Protein AF-A0A0K1JVP5-F1 (afdb_monomer_lite)

Sequence (412 aa):
MDALIRAADVSGQPRQLRRPGVAEVRPVAPAAAVEGQAQQPQPRPSQLSQSQPESHSQSQLPQSQSPSTQPRMPLPPPVSAPAQAKNPAESAALTQPSSQRSPQASSPAPATPALAAGLFAAGAGASRPSPALANAPVAPETPATGPAAMSSPLPATQAANVIQAANAAGAHAAATALGELLSPQDLQAQAALAARETALARREEEVSALRARLEKQEAELAAARRELDGQAAQRLADAEQRGQAQGQERALQEAKEAAQKAQEAAAQRLAALDAAIAAFDAARSAGAAEQEDMLVATIHGVLCRMLGDSAASPDGVLAQARRLVGEAHDSAQLRLRLHPQDAELLRGMLAAGAHQLDPRVSIQGDASVGLGGGLLDSERGTLDARLDIQLQQLRQTLLAVRQRRAQPEVAD

Structure (mmCIF, N/CA/C/O backbone):
data_AF-A0A0K1JVP5-F1
#
_entry.id   AF-A0A0K1JVP5-F1
#
loop_
_atom_site.group_PDB
_atom_site.id
_atom_site.type_symbol
_atom_site.label_atom_id
_atom_site.label_alt_id
_atom_site.label_comp_id
_atom_site.label_asym_id
_atom_site.label_entity_id
_atom_site.label_seq_id
_atom_site.pdbx_PDB_ins_code
_atom_site.Cartn_x
_atom_site.Cartn_y
_atom_site.Cartn_z
_atom_site.occupancy
_atom_site.B_iso_or_equiv
_atom_site.auth_seq_id
_atom_site.auth_comp_id
_atom_site.auth_asym_id
_atom_site.auth_atom_id
_atom_site.pdbx_PDB_model_num
ATOM 1 N N . MET A 1 1 ? 24.649 33.552 57.898 1.00 43.88 1 MET A N 1
ATOM 2 C CA . MET A 1 1 ? 24.349 32.413 57.002 1.00 43.88 1 MET A CA 1
ATOM 3 C C . MET A 1 1 ? 22.884 32.518 56.605 1.00 43.88 1 MET A C 1
ATOM 5 O O . MET A 1 1 ? 22.065 31.750 57.074 1.00 43.88 1 MET A O 1
ATOM 9 N N . ASP A 1 2 ? 22.412 33.584 55.975 1.00 45.00 2 ASP A N 1
ATOM 10 C CA . ASP A 1 2 ? 22.809 34.187 54.698 1.00 45.00 2 ASP A CA 1
ATOM 11 C C . ASP A 1 2 ? 22.921 33.218 53.515 1.00 45.00 2 ASP A C 1
ATOM 13 O O . ASP A 1 2 ? 23.845 32.410 53.453 1.00 45.00 2 ASP A O 1
ATOM 17 N N . ALA A 1 3 ? 22.001 33.462 52.573 1.00 41.31 3 ALA A N 1
ATOM 18 C CA . ALA A 1 3 ? 22.113 33.348 51.124 1.00 41.31 3 ALA A CA 1
ATOM 19 C C . ALA A 1 3 ? 21.382 32.190 50.403 1.00 41.31 3 ALA A C 1
ATOM 21 O O . ALA A 1 3 ? 21.718 31.017 50.516 1.00 41.31 3 ALA A O 1
ATOM 22 N N . LEU A 1 4 ? 20.486 32.642 49.508 1.00 43.97 4 LEU A N 1
ATOM 23 C CA . LEU A 1 4 ? 20.223 32.138 48.151 1.00 43.97 4 LEU A CA 1
ATOM 24 C C . LEU A 1 4 ? 19.119 31.088 47.948 1.00 43.97 4 LEU A C 1
ATOM 26 O O . LEU A 1 4 ? 19.363 29.966 47.522 1.00 43.97 4 LEU A O 1
ATOM 30 N N . ILE A 1 5 ? 17.871 31.556 48.043 1.00 45.00 5 ILE A N 1
ATOM 31 C CA . ILE A 1 5 ? 16.784 31.100 47.165 1.00 45.00 5 ILE A CA 1
ATOM 32 C C . ILE A 1 5 ? 16.445 32.279 46.243 1.00 45.00 5 ILE A C 1
ATOM 34 O O . ILE A 1 5 ? 15.790 33.233 46.656 1.00 45.00 5 ILE A O 1
ATOM 38 N N . ARG A 1 6 ? 16.948 32.256 45.001 1.00 45.38 6 ARG A N 1
ATOM 39 C CA . ARG A 1 6 ? 16.490 33.144 43.921 1.00 45.38 6 ARG A CA 1
ATOM 40 C C . ARG A 1 6 ? 15.606 32.340 42.979 1.00 45.38 6 ARG A C 1
ATOM 42 O O . ARG A 1 6 ? 16.066 31.383 42.362 1.00 45.38 6 ARG A O 1
ATOM 49 N N . ALA A 1 7 ? 14.353 32.770 42.881 1.00 46.16 7 ALA A N 1
ATOM 50 C CA . ALA A 1 7 ? 13.429 32.404 41.824 1.00 46.16 7 ALA A CA 1
ATOM 51 C C . ALA A 1 7 ? 14.017 32.799 40.460 1.00 46.16 7 ALA A C 1
ATOM 53 O O . ALA A 1 7 ? 14.517 33.914 40.300 1.00 46.16 7 ALA A O 1
ATOM 54 N N . ALA A 1 8 ? 13.966 31.880 39.496 1.00 42.47 8 ALA A N 1
ATOM 55 C CA . ALA A 1 8 ? 14.259 32.164 38.101 1.00 42.47 8 ALA A CA 1
ATOM 56 C C . ALA A 1 8 ? 12.940 32.278 37.330 1.00 42.47 8 ALA A C 1
ATOM 58 O O . ALA A 1 8 ? 12.116 31.363 37.349 1.00 42.47 8 ALA A O 1
ATOM 59 N N . ASP A 1 9 ? 12.784 33.429 36.682 1.00 44.88 9 ASP A N 1
ATOM 60 C CA . ASP A 1 9 ? 11.735 33.794 35.739 1.00 44.88 9 ASP A CA 1
ATOM 61 C C . ASP A 1 9 ? 11.450 32.698 34.706 1.00 44.88 9 ASP A C 1
ATOM 63 O O . ASP A 1 9 ? 12.314 32.303 33.917 1.00 44.88 9 ASP A O 1
ATOM 67 N N . VAL A 1 10 ? 10.189 32.275 34.653 1.00 46.25 10 VAL A N 1
ATOM 68 C CA . VAL A 1 10 ? 9.623 31.484 33.560 1.00 46.25 10 VAL A CA 1
ATOM 69 C C . VAL A 1 10 ? 9.119 32.468 32.504 1.00 46.25 10 VAL A C 1
ATOM 71 O O . VAL A 1 10 ? 7.953 32.850 32.492 1.00 46.25 10 VAL A O 1
ATOM 74 N N . SER A 1 11 ? 10.010 32.903 31.609 1.00 48.00 11 SER A N 1
ATOM 75 C CA . SER A 1 11 ? 9.603 33.578 30.371 1.00 48.00 11 SER A CA 1
ATOM 76 C C . SER A 1 11 ? 9.370 32.534 29.273 1.00 48.00 11 SER A C 1
ATOM 78 O O . SER A 1 11 ? 10.278 31.833 28.824 1.00 48.00 11 SER A O 1
ATOM 80 N N . GLY A 1 12 ? 8.104 32.393 28.874 1.00 47.41 12 GLY A N 1
ATOM 81 C CA . GLY A 1 12 ? 7.641 31.483 27.829 1.00 47.41 12 GLY A CA 1
ATOM 82 C C . GLY A 1 12 ? 8.012 31.967 26.428 1.00 47.41 12 GLY A C 1
ATOM 83 O O . GLY A 1 12 ? 7.180 32.522 25.718 1.00 47.41 12 GLY A O 1
ATOM 84 N N . GLN A 1 13 ? 9.253 31.729 26.015 1.00 46.00 13 GLN A N 1
ATOM 85 C CA . GLN A 1 13 ? 9.668 31.810 24.614 1.00 46.00 13 GLN A CA 1
ATOM 86 C C . GLN A 1 13 ? 9.946 30.386 24.103 1.00 46.00 13 GLN A C 1
ATOM 88 O O . GLN A 1 13 ? 10.798 29.696 24.673 1.00 46.00 13 GLN A O 1
ATOM 93 N N . PRO A 1 14 ? 9.252 29.907 23.051 1.00 45.97 14 PRO A N 1
ATOM 94 C CA . PRO A 1 14 ? 9.508 28.586 22.495 1.00 45.97 14 PRO A CA 1
ATOM 95 C C . PRO A 1 14 ? 10.902 28.562 21.858 1.00 45.97 14 PRO A C 1
ATOM 97 O O . PRO A 1 14 ? 11.131 29.106 20.778 1.00 45.97 14 PRO A O 1
ATOM 100 N N . ARG A 1 15 ? 11.859 27.918 22.537 1.00 45.34 15 ARG A N 1
ATOM 101 C CA . ARG A 1 15 ? 13.179 27.622 21.973 1.00 45.34 15 ARG A CA 1
ATOM 102 C C . ARG A 1 15 ? 13.012 26.624 20.831 1.00 45.34 15 ARG A C 1
ATOM 104 O O . ARG A 1 15 ? 12.852 25.428 21.061 1.00 45.34 15 ARG A O 1
ATOM 111 N N . GLN A 1 16 ? 13.074 27.114 19.596 1.00 50.22 16 GLN A N 1
ATOM 112 C CA . GLN A 1 16 ? 13.210 26.253 18.428 1.00 50.22 16 GLN A CA 1
ATOM 113 C C . GLN A 1 16 ? 14.597 25.600 18.440 1.00 50.22 16 GLN A C 1
ATOM 115 O O . GLN A 1 16 ? 15.624 26.255 18.256 1.00 50.22 16 GLN A O 1
ATOM 120 N N . LEU A 1 17 ? 14.621 24.290 18.676 1.00 48.28 17 LEU A N 1
ATOM 121 C CA . LEU A 1 17 ? 15.796 23.439 18.521 1.00 48.28 17 LEU A CA 1
ATOM 122 C C . LEU A 1 17 ? 16.176 23.365 17.033 1.00 48.28 17 LEU A C 1
ATOM 124 O O . LEU A 1 17 ? 15.637 22.555 16.280 1.00 48.28 17 LEU A O 1
ATOM 128 N N . ARG A 1 18 ? 17.124 24.207 16.601 1.00 46.12 18 ARG A N 1
ATOM 129 C CA . ARG A 1 18 ? 17.811 24.039 15.313 1.00 46.12 18 ARG A CA 1
ATOM 130 C C . ARG A 1 18 ? 18.676 22.779 15.374 1.00 46.12 18 ARG A C 1
ATOM 132 O O . ARG A 1 18 ? 19.668 22.738 16.098 1.00 46.12 18 ARG A O 1
ATOM 139 N N . ARG A 1 19 ? 18.306 21.758 14.597 1.00 51.19 19 ARG A N 1
ATOM 140 C CA . ARG A 1 19 ? 19.174 20.607 14.316 1.00 51.19 19 ARG A CA 1
ATOM 141 C C . ARG A 1 19 ? 20.358 21.066 13.451 1.00 51.19 19 ARG A C 1
ATOM 143 O O . ARG A 1 19 ? 20.118 21.652 12.395 1.00 51.19 19 ARG A O 1
ATOM 150 N N . PRO A 1 20 ? 21.614 20.800 13.842 1.00 50.44 20 PRO A N 1
ATOM 151 C CA . PRO A 1 20 ? 22.755 21.025 12.966 1.00 50.44 20 PRO A CA 1
ATOM 152 C C . PRO A 1 20 ? 22.762 19.946 11.871 1.00 50.44 20 PRO A C 1
ATOM 154 O O . PRO A 1 20 ? 22.758 18.758 12.184 1.00 50.44 20 PRO A O 1
ATOM 157 N N . GLY A 1 21 ? 22.748 20.350 10.595 1.00 56.97 21 GLY A N 1
ATOM 158 C CA . GLY A 1 21 ? 23.024 19.446 9.466 1.00 56.97 21 GLY A CA 1
ATOM 159 C C . GLY A 1 21 ? 21.959 19.313 8.372 1.00 56.97 21 GLY A C 1
ATOM 160 O O . GLY A 1 21 ? 22.159 18.515 7.463 1.00 56.97 21 GLY A O 1
ATOM 161 N N . VAL A 1 22 ? 20.859 20.073 8.396 1.00 48.47 22 VAL A N 1
ATOM 162 C CA . VAL A 1 22 ? 19.910 20.098 7.265 1.00 48.47 22 VAL A CA 1
ATOM 163 C C . VAL A 1 22 ? 20.228 21.299 6.379 1.00 48.47 22 VAL A C 1
ATOM 165 O O . VAL A 1 22 ? 20.086 22.441 6.810 1.00 48.47 22 VAL A O 1
ATOM 168 N N . ALA A 1 23 ? 20.700 21.032 5.159 1.00 48.34 23 ALA A N 1
ATOM 169 C CA . ALA A 1 23 ? 20.920 22.050 4.142 1.00 48.34 23 ALA A CA 1
ATOM 170 C C . ALA A 1 23 ? 19.603 22.783 3.843 1.00 48.34 23 ALA A C 1
ATOM 172 O O . ALA A 1 23 ? 18.563 22.169 3.605 1.00 48.34 23 ALA A O 1
ATOM 173 N N . GLU A 1 24 ? 19.670 24.107 3.898 1.00 45.06 24 GLU A N 1
ATOM 174 C CA . GLU A 1 24 ? 18.562 25.032 3.707 1.00 45.06 24 GLU A CA 1
ATOM 175 C C . GLU A 1 24 ? 18.025 24.905 2.269 1.00 45.06 24 GLU A C 1
ATOM 177 O O . GLU A 1 24 ? 18.677 25.306 1.302 1.00 45.06 24 GLU A O 1
ATOM 182 N N . VAL A 1 25 ? 16.840 24.306 2.108 1.00 55.59 25 VAL A N 1
ATOM 183 C CA . VAL A 1 25 ? 16.128 24.299 0.825 1.00 55.59 25 VAL A CA 1
ATOM 184 C C . VAL A 1 25 ? 15.585 25.705 0.603 1.00 55.59 25 VAL A C 1
ATOM 186 O O . VAL A 1 25 ? 14.619 26.137 1.229 1.00 55.59 25 VAL A O 1
ATOM 189 N N . ARG A 1 26 ? 16.265 26.435 -0.277 1.00 52.84 26 ARG A N 1
ATOM 190 C CA . ARG A 1 26 ? 15.920 27.790 -0.703 1.00 52.84 26 ARG A CA 1
ATOM 191 C C . ARG A 1 26 ? 14.550 27.759 -1.408 1.00 52.84 26 ARG A C 1
ATOM 193 O O . ARG A 1 26 ? 14.411 27.005 -2.373 1.00 52.84 26 ARG A O 1
ATOM 200 N N . PRO A 1 27 ? 13.545 28.542 -0.979 1.00 51.75 27 PRO A N 1
ATOM 201 C CA . PRO A 1 27 ? 12.280 28.614 -1.698 1.00 51.75 27 PRO A CA 1
ATOM 202 C C . PRO A 1 27 ? 12.515 29.240 -3.077 1.00 51.75 27 PRO A C 1
ATOM 204 O O . PRO A 1 27 ? 13.060 30.338 -3.199 1.00 51.75 27 PRO A O 1
ATOM 207 N N . VAL A 1 28 ? 12.132 28.504 -4.120 1.00 50.62 28 VAL A N 1
ATOM 208 C CA . VAL A 1 28 ? 12.121 28.975 -5.506 1.00 50.62 28 VAL A CA 1
ATOM 209 C C . VAL A 1 28 ? 11.021 30.028 -5.625 1.00 50.62 28 VAL A C 1
ATOM 211 O O . VAL A 1 28 ? 9.854 29.751 -5.357 1.00 50.62 28 VAL A O 1
ATOM 214 N N . ALA A 1 29 ? 11.415 31.250 -5.978 1.00 47.22 29 ALA A N 1
ATOM 215 C CA . ALA A 1 29 ? 10.501 32.352 -6.240 1.00 47.22 29 ALA A CA 1
ATOM 216 C C . ALA A 1 29 ? 9.557 32.011 -7.412 1.00 47.22 29 ALA A C 1
ATOM 218 O O . ALA A 1 29 ? 10.002 31.385 -8.379 1.00 47.22 29 ALA A O 1
ATOM 219 N N . PRO A 1 30 ? 8.278 32.425 -7.366 1.00 49.59 30 PRO A N 1
ATOM 220 C CA . PRO A 1 30 ? 7.371 32.249 -8.490 1.00 49.59 30 PRO A CA 1
ATOM 221 C C . PRO A 1 30 ? 7.864 33.081 -9.679 1.00 49.59 30 PRO A C 1
ATOM 223 O O . PRO A 1 30 ? 8.072 34.291 -9.571 1.00 49.59 30 PRO A O 1
ATOM 226 N N . ALA A 1 31 ? 8.083 32.403 -10.806 1.00 44.25 31 ALA A N 1
ATOM 227 C CA . ALA A 1 31 ? 8.465 33.019 -12.064 1.00 44.25 31 ALA A CA 1
ATOM 228 C C . ALA A 1 31 ? 7.391 34.023 -12.502 1.00 44.25 31 ALA A C 1
ATOM 230 O O . ALA A 1 31 ? 6.208 33.694 -12.601 1.00 44.25 31 ALA A O 1
ATOM 231 N N . ALA A 1 32 ? 7.838 35.253 -12.744 1.00 42.28 32 ALA A N 1
ATOM 232 C CA . ALA A 1 32 ? 7.046 36.316 -13.324 1.00 42.28 32 ALA A CA 1
ATOM 233 C C . ALA A 1 32 ? 6.497 35.890 -14.692 1.00 42.28 32 ALA A C 1
ATOM 235 O O . ALA A 1 32 ? 7.209 35.319 -15.521 1.00 42.28 32 ALA A O 1
ATOM 236 N N . ALA A 1 33 ? 5.220 36.198 -14.896 1.00 45.53 33 ALA A N 1
ATOM 237 C CA . ALA A 1 33 ? 4.523 36.089 -16.160 1.00 45.53 33 ALA A CA 1
ATOM 238 C C . ALA A 1 33 ? 5.256 36.897 -17.240 1.00 45.53 33 ALA A C 1
ATOM 240 O O . ALA A 1 33 ? 5.393 38.114 -17.132 1.00 45.53 33 ALA A O 1
ATOM 241 N N . VAL A 1 34 ? 5.712 36.206 -18.283 1.00 49.19 34 VAL A N 1
ATOM 242 C CA . VAL A 1 34 ? 6.060 36.819 -19.563 1.00 49.19 34 VAL A CA 1
ATOM 243 C C . VAL A 1 34 ? 4.881 36.568 -20.489 1.00 49.19 34 VAL A C 1
ATOM 245 O O . VAL A 1 34 ? 4.602 35.435 -20.879 1.00 49.19 34 VAL A O 1
ATOM 248 N N . GLU A 1 35 ? 4.166 37.649 -20.784 1.00 46.19 35 GLU A N 1
ATOM 249 C CA . GLU A 1 35 ? 3.172 37.738 -21.843 1.00 46.19 35 GLU A CA 1
ATOM 250 C C . GLU A 1 35 ? 3.827 37.385 -23.185 1.00 46.19 35 GLU A C 1
ATOM 252 O O . GLU A 1 35 ? 4.704 38.091 -23.680 1.00 46.19 35 GLU A O 1
ATOM 257 N N . GLY A 1 36 ? 3.396 36.271 -23.772 1.00 41.38 36 GLY A N 1
ATOM 258 C CA . GLY A 1 36 ? 3.740 35.853 -25.125 1.00 41.38 36 GLY A CA 1
ATOM 259 C C . GLY A 1 36 ? 2.459 35.509 -25.872 1.00 41.38 36 GLY A C 1
ATOM 260 O O . GLY A 1 36 ? 1.815 34.506 -25.581 1.00 41.38 36 GLY A O 1
ATOM 261 N N . GLN A 1 37 ? 2.078 36.387 -26.796 1.00 46.94 37 GLN A N 1
ATOM 262 C CA . GLN A 1 37 ? 0.896 36.314 -27.652 1.00 46.94 37 GLN A CA 1
ATOM 263 C C . GLN A 1 37 ? 0.765 34.952 -28.354 1.00 46.94 37 GLN A C 1
ATOM 265 O O . GLN A 1 37 ? 1.541 34.629 -29.251 1.00 46.94 37 GLN A O 1
ATOM 270 N N . ALA A 1 38 ? -0.268 34.186 -27.997 1.00 39.50 38 ALA A N 1
ATOM 271 C CA . ALA A 1 38 ? -0.743 33.058 -28.787 1.00 39.50 38 ALA A CA 1
ATOM 272 C C . ALA A 1 38 ? -1.890 33.527 -29.693 1.00 39.50 38 ALA A C 1
ATOM 274 O O . ALA A 1 38 ? -2.937 33.984 -29.229 1.00 39.50 38 ALA A O 1
ATOM 275 N N . GLN A 1 39 ? -1.663 33.426 -31.001 1.00 45.94 39 GLN A N 1
ATOM 276 C CA . GLN A 1 39 ? -2.652 33.643 -32.049 1.00 45.94 39 GLN A CA 1
ATOM 277 C C . GLN A 1 39 ? -3.818 32.658 -31.906 1.00 45.94 39 GLN A C 1
ATOM 279 O O . GLN A 1 39 ? -3.634 31.443 -31.881 1.00 45.94 39 GLN A O 1
ATOM 284 N N . GLN A 1 40 ? -5.029 33.210 -31.838 1.00 47.62 40 GLN A N 1
ATOM 285 C CA . GLN A 1 40 ? -6.288 32.477 -31.922 1.00 47.62 40 GLN A CA 1
ATOM 286 C C . GLN A 1 40 ? -6.483 31.903 -33.338 1.00 47.62 40 GLN A C 1
ATOM 288 O O . GLN A 1 40 ? -6.411 32.666 -34.306 1.00 47.62 40 GLN A O 1
ATOM 293 N N . PRO A 1 41 ? -6.823 30.614 -33.502 1.00 51.69 41 PRO A N 1
ATOM 294 C CA . PRO A 1 41 ? -7.463 30.143 -34.720 1.00 51.69 41 PRO A CA 1
ATOM 295 C C . PRO A 1 41 ? -8.962 30.484 -34.678 1.00 51.69 41 PRO A C 1
ATOM 297 O O . PRO A 1 41 ? -9.687 30.100 -33.762 1.00 51.69 41 PRO A O 1
ATOM 300 N N . GLN A 1 42 ? -9.417 31.233 -35.684 1.00 50.69 42 GLN A N 1
ATOM 301 C CA . GLN A 1 42 ? -10.821 31.599 -35.880 1.00 50.69 42 GLN A CA 1
ATOM 302 C C . GLN A 1 42 ? -11.709 30.365 -36.138 1.00 50.69 42 GLN A C 1
ATOM 304 O O . GLN A 1 42 ? -11.326 29.501 -36.933 1.00 50.69 42 GLN A O 1
ATOM 309 N N . PRO A 1 43 ? -12.929 30.300 -35.574 1.00 54.00 43 PRO A N 1
ATOM 310 C CA . PRO A 1 43 ? -13.939 29.336 -35.992 1.00 54.00 43 PRO A CA 1
ATOM 311 C C . PRO A 1 43 ? -14.636 29.805 -37.281 1.00 54.00 43 PRO A C 1
ATOM 313 O O . PRO A 1 43 ? -15.157 30.918 -37.360 1.00 54.00 43 PRO A O 1
ATOM 316 N N . ARG A 1 44 ? -14.659 28.943 -38.306 1.00 50.50 44 ARG A N 1
ATOM 317 C CA . ARG A 1 44 ? -15.467 29.149 -39.519 1.00 50.50 44 ARG A CA 1
ATOM 318 C C . ARG A 1 44 ? -16.959 28.955 -39.205 1.00 50.50 44 ARG A C 1
ATOM 320 O O . ARG A 1 44 ? -17.290 28.023 -38.472 1.00 50.50 44 ARG A O 1
ATOM 327 N N . PRO A 1 45 ? -17.855 29.776 -39.778 1.00 57.22 45 PRO A N 1
ATOM 328 C CA . PRO A 1 45 ? -19.282 29.676 -39.529 1.00 57.22 45 PRO A CA 1
ATOM 329 C C . PRO A 1 45 ? -19.945 28.552 -40.329 1.00 57.22 45 PRO A C 1
ATOM 331 O O . PRO A 1 45 ? -19.615 28.266 -41.481 1.00 57.22 45 PRO A O 1
ATOM 334 N N . SER A 1 46 ? -20.932 27.972 -39.660 1.00 48.91 46 SER A N 1
ATOM 335 C CA . SER A 1 46 ? -21.945 27.033 -40.109 1.00 48.91 46 SER A CA 1
ATOM 336 C C . SER A 1 46 ? -22.597 27.443 -41.432 1.00 48.91 46 SER A C 1
ATOM 338 O O . SER A 1 46 ? -23.092 28.562 -41.561 1.00 48.91 46 SER A O 1
ATOM 340 N N . GLN A 1 47 ? -22.704 26.502 -42.371 1.00 48.34 47 GLN A N 1
ATOM 341 C CA . GLN A 1 47 ? -23.752 26.548 -43.385 1.00 48.34 47 GLN A CA 1
ATOM 342 C C . GLN A 1 47 ? -24.726 25.397 -43.170 1.00 48.34 47 GLN A C 1
ATOM 344 O O . GLN A 1 47 ? -24.355 24.226 -43.132 1.00 48.34 47 GLN A O 1
ATOM 349 N N . LEU A 1 48 ? -25.983 25.802 -42.995 1.00 49.66 48 LEU A N 1
ATOM 350 C CA . LEU A 1 48 ? -27.175 24.982 -43.074 1.00 49.66 48 LEU A CA 1
ATOM 351 C C . LEU A 1 48 ? -27.184 24.176 -44.378 1.00 49.66 48 LEU A C 1
ATOM 353 O O . LEU A 1 48 ? -27.028 24.739 -45.460 1.00 49.66 48 LEU A O 1
ATOM 357 N N . SER A 1 49 ? -27.546 22.901 -44.291 1.00 47.62 49 SER A N 1
ATOM 358 C CA . SER A 1 49 ? -28.424 22.306 -45.295 1.00 47.62 49 SER A CA 1
ATOM 359 C C . SER A 1 49 ? -29.286 21.234 -44.654 1.00 47.62 49 SER A C 1
ATOM 361 O O . SER A 1 49 ? -28.814 20.252 -44.090 1.00 47.62 49 SER A O 1
ATOM 363 N N . GLN A 1 50 ? -30.578 21.526 -44.709 1.00 52.53 50 GLN A N 1
ATOM 364 C CA . GLN A 1 50 ? -31.695 20.659 -44.398 1.00 52.53 50 GLN A CA 1
ATOM 365 C C . GLN A 1 50 ? -31.729 19.499 -45.398 1.00 52.53 50 GLN A C 1
ATOM 367 O O . GLN A 1 50 ? -31.559 19.717 -46.596 1.00 52.53 50 GLN A O 1
ATOM 372 N N . SER A 1 51 ? -32.003 18.288 -44.921 1.00 46.53 51 SER A N 1
ATOM 373 C CA . SER A 1 51 ? -32.804 17.286 -45.643 1.00 46.53 51 SER A CA 1
ATOM 374 C C . SER A 1 51 ? -33.061 16.081 -44.733 1.00 46.53 51 SER A C 1
ATOM 376 O O . SER A 1 51 ? -32.223 15.209 -44.540 1.00 46.53 51 SER A O 1
ATOM 378 N N . GLN A 1 52 ? -34.263 16.060 -44.160 1.00 45.03 52 GLN A N 1
ATOM 379 C CA . GLN A 1 52 ? -35.060 14.833 -44.033 1.00 45.03 52 GLN A CA 1
ATOM 380 C C . GLN A 1 52 ? -35.366 14.310 -45.462 1.00 45.03 52 GLN A C 1
ATOM 382 O O . GLN A 1 52 ? -35.361 15.147 -46.372 1.00 45.03 52 GLN A O 1
ATOM 387 N N . PRO A 1 53 ? -35.642 13.005 -45.707 1.00 57.91 53 PRO A N 1
ATOM 388 C CA . PRO A 1 53 ? -36.761 12.323 -45.046 1.00 57.91 53 PRO A CA 1
ATOM 389 C C . PRO A 1 53 ? -36.668 10.794 -44.810 1.00 57.91 53 PRO A C 1
ATOM 391 O O . PRO A 1 53 ? -35.816 10.084 -45.327 1.00 57.91 53 PRO A O 1
ATOM 394 N N . GLU A 1 54 ? -37.648 10.342 -44.020 1.00 39.12 54 GLU A N 1
ATOM 395 C CA . GLU A 1 54 ? -38.422 9.100 -44.174 1.00 39.12 54 GLU A CA 1
ATOM 396 C C . GLU A 1 54 ? -37.827 7.705 -43.871 1.00 39.12 54 GLU A C 1
ATOM 398 O O . GLU A 1 54 ? -37.119 7.093 -44.661 1.00 39.12 54 GLU A O 1
ATOM 403 N N . SER A 1 55 ? -38.433 7.110 -42.828 1.00 41.16 55 SER A N 1
ATOM 404 C CA . SER A 1 55 ? -39.230 5.861 -42.878 1.00 41.16 55 SER A CA 1
ATOM 405 C C . SER A 1 55 ? -38.613 4.533 -42.393 1.00 41.16 55 SER A C 1
ATOM 407 O O . SER A 1 55 ? -37.465 4.220 -42.675 1.00 41.16 55 SER A O 1
ATOM 409 N N . HIS A 1 56 ? -39.497 3.719 -41.778 1.00 47.66 56 HIS A N 1
ATOM 410 C CA . HIS A 1 56 ? -39.397 2.310 -41.320 1.00 47.66 56 HIS A CA 1
ATOM 411 C C . HIS A 1 56 ? -38.879 2.158 -39.871 1.00 47.66 56 HIS A C 1
ATOM 413 O O . HIS A 1 56 ? -37.693 2.293 -39.618 1.00 47.66 56 HIS A O 1
ATOM 419 N N . SER A 1 57 ? -39.683 1.978 -38.810 1.00 48.44 57 SER A N 1
ATOM 420 C CA . SER A 1 57 ? -40.852 1.107 -38.545 1.00 48.44 57 SER A CA 1
ATOM 421 C C . SER A 1 57 ? -40.624 -0.390 -38.798 1.00 48.44 57 SER A C 1
ATOM 423 O O . SER A 1 57 ? -40.982 -0.893 -39.855 1.00 48.44 57 SER A O 1
ATOM 425 N N . GLN A 1 58 ? -40.088 -1.088 -37.787 1.00 49.88 58 GLN A N 1
ATOM 426 C CA . GLN A 1 58 ? -40.292 -2.512 -37.423 1.00 49.88 58 GLN A CA 1
ATOM 427 C C . GLN A 1 58 ? -39.538 -2.724 -36.090 1.00 49.88 58 GLN A C 1
ATOM 429 O O . GLN A 1 58 ? -38.328 -2.566 -36.048 1.00 49.88 58 GLN A O 1
ATOM 434 N N . SER A 1 59 ? -40.149 -2.839 -34.907 1.00 48.28 59 SER A N 1
ATOM 435 C CA . SER A 1 59 ? -41.088 -3.853 -34.409 1.00 48.28 59 SER A CA 1
ATOM 436 C C . SER A 1 59 ? -40.583 -5.287 -34.598 1.00 48.28 59 SER A C 1
ATOM 438 O O . SER A 1 59 ? -40.787 -5.855 -35.668 1.00 48.28 59 SER A O 1
ATOM 440 N N . GLN A 1 60 ? -39.941 -5.851 -33.559 1.00 45.47 60 GLN A N 1
ATOM 441 C CA . GLN A 1 60 ? -40.044 -7.267 -33.160 1.00 45.47 60 GLN A CA 1
ATOM 442 C C . GLN A 1 60 ? -39.305 -7.579 -31.833 1.00 45.47 60 GLN A C 1
ATOM 444 O O . GLN A 1 60 ? -38.085 -7.559 -31.760 1.00 45.47 60 GLN A O 1
ATOM 449 N N . LEU A 1 61 ? -40.126 -7.825 -30.802 1.00 51.22 61 LEU A N 1
ATOM 450 C CA . LEU A 1 61 ? -40.098 -8.848 -29.734 1.00 51.22 61 LEU A CA 1
ATOM 451 C C . LEU A 1 61 ? -38.773 -9.354 -29.094 1.00 51.22 61 LEU A C 1
ATOM 453 O O . LEU A 1 61 ? -37.835 -9.724 -29.795 1.00 51.22 61 LEU A O 1
ATOM 457 N N . PRO A 1 62 ? -38.759 -9.558 -27.754 1.00 54.72 62 PRO A N 1
ATOM 458 C CA . PRO A 1 62 ? -37.703 -10.285 -27.052 1.00 54.72 62 PRO A CA 1
ATOM 459 C C . PRO A 1 62 ? -37.906 -11.806 -27.173 1.00 54.72 62 PRO A C 1
ATOM 461 O O . PRO A 1 62 ? -38.923 -12.341 -26.731 1.00 54.72 62 PRO A O 1
ATOM 464 N N . GLN A 1 63 ? -36.928 -12.517 -27.742 1.00 49.00 63 GLN A N 1
ATOM 465 C CA . GLN A 1 63 ? -36.871 -13.978 -27.670 1.00 49.00 63 GLN A CA 1
ATOM 466 C C . GLN A 1 63 ? -36.025 -14.433 -26.480 1.00 49.00 63 GLN A C 1
ATOM 468 O O . GLN A 1 63 ? -34.830 -14.160 -26.377 1.00 49.00 63 GLN A O 1
ATOM 473 N N . SER A 1 64 ? -36.697 -15.173 -25.606 1.00 46.69 64 SER A N 1
ATOM 474 C CA . SER A 1 64 ? -36.161 -16.082 -24.605 1.00 46.69 64 SER A CA 1
ATOM 475 C C . SER A 1 64 ? -35.218 -17.110 -25.233 1.00 46.69 64 SER A C 1
ATOM 477 O O . SER A 1 64 ? -35.649 -17.944 -26.029 1.00 46.69 64 SER A O 1
ATOM 479 N N . GLN A 1 65 ? -33.946 -17.102 -24.828 1.00 46.19 65 GLN A N 1
ATOM 480 C CA . GLN A 1 65 ? -33.023 -18.205 -25.093 1.00 46.19 65 GLN A CA 1
ATOM 481 C C . GLN A 1 65 ? -32.795 -19.012 -23.815 1.00 46.19 65 GLN A C 1
ATOM 483 O O . GLN A 1 65 ? -32.219 -18.547 -22.834 1.00 46.19 65 GLN A O 1
ATOM 488 N N . SER A 1 66 ? -33.315 -20.235 -23.855 1.00 46.62 66 SER A N 1
ATOM 489 C CA . SER A 1 66 ? -33.052 -21.334 -22.934 1.00 46.62 66 SER A CA 1
ATOM 490 C C . SER A 1 66 ? -31.588 -21.808 -23.025 1.00 46.62 66 SER A C 1
ATOM 492 O O . SER A 1 66 ? -30.925 -21.578 -24.038 1.00 46.62 66 SER A O 1
ATOM 494 N N . PRO A 1 67 ? -31.066 -22.466 -21.973 1.00 52.91 67 PRO A N 1
ATOM 495 C CA . PRO A 1 67 ? -29.640 -22.726 -21.803 1.00 52.91 67 PRO A CA 1
ATOM 496 C C . PRO A 1 67 ? -29.087 -23.763 -22.786 1.00 52.91 67 PRO A C 1
ATOM 498 O O . PRO A 1 67 ? -29.612 -24.866 -22.939 1.00 52.91 67 PRO A O 1
ATOM 501 N N . SER A 1 68 ? -27.966 -23.394 -23.405 1.00 48.84 68 SER A N 1
ATOM 502 C CA . SER A 1 68 ? -27.179 -24.243 -24.291 1.00 48.84 68 SER A CA 1
ATOM 503 C C . SER A 1 68 ? -26.566 -25.416 -23.524 1.00 48.84 68 SER A C 1
ATOM 505 O O . SER A 1 68 ? -25.869 -25.256 -22.519 1.00 48.84 68 SER A O 1
ATOM 507 N N . THR A 1 69 ? -26.861 -26.611 -24.020 1.00 51.28 69 THR A N 1
ATOM 508 C CA . THR A 1 69 ? -26.306 -27.896 -23.608 1.00 51.28 69 THR A CA 1
ATOM 509 C C . THR A 1 69 ? -24.808 -27.932 -23.921 1.00 51.28 69 THR A C 1
ATOM 511 O O . THR A 1 69 ? -24.407 -27.900 -25.081 1.00 51.28 69 THR A O 1
ATOM 514 N N . GLN A 1 70 ? -23.970 -28.002 -22.885 1.00 54.19 70 GLN A N 1
ATOM 515 C CA . GLN A 1 70 ? -22.533 -28.240 -23.028 1.00 54.19 70 GLN A CA 1
ATOM 516 C C . GLN A 1 70 ? -22.277 -29.674 -23.534 1.00 54.19 70 GLN A C 1
ATOM 518 O O . GLN A 1 70 ? -22.748 -30.625 -22.903 1.00 54.19 70 GLN A O 1
ATOM 523 N N . PRO A 1 71 ? -21.489 -29.885 -24.604 1.00 60.78 71 PRO A N 1
ATOM 524 C CA . PRO A 1 71 ? -20.923 -31.193 -24.887 1.00 60.78 71 PRO A CA 1
ATOM 525 C C . PRO A 1 71 ? -19.780 -31.474 -23.903 1.00 60.78 71 PRO A C 1
ATOM 527 O O . PRO A 1 71 ? -18.736 -30.825 -23.889 1.00 60.78 71 PRO A O 1
ATOM 530 N N . ARG A 1 72 ? -20.022 -32.468 -23.052 1.00 51.47 72 ARG A N 1
ATOM 531 C CA . ARG A 1 72 ? -19.110 -33.039 -22.061 1.00 51.47 72 ARG A CA 1
ATOM 532 C C . ARG A 1 72 ? -17.885 -33.634 -22.777 1.00 51.47 72 ARG A C 1
ATOM 534 O O . ARG A 1 72 ? -17.984 -34.706 -23.369 1.00 51.47 72 ARG A O 1
ATOM 541 N N . MET A 1 73 ? -16.740 -32.948 -22.740 1.00 60.25 73 MET A N 1
ATOM 542 C CA . MET A 1 73 ? -15.463 -33.537 -23.160 1.00 60.25 73 MET A CA 1
ATOM 543 C C . MET A 1 73 ? -14.994 -34.590 -22.136 1.00 60.25 73 MET A C 1
ATOM 545 O O . MET A 1 73 ? -15.195 -34.400 -20.933 1.00 60.25 73 MET A O 1
ATOM 549 N N . PRO A 1 74 ? -14.393 -35.708 -22.582 1.00 68.81 74 PRO A N 1
ATOM 550 C CA . PRO A 1 74 ? -13.908 -36.759 -21.694 1.00 68.81 74 PRO A CA 1
ATOM 551 C C . PRO A 1 74 ? -12.674 -36.304 -20.902 1.00 68.81 74 PRO A C 1
ATOM 553 O O . PRO A 1 74 ? -11.753 -35.700 -21.451 1.00 68.81 74 PRO A O 1
ATOM 556 N N . LEU A 1 75 ? -12.666 -36.627 -19.603 1.00 60.53 75 LEU A N 1
ATOM 557 C CA . LEU A 1 75 ? -11.506 -36.481 -18.725 1.00 60.53 75 LEU A CA 1
ATOM 558 C C . LEU A 1 75 ? -10.293 -37.259 -19.276 1.00 60.53 75 LEU A C 1
ATOM 560 O O . LEU A 1 75 ? -10.464 -38.398 -19.718 1.00 60.53 75 LEU A O 1
ATOM 564 N N . PRO A 1 76 ? -9.067 -36.718 -19.173 1.00 70.81 76 PRO A N 1
ATOM 565 C CA . PRO A 1 76 ? -7.853 -37.512 -19.325 1.00 70.81 76 PRO A CA 1
ATOM 566 C C . PRO A 1 76 ? -7.659 -38.463 -18.121 1.00 70.81 76 PRO A C 1
ATOM 568 O O . PRO A 1 76 ? -8.058 -38.128 -17.001 1.00 70.81 76 PRO A O 1
ATOM 571 N N . PRO A 1 77 ? -7.054 -39.651 -18.320 1.00 72.88 77 PRO A N 1
ATOM 572 C CA . PRO A 1 77 ? -6.779 -40.602 -17.242 1.00 72.88 77 PRO A CA 1
ATOM 573 C C . PRO A 1 77 ? -5.702 -40.083 -16.269 1.00 72.88 77 PRO A C 1
ATOM 575 O O . PRO A 1 77 ? -4.865 -39.262 -16.656 1.00 72.88 77 PRO A O 1
ATOM 578 N N . PRO A 1 78 ? -5.679 -40.569 -15.011 1.00 64.50 78 PRO A N 1
ATOM 579 C CA . PRO A 1 78 ? -4.692 -40.150 -14.024 1.00 64.50 78 PRO A CA 1
ATOM 580 C C . PRO A 1 78 ? -3.293 -40.639 -14.412 1.00 64.50 78 PRO A C 1
ATOM 582 O O . PRO A 1 78 ? -3.041 -41.840 -14.529 1.00 64.50 78 PRO A O 1
ATOM 585 N N . VAL A 1 79 ? -2.371 -39.690 -14.579 1.00 55.19 79 VAL A N 1
ATOM 586 C CA . VAL A 1 79 ? -0.942 -39.968 -14.729 1.00 55.19 79 VAL A CA 1
ATOM 587 C C . VAL A 1 79 ? -0.440 -40.569 -13.422 1.00 55.19 79 VAL A C 1
ATOM 589 O O . VAL A 1 79 ? -0.525 -39.966 -12.353 1.00 55.19 79 VAL A O 1
ATOM 592 N N . SER A 1 80 ? 0.038 -41.803 -13.528 1.00 49.81 80 SER A N 1
ATOM 593 C CA . SER A 1 80 ? 0.629 -42.572 -12.446 1.00 49.81 80 SER A CA 1
ATOM 594 C C . SER A 1 80 ? 1.878 -41.882 -11.895 1.00 49.81 80 SER A C 1
ATOM 596 O O . SER A 1 80 ? 2.731 -41.407 -12.642 1.00 49.81 80 SER A O 1
ATOM 598 N N . ALA A 1 81 ? 1.979 -41.865 -10.568 1.00 47.03 81 ALA A N 1
ATOM 599 C CA . ALA A 1 81 ? 3.161 -41.460 -9.825 1.00 47.03 81 ALA A CA 1
ATOM 600 C C . ALA A 1 81 ? 4.393 -42.295 -10.230 1.00 47.03 81 ALA A C 1
ATOM 602 O O . ALA A 1 81 ? 4.283 -43.523 -10.311 1.00 47.03 81 ALA A O 1
ATOM 603 N N . PRO A 1 82 ? 5.579 -41.691 -10.421 1.00 55.59 82 PRO A N 1
ATOM 604 C CA . PRO A 1 82 ? 6.809 -42.457 -10.496 1.00 55.59 82 PRO A CA 1
ATOM 605 C C . PRO A 1 82 ? 7.249 -42.896 -9.096 1.00 55.59 82 PRO A C 1
ATOM 607 O O . PRO A 1 82 ? 7.353 -42.114 -8.150 1.00 55.59 82 PRO A O 1
ATOM 610 N N . ALA A 1 83 ? 7.479 -44.201 -9.012 1.00 42.69 83 ALA A N 1
ATOM 611 C CA . ALA A 1 83 ? 7.926 -44.954 -7.862 1.00 42.69 83 ALA A CA 1
ATOM 612 C C . ALA A 1 83 ? 9.239 -44.427 -7.264 1.00 42.69 83 ALA A C 1
ATOM 614 O O . ALA A 1 83 ? 10.196 -44.098 -7.966 1.00 42.69 83 ALA A O 1
ATOM 615 N N . GLN A 1 84 ? 9.281 -44.443 -5.933 1.00 38.72 84 GLN A N 1
ATOM 616 C CA . GLN A 1 84 ? 10.487 -44.331 -5.126 1.00 38.72 84 GLN A CA 1
ATOM 617 C C . GLN A 1 84 ? 11.451 -45.473 -5.473 1.00 38.72 84 GLN A C 1
ATOM 619 O O . GLN A 1 84 ? 11.181 -46.643 -5.190 1.00 38.72 84 GLN A O 1
ATOM 624 N N . ALA A 1 85 ? 12.594 -45.125 -6.061 1.00 42.91 85 ALA A N 1
ATOM 625 C CA . ALA A 1 85 ? 13.729 -46.023 -6.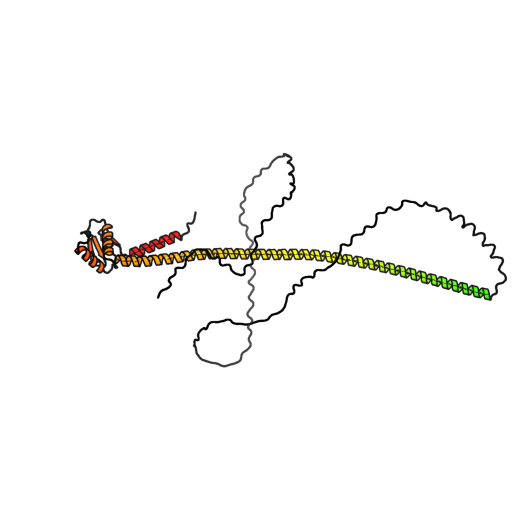178 1.00 42.91 85 ALA A CA 1
ATOM 626 C C . ALA A 1 85 ? 14.418 -46.149 -4.810 1.00 42.91 85 ALA A C 1
ATOM 628 O O . ALA A 1 85 ? 14.993 -45.197 -4.282 1.00 42.91 85 ALA A O 1
ATOM 629 N N . LYS A 1 86 ? 14.326 -47.353 -4.241 1.00 39.44 86 LYS A N 1
ATOM 630 C CA . LYS A 1 86 ? 15.133 -47.841 -3.122 1.00 39.44 86 LYS A CA 1
ATOM 631 C C . LYS A 1 86 ? 16.587 -47.996 -3.578 1.00 39.44 86 LYS A C 1
ATOM 633 O O . LYS A 1 86 ? 16.856 -48.799 -4.465 1.00 39.44 86 LYS A O 1
ATOM 638 N N . ASN A 1 87 ? 17.506 -47.301 -2.915 1.00 45.62 87 ASN A N 1
ATOM 639 C CA . ASN A 1 87 ? 18.930 -47.643 -2.890 1.00 45.62 87 ASN A CA 1
ATOM 640 C C . ASN A 1 87 ? 19.207 -48.555 -1.681 1.00 45.62 87 ASN A C 1
ATOM 642 O O . ASN A 1 87 ? 18.855 -48.167 -0.565 1.00 45.62 87 ASN A O 1
ATOM 646 N N . PRO A 1 88 ? 19.849 -49.725 -1.861 1.00 53.66 88 PRO A N 1
ATOM 647 C CA . PRO A 1 88 ? 20.427 -50.492 -0.767 1.00 53.66 88 PRO A CA 1
ATOM 648 C C . PRO A 1 88 ? 21.951 -50.625 -0.933 1.00 53.66 88 PRO A C 1
ATOM 650 O O . PRO A 1 88 ? 22.421 -51.406 -1.752 1.00 53.66 88 PRO A O 1
ATOM 653 N N . ALA A 1 89 ? 22.704 -49.866 -0.143 1.00 38.31 89 ALA A N 1
ATOM 654 C CA . ALA A 1 89 ? 24.113 -50.057 0.235 1.00 38.31 89 ALA A CA 1
ATOM 655 C C . ALA A 1 89 ? 24.409 -48.892 1.206 1.00 38.31 89 ALA A C 1
ATOM 657 O O . ALA A 1 89 ? 24.021 -47.771 0.912 1.00 38.31 89 ALA A O 1
ATOM 658 N N . GLU A 1 90 ? 24.948 -49.021 2.411 1.00 39.38 90 GLU A N 1
ATOM 659 C CA . GLU A 1 90 ? 25.890 -49.982 2.960 1.00 39.38 90 GLU A CA 1
ATOM 660 C C . GLU A 1 90 ? 25.549 -50.301 4.420 1.00 39.38 90 GLU A C 1
ATOM 662 O O . GLU A 1 90 ? 25.002 -49.495 5.173 1.00 39.38 90 GLU A O 1
ATOM 667 N N . SER A 1 91 ? 25.930 -51.511 4.803 1.00 39.94 91 SER A N 1
ATOM 668 C CA . SER A 1 91 ? 25.971 -52.019 6.161 1.00 39.94 91 SER A CA 1
ATOM 669 C C . SER A 1 91 ? 27.443 -52.078 6.566 1.00 39.94 91 SER A C 1
ATOM 671 O O . SER A 1 91 ? 28.203 -52.719 5.845 1.00 39.94 91 SER A O 1
ATOM 673 N N . ALA A 1 92 ? 27.836 -51.425 7.666 1.00 38.91 92 ALA A N 1
ATOM 674 C CA . ALA A 1 92 ? 28.767 -51.944 8.686 1.00 38.91 92 ALA A CA 1
ATOM 675 C C . ALA A 1 92 ? 29.396 -50.824 9.536 1.00 38.91 92 ALA A C 1
ATOM 677 O O . ALA A 1 92 ? 30.185 -50.030 9.038 1.00 38.91 92 ALA A O 1
ATOM 678 N N . ALA A 1 93 ? 29.079 -50.835 10.836 1.00 39.66 93 ALA A N 1
ATOM 679 C CA . ALA A 1 93 ? 29.996 -50.742 11.989 1.00 39.66 93 ALA A CA 1
ATOM 680 C C . ALA A 1 93 ? 29.217 -50.160 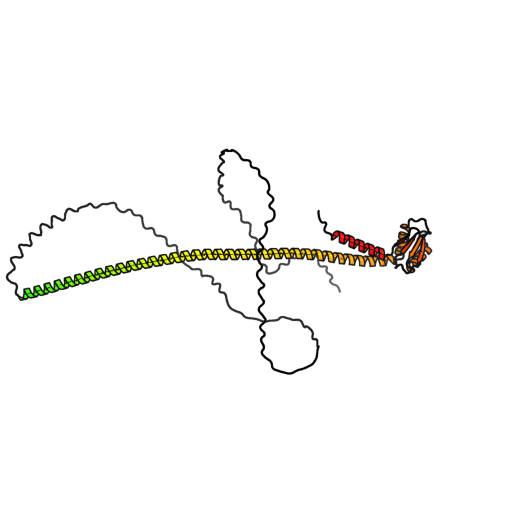13.188 1.00 39.66 93 ALA A C 1
ATOM 682 O O . ALA A 1 93 ? 28.939 -48.972 13.254 1.00 39.66 93 ALA A O 1
ATOM 683 N N . LEU A 1 94 ? 28.571 -51.004 13.992 1.00 41.25 94 LEU A N 1
ATOM 684 C CA . LEU A 1 94 ? 29.086 -51.580 15.242 1.00 41.25 94 LEU A CA 1
ATOM 685 C C . LEU A 1 94 ? 29.292 -50.563 16.390 1.00 41.25 94 LEU A C 1
ATOM 687 O O . LEU A 1 94 ? 30.239 -49.786 16.397 1.00 41.25 94 LEU A O 1
ATOM 691 N N . THR A 1 95 ? 28.505 -50.796 17.447 1.00 40.12 95 THR A N 1
ATOM 692 C CA . THR A 1 95 ? 28.830 -50.662 18.885 1.00 40.12 95 THR A CA 1
ATOM 693 C C . THR A 1 95 ? 28.174 -49.508 19.667 1.00 40.12 95 THR A C 1
ATOM 695 O O . THR A 1 95 ? 28.450 -48.329 19.496 1.00 40.12 95 THR A O 1
ATOM 698 N N . GLN A 1 96 ? 27.284 -49.960 20.553 1.00 44.69 96 GLN A N 1
ATOM 699 C CA . GLN A 1 96 ? 26.542 -49.365 21.674 1.00 44.69 96 GLN A CA 1
ATOM 700 C C . GLN A 1 96 ? 27.443 -48.779 22.812 1.00 44.69 96 GLN A C 1
ATOM 702 O O . GLN A 1 96 ? 28.661 -48.877 22.687 1.00 44.69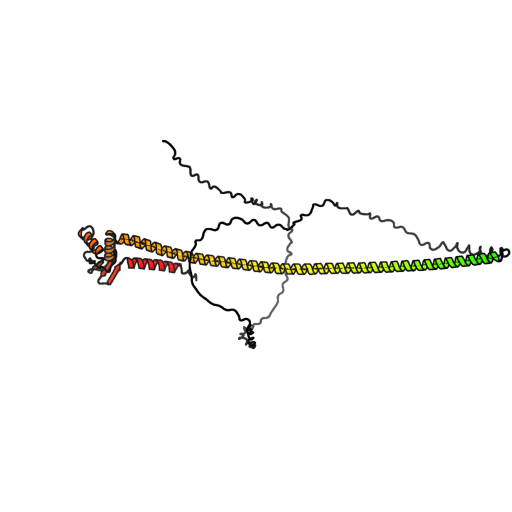 96 GLN A O 1
ATOM 707 N N . PRO A 1 97 ? 26.943 -48.419 24.028 1.00 59.62 97 PRO A N 1
ATOM 708 C CA . PRO A 1 97 ? 25.743 -47.652 24.433 1.00 59.62 97 PRO A CA 1
ATOM 709 C C . PRO A 1 97 ? 25.995 -46.630 25.593 1.00 59.62 97 PRO A C 1
ATOM 711 O O . PRO A 1 97 ? 27.016 -46.649 26.270 1.00 59.62 97 PRO A O 1
ATOM 714 N N . SER A 1 98 ? 24.922 -45.911 25.956 1.00 41.53 98 SER A N 1
ATOM 715 C CA . SER A 1 98 ? 24.530 -45.465 27.320 1.00 41.53 98 SER A CA 1
ATOM 716 C C . SER A 1 98 ? 24.999 -44.117 27.893 1.00 41.53 98 SER A C 1
ATOM 718 O O . SER A 1 98 ? 26.180 -43.849 28.068 1.00 41.53 98 SER A O 1
ATOM 720 N N . SER A 1 99 ? 23.980 -43.416 28.410 1.00 37.47 99 SER A N 1
ATOM 721 C CA . SER A 1 99 ? 23.931 -42.729 29.714 1.00 37.47 99 SER A CA 1
ATOM 722 C C . SER A 1 99 ? 24.068 -41.203 29.761 1.00 37.47 99 SER A C 1
ATOM 724 O O . SER A 1 99 ? 25.146 -40.632 29.718 1.00 37.47 99 SER A O 1
ATOM 726 N N . GLN A 1 100 ? 22.901 -40.589 29.995 1.00 42.38 100 GLN A N 1
ATOM 727 C CA . GLN A 1 100 ? 22.604 -39.672 31.106 1.00 42.38 100 GLN A CA 1
ATOM 728 C C . GLN A 1 100 ? 23.629 -38.577 31.453 1.00 42.38 100 GLN A C 1
ATOM 730 O O . GLN A 1 100 ? 24.615 -38.842 32.132 1.00 42.38 100 GLN A O 1
ATOM 735 N N . ARG A 1 101 ? 23.252 -37.314 31.208 1.00 33.34 101 ARG A N 1
ATOM 736 C CA . ARG A 1 101 ? 23.066 -36.279 32.254 1.00 33.34 101 ARG A CA 1
ATOM 737 C C . ARG A 1 101 ? 22.704 -34.926 31.632 1.00 33.34 101 ARG A C 1
ATOM 739 O O . ARG A 1 101 ? 23.476 -34.350 30.878 1.00 33.34 101 ARG A O 1
ATOM 746 N N . SER A 1 102 ? 21.557 -34.387 32.027 1.00 45.12 102 SER A N 1
ATOM 747 C CA . SER A 1 102 ? 21.358 -32.938 32.199 1.00 45.12 102 SER A CA 1
ATOM 748 C C . SER A 1 102 ? 21.801 -32.557 33.630 1.00 45.12 102 SER A C 1
ATOM 750 O O . SER A 1 102 ? 22.070 -33.467 34.420 1.00 45.12 102 SER A O 1
ATOM 752 N N . PRO A 1 103 ? 21.726 -31.290 34.083 1.00 62.28 103 PRO 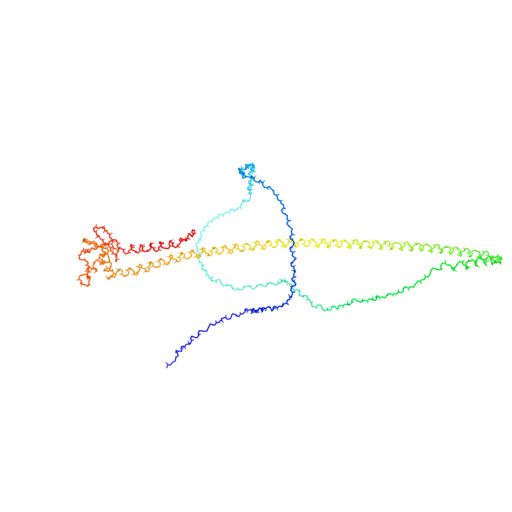A N 1
ATOM 753 C CA . PRO A 1 103 ? 21.849 -29.991 33.405 1.00 62.28 103 PRO A CA 1
ATOM 754 C C . PRO A 1 103 ? 22.915 -29.100 34.097 1.00 62.28 103 PRO A C 1
ATOM 756 O O . PRO A 1 103 ? 23.274 -29.341 35.247 1.00 62.28 103 PRO A O 1
ATOM 759 N N . GLN A 1 104 ? 23.362 -28.003 33.475 1.00 37.69 104 GLN A N 1
ATOM 760 C CA . GLN A 1 104 ? 23.834 -26.853 34.257 1.00 37.69 104 GLN A CA 1
ATOM 761 C C . GLN A 1 104 ? 23.672 -25.534 33.505 1.00 37.69 104 GLN A C 1
ATOM 763 O O . GLN A 1 104 ? 23.998 -25.410 32.328 1.00 37.69 104 GLN A O 1
ATOM 768 N N . ALA A 1 105 ? 23.104 -24.585 34.239 1.00 42.66 105 ALA A N 1
ATOM 769 C CA . ALA A 1 105 ? 22.834 -23.215 33.865 1.00 42.66 105 ALA A CA 1
ATOM 770 C C . ALA A 1 105 ? 24.111 -22.365 33.864 1.00 42.66 105 ALA A C 1
ATOM 772 O O . ALA A 1 105 ? 24.962 -22.518 34.739 1.00 42.66 105 ALA A O 1
ATOM 773 N N . SER A 1 106 ? 24.174 -21.389 32.961 1.00 37.78 106 SER A N 1
ATOM 774 C CA . SER A 1 106 ? 24.999 -20.193 33.124 1.00 37.78 106 SER A CA 1
ATOM 775 C C . SER A 1 106 ? 24.404 -19.018 32.339 1.00 37.78 106 SER A C 1
ATOM 777 O O . SER A 1 106 ? 23.910 -19.162 31.224 1.00 37.78 106 SER A O 1
ATOM 779 N N . SER A 1 107 ? 24.377 -17.875 33.025 1.00 38.41 107 SER A N 1
ATOM 780 C CA . SER A 1 107 ? 23.714 -16.606 32.715 1.00 38.41 107 SER A CA 1
ATOM 781 C C . SER A 1 107 ? 24.030 -15.969 31.354 1.00 38.41 107 SER A C 1
ATOM 783 O O . SER A 1 107 ? 25.126 -16.155 30.827 1.00 38.41 107 SER A O 1
ATOM 785 N N . PRO A 1 108 ? 23.147 -15.077 30.859 1.00 47.94 108 PRO A N 1
ATOM 786 C CA . PRO A 1 108 ? 23.464 -14.149 29.781 1.00 47.94 108 PRO A CA 1
ATOM 787 C C . PRO A 1 108 ? 24.154 -12.884 30.329 1.00 47.94 108 PRO A C 1
ATOM 789 O O . PRO A 1 108 ? 23.618 -12.193 31.195 1.00 47.94 108 PRO A O 1
ATOM 792 N N . ALA A 1 109 ? 25.338 -12.570 29.805 1.00 38.94 109 ALA A N 1
ATOM 793 C CA . ALA A 1 109 ? 25.985 -11.262 29.929 1.00 38.94 109 ALA A CA 1
ATOM 794 C C . ALA A 1 109 ? 25.806 -10.469 28.613 1.00 38.94 109 ALA A C 1
ATOM 796 O O . ALA A 1 109 ? 25.653 -11.081 27.553 1.00 38.94 109 ALA A O 1
ATOM 797 N N . PRO A 1 110 ? 25.780 -9.123 28.662 1.00 48.88 110 PRO A N 1
ATOM 798 C CA . PRO A 1 110 ? 25.299 -8.286 27.567 1.00 48.88 110 PRO A CA 1
ATOM 799 C C . PRO A 1 110 ? 26.337 -8.129 26.450 1.00 48.88 110 PRO A C 1
ATOM 801 O O . PRO A 1 110 ? 27.507 -7.845 26.698 1.00 48.88 110 PRO A O 1
ATOM 804 N N . ALA A 1 111 ? 25.883 -8.272 25.205 1.00 36.53 111 ALA A N 1
ATOM 805 C CA . ALA A 1 111 ? 26.687 -8.041 24.016 1.00 36.53 111 ALA A CA 1
ATOM 806 C C . ALA A 1 111 ? 26.909 -6.536 23.784 1.00 36.53 111 ALA A C 1
ATOM 808 O O . ALA A 1 111 ? 25.998 -5.800 23.407 1.00 36.53 111 ALA A O 1
ATOM 809 N N . THR A 1 112 ? 28.147 -6.095 23.969 1.00 41.34 112 THR A N 1
ATOM 810 C CA . THR A 1 112 ? 28.741 -4.949 23.278 1.00 41.34 112 THR A CA 1
ATOM 811 C C . THR A 1 112 ? 29.207 -5.386 21.885 1.00 41.34 112 THR A C 1
ATOM 813 O O . THR A 1 112 ? 29.885 -6.407 21.775 1.00 41.34 112 THR A O 1
ATOM 816 N N . PRO A 1 113 ? 28.945 -4.620 20.813 1.00 48.09 113 PRO A N 1
ATOM 817 C CA . PRO A 1 113 ? 29.710 -4.752 19.583 1.00 48.09 113 PRO A CA 1
ATOM 818 C C . PRO A 1 113 ? 30.779 -3.655 19.511 1.00 48.09 113 PRO A C 1
ATOM 820 O O . PRO A 1 113 ? 30.474 -2.472 19.364 1.00 48.09 113 PRO A O 1
ATOM 823 N N . ALA A 1 114 ? 32.045 -4.066 19.585 1.00 36.00 114 ALA A N 1
ATOM 824 C CA . ALA A 1 114 ? 33.189 -3.260 19.185 1.00 36.00 114 ALA A CA 1
ATOM 825 C C . ALA A 1 114 ? 33.953 -3.980 18.062 1.00 36.00 114 ALA A C 1
ATOM 827 O O . ALA A 1 114 ? 34.391 -5.111 18.232 1.00 36.00 114 ALA A O 1
ATOM 828 N N . LEU A 1 115 ? 34.131 -3.244 16.960 1.00 37.94 115 LEU A N 1
ATOM 829 C CA . LEU A 1 115 ? 35.232 -3.310 15.992 1.00 37.94 115 LEU A CA 1
ATOM 830 C C . LEU A 1 115 ? 35.417 -4.589 15.156 1.00 37.94 115 LEU A C 1
ATOM 832 O O . LEU A 1 115 ? 36.026 -5.562 15.582 1.00 37.94 115 LEU A O 1
ATOM 836 N N . ALA A 1 116 ? 35.102 -4.461 13.866 1.00 31.94 116 ALA A N 1
ATOM 837 C CA . ALA A 1 116 ? 35.935 -5.033 12.814 1.00 31.94 116 ALA A CA 1
ATOM 838 C C . ALA A 1 116 ? 35.995 -4.064 11.628 1.00 31.94 116 ALA A C 1
ATOM 840 O O . ALA A 1 116 ? 35.028 -3.860 10.896 1.00 31.94 116 ALA A O 1
ATOM 841 N N . ALA A 1 117 ? 37.163 -3.444 11.487 1.00 38.97 117 ALA A N 1
ATOM 842 C CA . ALA A 1 117 ? 37.598 -2.777 10.279 1.00 38.97 117 ALA A CA 1
ATOM 843 C C . ALA A 1 117 ? 37.726 -3.812 9.152 1.00 38.97 117 ALA A C 1
ATOM 845 O O . ALA A 1 117 ? 38.382 -4.839 9.319 1.00 38.97 117 ALA A O 1
ATOM 846 N N . GLY A 1 118 ? 37.121 -3.517 8.006 1.00 33.25 118 GLY A N 1
ATOM 847 C CA . GLY A 1 118 ? 37.257 -4.289 6.780 1.00 33.25 118 GLY A CA 1
ATOM 848 C C . GLY A 1 118 ? 37.459 -3.344 5.608 1.00 33.25 118 GLY A C 1
ATOM 849 O O . GLY A 1 118 ? 36.507 -2.751 5.112 1.00 33.25 118 GLY A O 1
ATOM 850 N N . LEU A 1 119 ? 38.724 -3.197 5.213 1.00 39.25 119 LEU A N 1
ATOM 851 C CA . LEU A 1 119 ? 39.159 -2.684 3.921 1.00 39.25 119 LEU A CA 1
ATOM 852 C C . LEU A 1 119 ? 38.408 -3.404 2.791 1.00 39.25 119 LEU A C 1
ATOM 854 O O . LEU A 1 119 ? 38.542 -4.617 2.670 1.00 39.25 119 LEU A O 1
ATOM 858 N N . PHE A 1 120 ? 37.743 -2.663 1.906 1.00 35.78 120 PHE A N 1
ATOM 859 C CA . PHE A 1 120 ? 37.630 -3.055 0.502 1.00 35.78 120 PHE A CA 1
ATOM 860 C C . PHE A 1 120 ? 37.712 -1.814 -0.386 1.00 35.78 120 PHE A C 1
ATOM 862 O O . PHE A 1 120 ? 36.899 -0.893 -0.314 1.00 35.78 120 PHE A O 1
ATOM 869 N N . ALA A 1 121 ? 38.775 -1.806 -1.180 1.00 34.56 121 ALA A N 1
ATOM 870 C CA . ALA A 1 121 ? 39.017 -0.928 -2.304 1.00 34.56 121 ALA A CA 1
ATOM 871 C C . ALA A 1 121 ? 38.454 -1.557 -3.594 1.00 34.56 121 ALA A C 1
ATOM 873 O O . ALA A 1 121 ? 38.228 -2.765 -3.638 1.00 34.56 121 ALA A O 1
ATOM 874 N N . ALA A 1 122 ? 38.363 -0.724 -4.640 1.00 34.66 122 ALA A N 1
ATOM 875 C CA . ALA A 1 122 ? 37.928 -0.987 -6.023 1.00 34.66 122 ALA A CA 1
ATOM 876 C C . ALA A 1 122 ? 36.398 -0.994 -6.216 1.00 34.66 122 ALA A C 1
ATOM 878 O O . ALA A 1 122 ? 35.678 -1.687 -5.519 1.00 34.66 122 ALA A O 1
ATOM 879 N N . GLY A 1 123 ? 35.794 -0.258 -7.145 1.00 32.06 123 GLY A N 1
ATOM 880 C CA . GLY A 1 123 ? 36.290 0.625 -8.192 1.00 32.06 123 GLY A CA 1
ATOM 881 C C . GLY A 1 123 ? 35.098 1.002 -9.080 1.00 32.06 123 GLY A C 1
ATOM 882 O O . GLY A 1 123 ? 34.321 0.131 -9.448 1.00 32.06 123 GLY A O 1
ATOM 883 N N . ALA A 1 124 ? 34.931 2.281 -9.407 1.00 36.53 124 ALA A N 1
ATOM 884 C CA . ALA A 1 124 ? 34.085 2.729 -10.514 1.00 36.53 124 ALA A CA 1
ATOM 885 C C . ALA A 1 124 ? 34.486 4.165 -10.863 1.00 36.53 124 ALA A C 1
ATOM 887 O O . ALA A 1 124 ? 34.144 5.121 -10.167 1.00 36.53 124 ALA A O 1
ATOM 888 N N . GLY A 1 125 ? 35.299 4.287 -11.910 1.00 34.66 125 GLY A N 1
ATOM 889 C CA . GLY A 1 125 ? 35.730 5.561 -12.459 1.00 34.66 125 GLY A CA 1
ATOM 890 C C . GLY A 1 125 ? 34.568 6.290 -13.124 1.00 34.66 125 GLY A C 1
ATOM 891 O O . GLY A 1 125 ? 33.979 5.796 -14.079 1.00 34.66 125 GLY A O 1
ATOM 892 N N . ALA A 1 126 ? 34.283 7.497 -12.647 1.00 37.12 126 ALA A N 1
ATOM 893 C CA . ALA A 1 126 ? 33.571 8.507 -13.413 1.00 37.12 126 ALA A CA 1
ATOM 894 C C . ALA A 1 126 ? 34.618 9.472 -13.983 1.00 37.12 126 ALA A C 1
ATOM 896 O O . ALA A 1 126 ? 34.948 10.496 -13.381 1.00 37.12 126 ALA A O 1
ATOM 897 N N . SER A 1 127 ? 35.177 9.100 -15.136 1.00 36.84 127 SER A N 1
ATOM 898 C CA . SER A 1 127 ? 35.962 9.994 -15.984 1.00 36.84 127 SER A CA 1
ATOM 899 C C . SER A 1 127 ? 35.075 11.158 -16.417 1.00 36.84 127 SER A C 1
ATOM 901 O O . SER A 1 127 ? 34.171 11.002 -17.235 1.00 36.84 127 SER A O 1
ATOM 903 N N . ARG A 1 128 ? 35.325 12.338 -15.849 1.00 38.16 128 ARG A N 1
ATOM 904 C CA . ARG A 1 128 ? 34.837 13.607 -16.390 1.00 38.16 128 ARG A CA 1
ATOM 905 C C . ARG A 1 128 ? 35.683 13.960 -17.621 1.00 38.16 128 ARG A C 1
ATOM 907 O O . ARG A 1 128 ? 36.908 13.925 -17.508 1.00 38.16 128 ARG A O 1
ATOM 914 N N . PRO A 1 129 ? 35.080 14.292 -18.773 1.00 47.78 129 PRO A N 1
ATOM 915 C CA . PRO A 1 129 ? 35.835 14.698 -19.949 1.00 47.78 129 PRO A CA 1
ATOM 916 C C . PRO A 1 129 ? 36.422 16.108 -19.786 1.00 47.78 129 PRO A C 1
ATOM 918 O O . PRO A 1 129 ? 35.791 17.013 -19.237 1.00 47.78 129 PRO A O 1
ATOM 921 N N . SER A 1 130 ? 37.651 16.254 -20.280 1.00 41.75 130 SER A N 1
ATOM 922 C CA . SER A 1 130 ? 38.420 17.490 -20.422 1.00 41.75 130 SER A CA 1
ATOM 923 C C . SER A 1 130 ? 37.681 18.589 -21.203 1.00 41.75 130 SER A C 1
ATOM 925 O O . SER A 1 130 ? 36.950 18.277 -22.144 1.00 41.75 130 SER A O 1
ATOM 927 N N . PRO A 1 131 ? 37.946 19.878 -20.917 1.00 48.41 131 PRO A N 1
ATOM 928 C CA . PRO A 1 131 ? 37.585 20.970 -21.812 1.00 48.41 131 PRO A CA 1
ATOM 929 C C . PRO A 1 131 ? 38.586 21.025 -22.975 1.00 48.41 131 PRO A C 1
ATOM 931 O O . PRO A 1 131 ? 39.738 21.429 -22.809 1.00 48.41 131 PRO A O 1
ATOM 934 N N . ALA A 1 132 ? 38.154 20.590 -24.158 1.00 39.78 132 ALA A N 1
ATOM 935 C CA . ALA A 1 132 ? 38.907 20.786 -25.387 1.00 39.78 132 ALA A CA 1
ATOM 936 C C . ALA A 1 132 ? 38.772 22.243 -25.850 1.00 39.78 132 ALA A C 1
ATOM 938 O O . ALA A 1 132 ? 37.691 22.730 -26.182 1.00 39.78 132 ALA A O 1
ATOM 939 N N . LEU A 1 133 ? 39.917 22.916 -25.845 1.00 42.62 133 LEU A N 1
ATOM 940 C CA . LEU A 1 133 ? 40.230 24.072 -26.667 1.00 42.62 133 LEU A CA 1
ATOM 941 C C . LEU A 1 133 ? 39.975 23.779 -28.156 1.00 42.62 133 LEU A C 1
ATOM 943 O O . LEU A 1 133 ? 40.212 22.668 -28.620 1.00 42.62 133 LEU A O 1
ATOM 947 N N . ALA A 1 134 ? 39.631 24.847 -28.878 1.00 41.03 134 ALA A N 1
ATOM 948 C CA . ALA A 1 134 ? 39.797 25.029 -30.320 1.00 41.03 134 ALA A CA 1
ATOM 949 C C . ALA A 1 134 ? 38.942 24.153 -31.258 1.00 41.03 134 ALA A C 1
ATOM 951 O O . ALA A 1 134 ? 39.277 23.018 -31.571 1.00 41.03 134 ALA A O 1
ATOM 952 N N . ASN A 1 135 ? 37.927 24.766 -31.874 1.00 43.56 135 ASN A N 1
ATOM 953 C CA . ASN A 1 135 ? 38.050 25.062 -33.302 1.00 43.56 135 ASN A CA 1
ATOM 954 C C . ASN A 1 135 ? 37.027 26.102 -33.760 1.00 43.56 135 ASN A C 1
ATOM 956 O O . ASN A 1 135 ? 35.835 26.028 -33.472 1.00 43.56 135 ASN A O 1
ATOM 960 N N . ALA A 1 136 ? 37.565 27.102 -34.447 1.00 42.25 136 ALA A N 1
ATOM 961 C CA . ALA A 1 136 ? 36.859 28.209 -35.052 1.00 42.25 136 ALA A CA 1
ATOM 962 C C . ALA A 1 136 ? 35.931 27.735 -36.187 1.00 42.25 136 ALA A C 1
ATOM 964 O O . ALA A 1 136 ? 36.259 26.769 -36.881 1.00 42.25 136 ALA A O 1
ATOM 965 N N . PRO A 1 137 ? 34.808 28.432 -36.432 1.00 49.47 137 PRO A N 1
ATOM 966 C CA . PRO A 1 137 ? 34.028 28.240 -37.643 1.00 49.47 137 PRO A CA 1
ATOM 967 C C . PRO A 1 137 ? 34.829 28.767 -38.841 1.00 49.47 137 PRO A C 1
ATOM 969 O O . PRO A 1 137 ? 34.971 29.975 -39.031 1.00 49.47 137 PRO A O 1
ATOM 972 N N . VAL A 1 138 ? 35.372 27.851 -39.643 1.00 46.62 138 VAL A N 1
ATOM 973 C CA . VAL A 1 138 ? 35.862 28.166 -40.986 1.00 46.62 138 VAL A CA 1
ATOM 974 C C . VAL A 1 138 ? 34.643 28.479 -41.846 1.00 46.62 138 VAL A C 1
ATOM 976 O O . VAL A 1 138 ? 33.751 27.650 -42.027 1.00 46.62 138 VAL A O 1
ATOM 979 N N . ALA A 1 139 ? 34.603 29.721 -42.311 1.00 42.44 139 ALA A N 1
ATOM 980 C CA . ALA A 1 139 ? 33.640 30.235 -43.261 1.00 42.44 139 ALA A CA 1
ATOM 981 C C . ALA A 1 139 ? 33.610 29.377 -44.541 1.00 42.44 139 ALA A C 1
ATOM 983 O O . ALA A 1 139 ? 34.673 28.994 -45.034 1.00 42.44 139 ALA A O 1
ATOM 984 N N . PRO A 1 140 ? 32.433 29.119 -45.137 1.00 54.38 140 PRO A N 1
ATOM 985 C CA . PRO A 1 140 ? 32.382 28.758 -46.540 1.00 54.38 140 PRO A CA 1
ATOM 986 C C . PRO A 1 140 ? 32.745 30.005 -47.352 1.00 54.38 140 PRO A C 1
ATOM 988 O O . PRO A 1 140 ? 31.944 30.929 -47.499 1.00 54.38 140 PRO A O 1
ATOM 991 N N . GLU A 1 141 ? 33.978 30.043 -47.852 1.00 41.38 141 GLU A N 1
ATOM 992 C CA . GLU A 1 141 ? 34.348 30.955 -48.922 1.00 41.38 141 GLU A CA 1
ATOM 993 C C . GLU A 1 141 ? 33.456 30.673 -50.132 1.00 41.38 141 GLU A C 1
ATOM 995 O O . GLU A 1 141 ? 33.471 29.607 -50.744 1.00 41.38 141 GLU A O 1
ATOM 1000 N N . THR A 1 142 ? 32.654 31.675 -50.455 1.00 48.34 142 THR A N 1
ATOM 1001 C CA . THR A 1 142 ? 32.146 31.958 -51.787 1.00 48.34 142 THR A CA 1
ATOM 1002 C C . THR A 1 142 ? 33.296 32.095 -52.784 1.00 48.34 142 THR A C 1
ATOM 1004 O O . THR A 1 142 ? 34.173 32.935 -52.575 1.00 48.34 142 THR A O 1
ATOM 1007 N N . PRO A 1 143 ? 33.212 31.423 -53.938 1.00 47.09 143 PRO A N 1
ATOM 1008 C CA . PRO A 1 143 ? 33.706 32.006 -55.175 1.00 47.09 143 PRO A CA 1
ATOM 1009 C C . PRO A 1 143 ? 32.540 32.364 -56.103 1.00 47.09 143 PRO A C 1
ATOM 1011 O O . PRO A 1 143 ? 31.853 31.513 -56.659 1.00 47.09 143 PRO A O 1
ATOM 1014 N N . ALA A 1 144 ? 32.343 33.676 -56.230 1.00 41.00 144 ALA A N 1
ATOM 1015 C CA . ALA A 1 144 ? 32.146 34.397 -57.483 1.00 41.00 144 ALA A CA 1
ATOM 1016 C C . ALA A 1 144 ? 31.341 33.702 -58.598 1.00 41.00 144 ALA A C 1
ATOM 1018 O O . ALA A 1 144 ? 31.871 33.045 -59.492 1.00 41.00 144 ALA A O 1
ATOM 1019 N N . THR A 1 145 ? 30.056 34.036 -58.630 1.00 42.00 145 THR A N 1
ATOM 1020 C CA . THR A 1 145 ? 29.253 34.113 -59.848 1.00 42.00 145 THR A CA 1
ATOM 1021 C C . THR A 1 145 ? 29.845 35.194 -60.761 1.00 42.00 145 THR A C 1
ATOM 1023 O O . THR A 1 145 ? 29.653 36.387 -60.535 1.00 42.00 145 THR A O 1
ATOM 1026 N N . GLY A 1 146 ? 30.587 34.783 -61.787 1.00 37.88 146 GLY A N 1
ATOM 1027 C CA . GLY A 1 146 ? 31.004 35.633 -62.900 1.00 37.88 146 GLY A CA 1
ATOM 1028 C C . GLY A 1 146 ? 30.431 35.090 -64.212 1.00 37.88 146 GLY A C 1
ATOM 1029 O O . GLY A 1 146 ? 30.855 34.018 -64.639 1.00 37.88 146 GLY A O 1
ATOM 1030 N N . PRO A 1 147 ? 29.481 35.779 -64.870 1.00 49.31 147 PRO A N 1
ATOM 1031 C CA . PRO A 1 147 ? 29.043 35.425 -66.214 1.00 49.31 147 PRO A CA 1
ATOM 1032 C C . PRO A 1 147 ? 30.066 35.950 -67.228 1.00 49.31 147 PRO A C 1
ATOM 1034 O O . PRO A 1 147 ? 30.043 37.118 -67.612 1.00 49.31 147 PRO A O 1
ATOM 1037 N N . ALA A 1 148 ? 30.989 35.091 -67.653 1.00 38.16 148 ALA A N 1
ATOM 1038 C CA . ALA A 1 148 ? 31.893 35.394 -68.751 1.00 38.16 148 ALA A CA 1
ATOM 1039 C C . ALA A 1 148 ? 31.305 34.904 -70.081 1.00 38.16 148 ALA A C 1
ATOM 1041 O O . ALA A 1 148 ? 31.116 33.712 -70.301 1.00 38.16 148 ALA A O 1
ATOM 1042 N N . ALA A 1 149 ? 31.095 35.878 -70.963 1.00 37.53 149 ALA A N 1
ATOM 1043 C CA . ALA A 1 149 ? 31.283 35.779 -72.403 1.00 37.53 149 ALA A CA 1
ATOM 1044 C C . ALA A 1 149 ? 30.353 34.835 -73.182 1.00 37.53 149 ALA A C 1
ATOM 1046 O O . ALA A 1 149 ? 30.687 33.711 -73.549 1.00 37.53 149 ALA A O 1
ATOM 1047 N N . MET A 1 150 ? 29.246 35.424 -73.635 1.00 43.88 150 MET A N 1
ATOM 1048 C CA . MET A 1 150 ? 28.857 35.246 -75.029 1.00 43.88 150 MET A CA 1
ATOM 1049 C C . MET A 1 150 ? 29.947 35.850 -75.930 1.00 43.88 150 MET A C 1
ATOM 1051 O O . MET A 1 150 ? 30.164 37.060 -75.909 1.00 43.88 150 MET A O 1
ATOM 1055 N N . SER A 1 151 ? 30.627 35.031 -76.725 1.00 39.75 151 SER A N 1
ATOM 1056 C CA . SER A 1 151 ? 31.121 35.422 -78.051 1.00 39.75 151 SER A CA 1
ATOM 1057 C C . SER A 1 151 ? 31.533 34.189 -78.838 1.00 39.75 151 SER A C 1
ATOM 1059 O O . SER A 1 151 ? 32.405 33.419 -78.450 1.00 39.75 151 SER A O 1
ATOM 1061 N N . SER A 1 152 ? 30.838 34.031 -79.952 1.00 48.19 152 SER A N 1
ATOM 1062 C CA . SER A 1 152 ? 31.039 33.082 -81.033 1.00 48.19 152 SER A CA 1
ATOM 1063 C C . SER A 1 152 ? 32.492 33.008 -81.517 1.00 48.19 152 SER A C 1
ATOM 1065 O O . SER A 1 152 ? 33.182 34.027 -81.568 1.00 48.19 152 SER A O 1
ATOM 1067 N N . PRO A 1 153 ? 32.889 31.855 -82.070 1.00 42.59 153 PRO A N 1
ATOM 1068 C CA . PRO A 1 153 ? 33.568 31.890 -83.354 1.00 42.59 153 PRO A CA 1
ATOM 1069 C C . PRO A 1 153 ? 32.843 31.057 -84.413 1.00 42.59 153 PRO A C 1
ATOM 1071 O O . PRO A 1 153 ? 32.289 29.988 -84.166 1.00 42.59 153 PRO A O 1
ATOM 1074 N N . LEU A 1 154 ? 32.844 31.647 -85.602 1.00 43.41 154 LEU A N 1
ATOM 1075 C CA . LEU A 1 154 ? 32.257 31.205 -86.854 1.00 43.41 154 LEU A CA 1
ATOM 1076 C C . LEU A 1 154 ? 32.710 29.804 -87.315 1.00 43.41 154 LEU A C 1
ATOM 1078 O O . LEU A 1 154 ? 33.812 29.364 -86.985 1.00 43.41 154 LEU A O 1
ATOM 1082 N N . PRO A 1 155 ? 31.932 29.165 -88.209 1.00 55.03 155 PRO A N 1
ATOM 1083 C CA . PRO A 1 155 ? 32.412 28.079 -89.048 1.00 55.03 155 PRO A CA 1
ATOM 1084 C C . PRO A 1 155 ? 33.304 28.655 -90.161 1.00 55.03 155 PRO A C 1
ATOM 1086 O O . PRO A 1 155 ? 32.860 29.479 -90.956 1.00 55.03 155 PRO A O 1
ATOM 1089 N N . ALA A 1 156 ? 34.559 28.218 -90.248 1.00 42.03 156 ALA A N 1
ATOM 1090 C CA . ALA A 1 156 ? 35.433 28.517 -91.387 1.00 42.03 156 ALA A CA 1
ATOM 1091 C C . ALA A 1 156 ? 36.200 27.266 -91.828 1.00 42.03 156 ALA A C 1
ATOM 1093 O O . ALA A 1 156 ? 37.421 27.235 -91.960 1.00 42.03 156 ALA A O 1
ATOM 1094 N N . THR A 1 157 ? 35.437 26.214 -92.094 1.00 52.03 157 THR A N 1
ATOM 1095 C CA . THR A 1 157 ? 35.842 25.043 -92.868 1.00 52.03 157 THR A CA 1
ATOM 1096 C C . THR A 1 157 ? 35.912 25.419 -94.355 1.00 52.03 157 THR A C 1
ATOM 1098 O O . THR A 1 157 ? 35.091 24.942 -95.124 1.00 52.03 157 THR A O 1
ATOM 1101 N N . GLN A 1 158 ? 36.800 26.332 -94.785 1.00 49.84 158 GLN A N 1
ATOM 1102 C CA . GLN A 1 158 ? 36.974 26.668 -96.219 1.00 49.84 158 GLN A CA 1
ATOM 1103 C C . GLN A 1 158 ? 38.198 27.572 -96.509 1.00 49.84 158 GLN A C 1
ATOM 1105 O O . GLN A 1 158 ? 38.072 28.619 -97.129 1.00 49.84 158 GLN A O 1
ATOM 1110 N N . ALA A 1 159 ? 39.411 27.205 -96.071 1.00 45.28 159 ALA A N 1
ATOM 1111 C CA . ALA A 1 159 ? 40.630 27.912 -96.525 1.00 45.28 159 ALA A CA 1
ATOM 1112 C C . ALA A 1 159 ? 41.935 27.086 -96.542 1.00 45.28 159 ALA A C 1
ATOM 1114 O O . ALA A 1 159 ? 42.988 27.634 -96.852 1.00 45.28 159 ALA A O 1
ATOM 1115 N N . ALA A 1 160 ? 41.902 25.777 -96.257 1.00 42.81 160 ALA A N 1
ATOM 1116 C CA . ALA A 1 160 ? 43.113 24.938 -96.232 1.00 42.81 160 ALA A CA 1
ATOM 1117 C C . ALA A 1 160 ? 43.268 23.990 -97.443 1.00 42.81 160 ALA A C 1
ATOM 1119 O O . ALA A 1 160 ? 44.297 23.336 -97.571 1.00 42.81 160 ALA A O 1
ATOM 1120 N N . ASN A 1 161 ? 42.303 23.959 -98.374 1.00 51.72 161 ASN A N 1
ATOM 1121 C CA . ASN A 1 161 ? 42.323 23.054 -99.538 1.00 51.72 161 ASN A CA 1
ATOM 1122 C C . ASN A 1 161 ? 42.916 23.655 -100.831 1.00 51.72 161 ASN A C 1
ATOM 1124 O O . ASN A 1 161 ? 42.850 23.013 -101.873 1.00 51.72 161 ASN A O 1
ATOM 1128 N N . VAL A 1 162 ? 43.522 24.852 -100.799 1.00 52.62 162 VAL A N 1
ATOM 1129 C CA . VAL A 1 162 ? 44.113 25.479 -102.009 1.00 52.62 162 VAL A CA 1
ATOM 1130 C C . VAL A 1 162 ? 45.651 25.496 -102.003 1.00 52.62 162 VAL A C 1
ATOM 1132 O O . VAL A 1 162 ? 46.258 25.614 -103.061 1.00 52.62 162 VAL A O 1
ATOM 1135 N N . ILE A 1 163 ? 46.318 25.259 -100.865 1.00 48.66 163 ILE A N 1
ATOM 1136 C CA . ILE A 1 163 ? 47.798 25.197 -100.817 1.00 48.66 163 ILE A CA 1
ATOM 1137 C C . ILE A 1 163 ? 48.328 23.756 -100.965 1.00 48.66 163 ILE A C 1
ATOM 1139 O O . ILE A 1 163 ? 49.461 23.551 -101.397 1.00 48.66 163 ILE A O 1
ATOM 1143 N N . GLN A 1 164 ? 47.505 22.729 -100.729 1.00 48.81 164 GLN A N 1
ATOM 1144 C CA . GLN A 1 164 ? 47.953 21.330 -100.813 1.00 48.81 164 GLN A CA 1
ATOM 1145 C C . GLN A 1 164 ? 47.991 20.758 -102.247 1.00 48.81 164 GLN A C 1
ATOM 1147 O O . GLN A 1 164 ? 48.574 19.701 -102.463 1.00 48.81 164 GLN A O 1
ATOM 1152 N N . ALA A 1 165 ? 47.455 21.479 -103.241 1.00 47.34 165 ALA A N 1
ATOM 1153 C CA . ALA A 1 165 ? 47.525 21.097 -104.657 1.00 47.34 165 ALA A CA 1
ATOM 1154 C C . ALA A 1 165 ? 48.748 21.675 -105.408 1.00 47.34 165 ALA A C 1
ATOM 1156 O O . ALA A 1 165 ? 49.047 21.225 -106.511 1.00 47.34 165 ALA A O 1
ATOM 1157 N N . ALA A 1 166 ? 49.493 22.625 -104.825 1.00 46.62 166 ALA A N 1
ATOM 1158 C CA . ALA A 1 166 ? 50.637 23.264 -105.495 1.00 46.62 166 ALA A CA 1
ATOM 1159 C C . ALA A 1 166 ? 51.993 22.571 -105.239 1.00 46.62 166 ALA A C 1
ATOM 1161 O O . ALA A 1 166 ? 52.928 22.756 -106.014 1.00 46.62 166 ALA A O 1
ATOM 1162 N N . ASN A 1 167 ? 52.103 21.718 -104.212 1.00 50.03 167 ASN A N 1
ATOM 1163 C CA . ASN A 1 167 ? 53.370 21.062 -103.846 1.00 50.03 167 ASN A CA 1
ATOM 1164 C C . ASN A 1 167 ? 53.544 19.635 -104.403 1.00 50.03 167 ASN A C 1
ATOM 1166 O O . ASN A 1 167 ? 54.611 19.049 -104.240 1.00 50.03 167 ASN A O 1
ATOM 1170 N N . ALA A 1 168 ? 52.548 19.080 -105.105 1.00 48.09 168 ALA A N 1
ATOM 1171 C CA . ALA A 1 168 ? 52.651 17.750 -105.721 1.00 48.09 168 ALA A CA 1
ATOM 1172 C C . ALA A 1 168 ? 53.352 17.753 -107.099 1.00 48.09 168 ALA A C 1
ATOM 1174 O O . ALA A 1 168 ? 53.775 16.702 -107.573 1.00 48.09 168 ALA A O 1
ATOM 1175 N N . ALA A 1 169 ? 53.527 18.918 -107.737 1.00 45.97 169 ALA A N 1
ATOM 1176 C CA . ALA A 1 169 ? 54.114 19.019 -109.081 1.00 45.97 169 ALA A CA 1
ATOM 1177 C C . ALA A 1 169 ? 55.629 19.329 -109.101 1.00 45.97 169 ALA A C 1
ATOM 1179 O O . ALA A 1 169 ? 56.260 19.213 -110.147 1.00 45.97 169 ALA A O 1
ATOM 1180 N N . GLY A 1 170 ? 56.235 19.688 -107.961 1.00 43.56 170 GLY A N 1
ATOM 1181 C CA . GLY A 1 170 ? 57.661 20.050 -107.875 1.00 43.56 170 GLY A CA 1
ATOM 1182 C C . GLY A 1 170 ? 58.619 18.903 -107.526 1.00 43.56 170 GLY A C 1
ATOM 1183 O O . GLY A 1 170 ? 59.827 19.053 -107.686 1.00 43.56 170 GLY A O 1
ATOM 1184 N N . ALA A 1 171 ? 58.113 17.753 -107.068 1.00 47.28 171 ALA A N 1
ATOM 1185 C CA . ALA A 1 171 ? 58.951 16.666 -106.545 1.00 47.28 171 ALA A CA 1
ATOM 1186 C C . ALA A 1 171 ? 59.336 15.589 -107.583 1.00 47.28 171 ALA A C 1
ATOM 1188 O O . ALA A 1 171 ? 60.239 14.797 -107.329 1.00 47.28 171 ALA A O 1
ATOM 1189 N N . HIS A 1 172 ? 58.716 15.568 -108.771 1.00 48.94 172 HIS A N 1
ATOM 1190 C CA . HIS A 1 172 ? 58.987 14.543 -109.793 1.00 48.94 172 HIS A CA 1
ATOM 1191 C C . HIS A 1 172 ? 60.117 14.883 -110.784 1.00 48.94 172 HIS A C 1
ATOM 1193 O O . HIS A 1 172 ? 60.495 14.020 -111.572 1.00 48.94 172 HIS A O 1
ATOM 1199 N N . ALA A 1 173 ? 60.701 16.087 -110.735 1.00 44.97 173 ALA A N 1
ATOM 1200 C CA . ALA A 1 173 ? 61.766 16.499 -111.664 1.00 44.97 173 ALA A CA 1
ATOM 1201 C C . ALA A 1 173 ? 63.198 16.409 -111.091 1.00 44.97 173 ALA A C 1
ATOM 1203 O O . ALA A 1 173 ? 64.157 16.484 -111.852 1.00 44.97 173 ALA A O 1
ATOM 1204 N N . ALA A 1 174 ? 63.369 16.218 -109.776 1.00 46.59 174 ALA A N 1
ATOM 1205 C CA . ALA A 1 174 ? 64.694 16.171 -109.139 1.00 46.59 174 ALA A CA 1
ATOM 1206 C C . ALA A 1 174 ? 65.242 14.745 -108.907 1.00 46.59 174 ALA A C 1
ATOM 1208 O O . ALA A 1 174 ? 66.423 14.588 -108.608 1.00 46.59 174 ALA A O 1
ATOM 1209 N N . ALA A 1 175 ? 64.422 13.698 -109.063 1.00 47.34 175 ALA A N 1
ATOM 1210 C CA . ALA A 1 175 ? 64.822 12.318 -108.761 1.00 47.34 175 ALA A CA 1
ATOM 1211 C C . ALA A 1 175 ? 65.545 11.593 -109.918 1.00 47.34 175 ALA A C 1
ATOM 1213 O O . ALA A 1 175 ? 66.138 10.541 -109.701 1.00 47.34 175 ALA A O 1
ATOM 1214 N N . THR A 1 176 ? 65.540 12.142 -111.137 1.00 50.19 176 THR A N 1
ATOM 1215 C CA . THR A 1 176 ? 66.022 11.428 -112.338 1.00 50.19 176 THR A CA 1
ATOM 1216 C C . THR A 1 176 ? 67.471 11.754 -112.735 1.00 50.19 176 THR A C 1
ATOM 1218 O O . THR A 1 176 ? 67.968 11.189 -113.701 1.00 50.19 176 THR A O 1
ATOM 1221 N N . ALA A 1 177 ? 68.176 12.636 -112.011 1.00 47.69 177 ALA A N 1
ATOM 1222 C CA . ALA A 1 177 ? 69.509 13.128 -112.406 1.00 47.69 177 ALA A CA 1
ATOM 1223 C C . ALA A 1 177 ? 70.685 12.700 -111.493 1.00 47.69 177 ALA A C 1
ATOM 1225 O O . ALA A 1 177 ? 71.808 13.143 -111.709 1.00 47.69 177 ALA A O 1
ATOM 1226 N N . LEU A 1 178 ? 70.469 11.835 -110.492 1.00 50.06 178 LEU A N 1
ATOM 1227 C CA . LEU A 1 178 ? 71.500 11.407 -109.519 1.00 50.06 178 LEU A CA 1
ATOM 1228 C C . LEU A 1 178 ? 71.673 9.872 -109.447 1.00 50.06 178 LEU A C 1
ATOM 1230 O O . LEU A 1 178 ? 71.930 9.314 -108.386 1.00 50.06 178 LEU A O 1
ATOM 1234 N N . GLY A 1 179 ? 71.509 9.172 -110.574 1.00 46.47 179 GLY A N 1
ATOM 1235 C CA . GLY A 1 179 ? 71.470 7.702 -110.627 1.00 46.47 179 GLY A CA 1
ATOM 1236 C C . GLY A 1 179 ? 72.793 6.963 -110.875 1.00 46.47 179 GLY A C 1
ATOM 1237 O O . GLY A 1 179 ? 72.761 5.741 -110.945 1.00 46.47 179 GLY A O 1
ATOM 1238 N N . GLU A 1 180 ? 73.941 7.635 -111.026 1.00 49.88 180 GLU A N 1
ATOM 1239 C CA . GLU A 1 180 ? 75.114 6.996 -111.666 1.00 49.88 180 GLU A CA 1
ATOM 1240 C C . GLU A 1 180 ? 76.420 6.924 -110.849 1.00 49.88 180 GLU A C 1
ATOM 1242 O O . GLU A 1 180 ? 77.463 6.600 -111.408 1.00 49.88 180 GLU A O 1
ATOM 1247 N N . LEU A 1 181 ? 76.407 7.172 -109.532 1.00 50.03 181 LEU A N 1
ATOM 1248 C CA . LEU A 1 181 ? 77.647 7.178 -108.723 1.00 50.03 181 LEU A CA 1
ATOM 1249 C C . LEU A 1 181 ? 77.550 6.518 -107.331 1.00 50.03 181 LEU A C 1
ATOM 1251 O O . LEU A 1 181 ? 78.344 6.848 -106.453 1.00 50.03 181 LEU A O 1
ATOM 1255 N N . LEU A 1 182 ? 76.625 5.579 -107.097 1.00 55.84 182 LEU A N 1
ATOM 1256 C CA . LEU A 1 182 ? 76.586 4.833 -105.825 1.00 55.84 182 LEU A CA 1
ATOM 1257 C C . LEU A 1 182 ? 77.266 3.462 -105.938 1.00 55.84 182 LEU A C 1
ATOM 1259 O O . LEU A 1 182 ? 76.960 2.671 -106.831 1.00 55.84 182 LEU A O 1
ATOM 1263 N N . SER A 1 183 ? 78.190 3.177 -105.016 1.00 65.00 183 SER A N 1
ATOM 1264 C CA . SER A 1 183 ? 78.936 1.918 -104.966 1.00 65.00 183 SER A CA 1
ATOM 1265 C C . SER A 1 183 ? 78.070 0.772 -104.399 1.00 65.00 183 SER A C 1
ATOM 1267 O O . SER A 1 183 ? 77.160 1.014 -103.602 1.00 65.00 183 SER A O 1
ATOM 1269 N N . PRO A 1 184 ? 78.334 -0.506 -104.740 1.00 71.56 184 PRO A N 1
ATOM 1270 C CA . PRO A 1 184 ? 77.583 -1.646 -104.196 1.00 71.56 184 PRO A CA 1
ATOM 1271 C C . PRO A 1 184 ? 77.677 -1.784 -102.662 1.00 71.56 184 PRO A C 1
ATOM 1273 O O . PRO A 1 184 ? 76.806 -2.412 -102.060 1.00 71.56 184 PRO A O 1
ATOM 1276 N N . GLN A 1 185 ? 78.684 -1.179 -102.017 1.00 75.75 185 GLN A N 1
ATOM 1277 C CA . GLN A 1 185 ? 78.777 -1.094 -100.553 1.00 75.75 185 GLN A CA 1
ATOM 1278 C C . GLN A 1 185 ? 77.792 -0.070 -99.965 1.00 75.75 185 GLN A C 1
ATOM 1280 O O . GLN A 1 185 ? 77.221 -0.321 -98.903 1.00 75.75 185 GLN A O 1
ATOM 1285 N N . ASP A 1 186 ? 77.509 1.026 -100.675 1.00 79.12 186 ASP A N 1
ATOM 1286 C CA . ASP A 1 186 ? 76.534 2.036 -100.244 1.00 79.12 186 ASP A CA 1
ATOM 1287 C C . ASP A 1 186 ? 75.100 1.498 -100.310 1.00 79.12 186 ASP A C 1
ATOM 1289 O O . ASP A 1 186 ? 74.305 1.748 -99.407 1.00 79.12 186 ASP A O 1
ATOM 1293 N N . LEU A 1 187 ? 74.782 0.678 -101.320 1.00 77.31 187 LEU A N 1
ATOM 1294 C CA . LEU A 1 187 ? 73.490 -0.014 -101.423 1.00 77.31 187 LEU A CA 1
ATOM 1295 C C . LEU A 1 187 ? 73.280 -1.023 -100.279 1.00 77.31 187 LEU A C 1
ATOM 1297 O O . LEU A 1 187 ? 72.173 -1.140 -99.752 1.00 77.31 187 LEU A O 1
ATOM 1301 N N . GLN A 1 188 ? 74.337 -1.726 -99.852 1.00 84.44 188 GLN A N 1
ATOM 1302 C CA . GLN A 1 188 ? 74.277 -2.635 -98.699 1.00 84.44 188 GLN A CA 1
ATOM 1303 C C . GLN A 1 188 ? 74.130 -1.877 -97.370 1.00 84.44 188 GLN A C 1
ATOM 1305 O O . GLN A 1 188 ? 73.339 -2.287 -96.518 1.00 84.44 188 GLN A O 1
ATOM 1310 N N . ALA A 1 189 ? 74.833 -0.754 -97.197 1.00 84.38 189 ALA A N 1
ATOM 1311 C CA . ALA A 1 189 ? 74.687 0.109 -96.025 1.00 84.38 189 ALA A CA 1
ATOM 1312 C C . ALA A 1 189 ? 73.288 0.752 -95.953 1.00 84.38 189 ALA A C 1
ATOM 1314 O O . ALA A 1 189 ? 72.674 0.768 -94.885 1.00 84.38 189 ALA A O 1
ATOM 1315 N N . GLN A 1 190 ? 72.743 1.203 -97.088 1.00 85.38 190 GLN A N 1
ATOM 1316 C CA . GLN A 1 190 ? 71.375 1.722 -97.188 1.00 85.38 190 GLN A CA 1
ATOM 1317 C C . GLN A 1 190 ? 70.328 0.644 -96.876 1.00 85.38 190 GLN A C 1
ATOM 1319 O O . GLN A 1 190 ? 69.394 0.905 -96.119 1.00 85.38 190 GLN A O 1
ATOM 1324 N N . ALA A 1 191 ? 70.503 -0.588 -97.367 1.00 85.88 191 ALA A N 1
ATOM 1325 C CA . ALA A 1 191 ? 69.614 -1.702 -97.037 1.00 85.88 191 ALA A CA 1
ATOM 1326 C C . ALA A 1 191 ? 69.655 -2.070 -95.539 1.00 85.88 191 ALA A C 1
ATOM 1328 O O . ALA A 1 191 ? 68.616 -2.359 -94.944 1.00 85.88 191 ALA A O 1
ATOM 1329 N N . ALA A 1 192 ? 70.832 -2.022 -94.903 1.00 88.12 192 ALA A N 1
ATOM 1330 C CA . ALA A 1 192 ? 70.981 -2.274 -93.468 1.00 88.12 192 ALA A CA 1
ATOM 1331 C C . ALA A 1 192 ? 70.341 -1.173 -92.600 1.00 88.12 192 ALA A C 1
ATOM 1333 O O . ALA A 1 192 ? 69.734 -1.476 -91.570 1.00 88.12 192 ALA A O 1
ATOM 1334 N N . LEU A 1 193 ? 70.432 0.094 -93.019 1.00 90.75 193 LEU A N 1
ATOM 1335 C CA . LEU A 1 193 ? 69.744 1.211 -92.365 1.00 90.75 193 LEU A CA 1
ATOM 1336 C C . LEU A 1 193 ? 68.224 1.086 -92.502 1.00 90.75 193 LEU A C 1
ATOM 1338 O O . LEU A 1 193 ? 67.530 1.147 -91.490 1.00 90.75 193 LEU A O 1
ATOM 1342 N N . ALA A 1 194 ? 67.718 0.777 -93.698 1.00 90.88 194 ALA A N 1
ATOM 1343 C CA . ALA A 1 194 ? 66.292 0.536 -93.921 1.00 90.88 194 ALA A CA 1
ATOM 1344 C C . ALA A 1 194 ? 65.761 -0.654 -93.090 1.00 90.88 194 ALA A C 1
ATOM 1346 O O . ALA A 1 194 ? 64.675 -0.597 -92.507 1.00 90.88 194 ALA A O 1
ATOM 1347 N N . ALA A 1 195 ? 66.540 -1.734 -92.957 1.00 92.38 195 ALA A N 1
ATOM 1348 C CA . ALA A 1 195 ? 66.198 -2.860 -92.085 1.00 92.38 195 ALA A CA 1
ATOM 1349 C C . ALA A 1 195 ? 66.176 -2.465 -90.593 1.00 92.38 195 ALA A C 1
ATOM 1351 O O . ALA A 1 195 ? 65.339 -2.945 -89.828 1.00 92.38 195 ALA A O 1
ATOM 1352 N N . ARG A 1 196 ? 67.070 -1.566 -90.164 1.00 94.94 196 ARG A N 1
ATOM 1353 C CA . ARG A 1 196 ? 67.094 -1.047 -88.789 1.00 94.94 196 ARG A CA 1
ATOM 1354 C C . ARG A 1 196 ? 65.921 -0.109 -88.510 1.00 94.94 196 ARG A C 1
ATOM 1356 O O . ARG A 1 196 ? 65.326 -0.211 -87.443 1.00 94.94 196 ARG A O 1
ATOM 1363 N N . GLU A 1 197 ? 65.576 0.764 -89.448 1.00 95.25 197 GLU A N 1
ATOM 1364 C CA . GLU A 1 197 ? 64.426 1.669 -89.348 1.00 95.25 197 GLU A CA 1
ATOM 1365 C C . GLU A 1 197 ? 63.113 0.891 -89.279 1.00 95.25 197 GLU A C 1
ATOM 1367 O O . GLU A 1 197 ? 62.301 1.128 -88.390 1.00 95.25 197 GLU A O 1
ATOM 1372 N N . THR A 1 198 ? 62.941 -0.121 -90.133 1.00 94.62 198 THR A N 1
ATOM 1373 C CA . THR A 1 198 ? 61.762 -1.001 -90.074 1.00 94.62 198 THR A CA 1
ATOM 1374 C C . THR A 1 198 ? 61.703 -1.816 -88.779 1.00 94.62 198 THR A C 1
ATOM 1376 O O . THR A 1 198 ? 60.620 -2.011 -88.228 1.00 94.62 198 THR A O 1
ATOM 1379 N N . ALA A 1 199 ? 62.844 -2.263 -88.242 1.00 94.88 199 ALA A N 1
ATOM 1380 C CA . ALA A 1 199 ? 62.892 -2.935 -86.943 1.00 94.88 199 ALA A CA 1
ATOM 1381 C C . ALA A 1 199 ? 62.558 -1.997 -85.768 1.00 94.88 199 ALA A C 1
ATOM 1383 O O . ALA A 1 199 ? 61.916 -2.431 -84.811 1.00 94.88 199 ALA A O 1
ATOM 1384 N N . LEU A 1 200 ? 62.973 -0.727 -85.824 1.00 96.00 200 LEU A N 1
ATOM 1385 C CA . LEU A 1 200 ? 62.603 0.285 -84.832 1.00 96.00 200 LEU A CA 1
ATOM 1386 C C . LEU A 1 200 ? 61.114 0.617 -84.912 1.00 96.00 200 LEU A C 1
ATOM 1388 O O . LEU A 1 200 ? 60.455 0.571 -83.880 1.00 96.00 200 LEU A O 1
ATOM 1392 N N . ALA A 1 201 ? 60.575 0.822 -86.115 1.00 95.75 201 ALA A N 1
ATOM 1393 C CA . ALA A 1 201 ? 59.149 1.063 -86.321 1.00 95.75 201 ALA A CA 1
ATOM 1394 C C . ALA A 1 201 ? 58.294 -0.080 -85.749 1.00 95.75 201 ALA A C 1
ATOM 1396 O O . ALA A 1 201 ? 57.366 0.169 -84.988 1.00 95.75 201 ALA A O 1
ATOM 1397 N N . ARG A 1 202 ? 58.665 -1.346 -86.002 1.00 96.75 202 ARG A N 1
ATOM 1398 C CA . ARG A 1 202 ? 57.979 -2.510 -85.406 1.00 96.75 202 ARG A CA 1
ATOM 1399 C C . ARG A 1 202 ? 58.040 -2.514 -83.880 1.00 96.75 202 ARG A C 1
ATOM 1401 O O . ARG A 1 202 ? 57.048 -2.815 -83.230 1.00 96.75 202 ARG A O 1
ATOM 1408 N N . ARG A 1 203 ? 59.190 -2.171 -83.291 1.00 97.50 203 ARG A N 1
ATOM 1409 C CA . ARG A 1 203 ? 59.329 -2.083 -81.827 1.00 97.50 203 ARG A CA 1
ATOM 1410 C C . ARG A 1 203 ? 58.516 -0.935 -81.241 1.00 97.50 203 ARG A C 1
ATOM 1412 O O . ARG A 1 203 ? 57.952 -1.085 -80.165 1.00 97.50 203 ARG A O 1
ATOM 1419 N N . GLU A 1 204 ? 58.465 0.207 -81.915 1.00 97.06 204 GLU A N 1
ATOM 1420 C CA . GLU A 1 204 ? 57.646 1.347 -81.506 1.00 97.06 204 GLU A CA 1
ATOM 1421 C C . GLU A 1 204 ? 56.157 1.002 -81.574 1.00 97.06 204 GLU A C 1
ATOM 1423 O O . GLU A 1 204 ? 55.428 1.276 -80.620 1.00 97.06 204 GLU A O 1
ATOM 1428 N N . GLU A 1 205 ? 55.725 0.314 -82.634 1.00 96.94 205 GLU A N 1
ATOM 1429 C CA . GLU A 1 205 ? 54.378 -0.246 -82.752 1.00 96.94 205 GLU A CA 1
ATOM 1430 C C . GLU A 1 205 ? 54.083 -1.230 -81.611 1.00 96.94 205 GLU A C 1
ATOM 1432 O O . GLU A 1 205 ? 53.083 -1.062 -80.914 1.00 96.94 205 GLU A O 1
ATOM 1437 N N . GLU A 1 206 ? 54.969 -2.193 -81.338 1.00 97.69 206 GLU A N 1
ATOM 1438 C CA . GLU A 1 206 ? 54.830 -3.143 -80.224 1.00 97.69 206 GLU A CA 1
ATOM 1439 C C . GLU A 1 206 ? 54.726 -2.433 -78.865 1.00 97.69 206 GLU A C 1
ATOM 1441 O O . GLU A 1 206 ? 53.839 -2.739 -78.065 1.00 97.69 206 GLU A O 1
ATOM 1446 N N . VAL A 1 207 ? 55.595 -1.454 -78.598 1.00 97.94 207 VAL A N 1
ATOM 1447 C CA . VAL A 1 207 ? 55.571 -0.667 -77.357 1.00 97.94 207 VAL A CA 1
ATOM 1448 C C . VAL A 1 207 ? 54.285 0.150 -77.260 1.00 97.94 207 VAL A C 1
ATOM 1450 O O . VAL A 1 207 ? 53.690 0.214 -76.183 1.00 97.94 207 VAL A O 1
ATOM 1453 N N . SER A 1 208 ? 53.823 0.753 -78.357 1.00 97.12 208 SER A N 1
ATOM 1454 C CA . SER A 1 208 ? 52.564 1.504 -78.380 1.00 97.12 208 SER A CA 1
ATOM 1455 C C . SER A 1 208 ? 51.354 0.600 -78.124 1.00 97.12 208 SER A C 1
ATOM 1457 O O . SER A 1 208 ? 50.483 0.953 -77.329 1.00 97.12 208 SER A O 1
ATOM 1459 N N . ALA A 1 209 ? 51.343 -0.611 -78.689 1.00 97.62 209 ALA A N 1
ATOM 1460 C CA . ALA A 1 209 ? 50.298 -1.602 -78.468 1.00 97.62 209 ALA A CA 1
ATOM 1461 C C . ALA A 1 209 ? 50.292 -2.114 -77.019 1.00 97.62 209 ALA A C 1
ATOM 1463 O O . ALA A 1 209 ? 49.227 -2.266 -76.415 1.00 97.62 209 ALA A O 1
ATOM 1464 N N . LEU A 1 210 ? 51.470 -2.341 -76.427 1.00 97.69 210 LEU A N 1
ATOM 1465 C CA . LEU A 1 210 ? 51.599 -2.711 -75.015 1.00 97.69 210 LEU A CA 1
ATOM 1466 C C . LEU A 1 210 ? 51.120 -1.595 -74.086 1.00 97.69 210 LEU A C 1
ATOM 1468 O O . LEU A 1 210 ? 50.390 -1.876 -73.138 1.00 97.69 210 LEU A O 1
ATOM 1472 N N . ARG A 1 211 ? 51.478 -0.338 -74.371 1.00 97.94 211 ARG A N 1
ATOM 1473 C CA . ARG A 1 211 ? 50.994 0.826 -73.611 1.00 97.94 211 ARG A CA 1
ATOM 1474 C C . ARG A 1 211 ? 49.476 0.937 -73.674 1.00 97.94 211 ARG A C 1
ATOM 1476 O O . ARG A 1 211 ? 48.845 0.992 -72.627 1.00 97.94 211 ARG A O 1
ATOM 1483 N N . ALA A 1 212 ? 48.889 0.839 -74.866 1.00 97.81 212 ALA A N 1
ATOM 1484 C CA . ALA A 1 212 ? 47.436 0.853 -75.032 1.00 97.81 212 ALA A CA 1
ATOM 1485 C C . ALA A 1 212 ? 46.749 -0.295 -74.266 1.00 97.81 212 ALA A C 1
ATOM 1487 O O . ALA A 1 212 ? 45.677 -0.118 -73.686 1.00 97.81 212 ALA A O 1
ATOM 1488 N N . ARG A 1 213 ? 47.370 -1.483 -74.217 1.00 98.31 213 ARG A N 1
ATOM 1489 C CA . ARG A 1 213 ? 46.857 -2.615 -73.432 1.00 98.31 213 ARG A CA 1
ATOM 1490 C C . ARG A 1 213 ? 46.929 -2.358 -71.924 1.00 98.31 213 ARG A C 1
ATOM 1492 O O . ARG A 1 213 ? 45.980 -2.712 -71.230 1.00 98.31 213 ARG A O 1
ATOM 1499 N N . LEU A 1 214 ? 48.015 -1.763 -71.429 1.00 97.75 214 LEU A N 1
ATOM 1500 C CA . LEU A 1 214 ? 48.164 -1.401 -70.016 1.00 97.75 214 LEU A CA 1
ATOM 1501 C C . LEU A 1 214 ? 47.162 -0.319 -69.607 1.00 97.75 214 LEU A C 1
ATOM 1503 O O . LEU A 1 214 ? 46.459 -0.507 -68.623 1.00 97.75 214 LEU A O 1
ATOM 1507 N N . GLU A 1 215 ? 47.015 0.743 -70.400 1.00 98.00 215 GLU A N 1
ATOM 1508 C CA . GLU A 1 215 ? 46.025 1.800 -70.150 1.00 98.00 215 GLU A CA 1
ATOM 1509 C C . GLU A 1 215 ? 44.603 1.229 -70.087 1.00 98.00 215 GLU A C 1
ATOM 1511 O O . GLU A 1 215 ? 43.821 1.569 -69.197 1.00 98.00 215 GLU A O 1
ATOM 1516 N N . LYS A 1 216 ? 44.275 0.293 -70.988 1.00 98.06 216 LYS A N 1
ATOM 1517 C CA . LYS A 1 216 ? 42.989 -0.408 -70.955 1.00 98.06 216 LYS A CA 1
ATOM 1518 C C . LYS A 1 216 ? 42.817 -1.232 -69.674 1.00 98.06 216 LYS A C 1
ATOM 1520 O O . LYS A 1 216 ? 41.757 -1.171 -69.059 1.00 98.06 216 LYS A O 1
ATOM 1525 N N . GLN A 1 217 ? 43.840 -1.977 -69.257 1.00 97.88 217 GLN A N 1
ATOM 1526 C CA . GLN A 1 217 ? 43.793 -2.769 -68.023 1.00 97.88 217 GLN A CA 1
ATOM 1527 C C . GLN A 1 217 ? 43.673 -1.892 -66.771 1.00 97.88 217 GLN A C 1
ATOM 1529 O O . GLN A 1 217 ? 42.916 -2.222 -65.862 1.00 97.88 217 GLN A O 1
ATOM 1534 N N . GLU A 1 218 ? 44.379 -0.764 -66.716 1.00 98.06 218 GLU A N 1
ATOM 1535 C CA . GLU A 1 218 ? 44.272 0.195 -65.615 1.00 98.06 218 GLU A CA 1
ATOM 1536 C C . GLU A 1 218 ? 42.876 0.819 -65.551 1.00 98.06 218 GLU A C 1
ATOM 1538 O O . GLU A 1 218 ? 42.303 0.926 -64.465 1.00 98.06 218 GLU A O 1
ATOM 1543 N N . ALA A 1 219 ? 42.291 1.161 -66.703 1.00 97.81 219 ALA A N 1
ATOM 1544 C CA . ALA A 1 219 ? 40.920 1.654 -66.780 1.00 97.81 219 ALA A CA 1
ATOM 1545 C C . ALA A 1 219 ? 39.898 0.599 -66.319 1.00 97.81 219 ALA A C 1
ATOM 1547 O O . ALA A 1 219 ? 38.992 0.924 -65.548 1.00 97.81 219 ALA A O 1
ATOM 1548 N N . GLU A 1 220 ? 40.062 -0.662 -66.731 1.00 98.06 220 GLU A N 1
ATOM 1549 C CA . GLU A 1 220 ? 39.223 -1.786 -66.290 1.00 98.06 220 GLU A CA 1
ATOM 1550 C C . GLU A 1 220 ? 39.337 -2.016 -64.773 1.00 98.06 220 GLU A C 1
ATOM 1552 O O . GLU A 1 220 ? 38.321 -2.135 -64.086 1.00 98.06 220 GLU A O 1
ATOM 1557 N N . LEU A 1 221 ? 40.553 -2.001 -64.216 1.00 97.88 221 LEU A N 1
ATOM 1558 C CA . LEU A 1 221 ? 40.774 -2.133 -62.773 1.00 97.88 221 LEU A CA 1
ATOM 1559 C C . LEU A 1 221 ? 40.206 -0.948 -61.987 1.00 97.88 221 LEU A C 1
ATOM 1561 O O . LEU A 1 221 ? 39.632 -1.142 -60.916 1.00 97.88 221 LEU A O 1
ATOM 1565 N N . ALA A 1 222 ? 40.346 0.276 -62.494 1.00 97.94 222 ALA A N 1
ATOM 1566 C CA . ALA A 1 222 ? 39.774 1.461 -61.864 1.00 97.94 222 ALA A CA 1
ATOM 1567 C C . ALA A 1 222 ? 38.238 1.418 -61.872 1.00 97.94 222 ALA A C 1
ATOM 1569 O O . ALA A 1 222 ? 37.616 1.771 -60.869 1.00 97.94 222 ALA A O 1
ATOM 1570 N N . ALA A 1 223 ? 37.624 0.956 -62.965 1.00 98.06 223 ALA A N 1
ATOM 1571 C CA . ALA A 1 223 ? 36.181 0.755 -63.047 1.00 98.06 223 ALA A CA 1
ATOM 1572 C C . ALA A 1 223 ? 35.704 -0.321 -62.058 1.00 98.06 223 ALA A C 1
ATOM 1574 O O . ALA A 1 223 ? 34.791 -0.059 -61.277 1.00 98.06 223 ALA A O 1
ATOM 1575 N N . ALA A 1 224 ? 36.381 -1.473 -62.014 1.00 98.12 224 ALA A N 1
ATOM 1576 C CA . ALA A 1 224 ? 36.068 -2.550 -61.075 1.00 98.12 224 ALA A CA 1
ATOM 1577 C C . ALA A 1 224 ? 36.202 -2.105 -59.607 1.00 98.12 224 ALA A C 1
ATOM 1579 O O . ALA A 1 224 ? 35.362 -2.443 -58.776 1.00 98.12 224 ALA A O 1
ATOM 1580 N N . ARG A 1 225 ? 37.223 -1.301 -59.276 1.00 98.19 225 ARG A N 1
ATOM 1581 C CA . ARG A 1 225 ? 37.384 -0.728 -57.928 1.00 98.19 225 ARG A CA 1
ATOM 1582 C C . ARG A 1 225 ? 36.227 0.192 -57.556 1.00 98.19 225 ARG A C 1
ATOM 1584 O O . ARG A 1 225 ? 35.647 0.013 -56.495 1.00 98.19 225 ARG A O 1
ATOM 1591 N N . ARG A 1 226 ? 35.843 1.115 -58.444 1.00 98.25 226 ARG A N 1
ATOM 1592 C CA . ARG A 1 226 ? 34.702 2.015 -58.200 1.00 98.25 226 ARG A CA 1
ATOM 1593 C C . ARG A 1 226 ? 33.400 1.249 -57.993 1.00 98.25 226 ARG A C 1
ATOM 1595 O O . ARG A 1 226 ? 32.594 1.641 -57.157 1.00 98.25 226 ARG A O 1
ATOM 1602 N N . GLU A 1 227 ? 33.194 0.169 -58.742 1.00 98.31 227 GLU A N 1
ATOM 1603 C CA . GLU A 1 227 ? 32.019 -0.683 -58.569 1.00 98.31 227 GLU A CA 1
ATOM 1604 C C . GLU A 1 227 ? 32.027 -1.384 -57.204 1.00 98.31 227 GLU A C 1
ATOM 1606 O O . GLU A 1 227 ? 31.026 -1.339 -56.490 1.00 98.31 227 GLU A O 1
ATOM 1611 N N . LEU A 1 228 ? 33.159 -1.971 -56.803 1.00 97.81 228 LEU A N 1
ATOM 1612 C CA . LEU A 1 228 ? 33.304 -2.598 -55.486 1.00 97.81 228 LEU A CA 1
ATOM 1613 C C . LEU A 1 228 ? 33.115 -1.595 -54.344 1.00 97.81 228 LEU A C 1
ATOM 1615 O O . LEU A 1 228 ? 32.417 -1.908 -53.382 1.00 97.81 228 LEU A O 1
ATOM 1619 N N . ASP A 1 229 ? 33.676 -0.393 -54.465 1.00 97.81 229 ASP A N 1
ATOM 1620 C CA . ASP A 1 229 ? 33.518 0.675 -53.476 1.00 97.81 229 ASP A CA 1
ATOM 1621 C C . ASP A 1 229 ? 32.052 1.122 -53.377 1.00 97.81 229 ASP A C 1
ATOM 1623 O O . ASP A 1 229 ? 31.525 1.290 -52.277 1.00 97.81 229 ASP A O 1
ATOM 1627 N N . GLY A 1 230 ? 31.354 1.236 -54.514 1.00 97.94 230 GLY A N 1
ATOM 1628 C CA . GLY A 1 230 ? 29.922 1.535 -54.556 1.00 97.94 230 GLY A CA 1
ATOM 1629 C C . GLY A 1 230 ? 29.074 0.451 -53.885 1.00 97.94 230 GLY A C 1
ATOM 1630 O O . GLY A 1 230 ? 28.216 0.756 -53.056 1.00 97.94 230 GLY A O 1
ATOM 1631 N N . GLN A 1 231 ? 29.353 -0.823 -54.174 1.00 98.00 231 GLN A N 1
ATOM 1632 C CA . GLN A 1 231 ? 28.673 -1.953 -53.535 1.00 98.00 231 GLN A CA 1
ATOM 1633 C C . GLN A 1 231 ? 28.971 -2.028 -52.031 1.00 98.00 231 GLN A C 1
ATOM 1635 O O . GLN A 1 231 ? 28.077 -2.332 -51.239 1.00 98.00 231 GLN A O 1
ATOM 1640 N N . ALA A 1 232 ? 30.209 -1.751 -51.617 1.00 97.69 232 ALA A N 1
ATOM 1641 C CA . ALA A 1 232 ? 30.596 -1.718 -50.211 1.00 97.69 232 ALA A CA 1
ATOM 1642 C C . ALA A 1 232 ? 29.874 -0.589 -49.463 1.00 97.69 232 ALA A C 1
ATOM 1644 O O . ALA A 1 232 ? 29.287 -0.840 -48.411 1.00 97.69 232 ALA A O 1
ATOM 1645 N N . ALA A 1 233 ? 29.842 0.620 -50.033 1.00 98.19 233 ALA A N 1
ATOM 1646 C CA . ALA A 1 233 ? 29.124 1.759 -49.469 1.00 98.19 233 ALA A CA 1
ATOM 1647 C C . ALA A 1 233 ? 27.618 1.480 -49.335 1.00 98.19 233 ALA A C 1
ATOM 1649 O O . ALA A 1 233 ? 27.034 1.750 -48.287 1.00 98.19 233 ALA A O 1
ATOM 1650 N N . GLN A 1 234 ? 26.998 0.868 -50.350 1.00 98.19 234 GLN A N 1
ATOM 1651 C CA . GLN A 1 234 ? 25.583 0.497 -50.298 1.00 98.19 234 GLN A CA 1
ATOM 1652 C C . GLN A 1 234 ? 25.301 -0.543 -49.205 1.00 98.19 234 GLN A C 1
ATOM 1654 O O . GLN A 1 234 ? 24.379 -0.374 -48.411 1.00 98.19 234 GLN A O 1
ATOM 1659 N N . ARG A 1 235 ? 26.129 -1.591 -49.100 1.00 97.88 235 ARG A N 1
ATOM 1660 C CA . ARG A 1 235 ? 25.978 -2.613 -48.050 1.00 97.88 235 ARG A CA 1
ATOM 1661 C C . ARG A 1 235 ? 26.141 -2.039 -46.645 1.00 97.88 235 ARG A C 1
ATOM 1663 O O . ARG A 1 235 ? 25.460 -2.506 -45.733 1.00 97.88 235 ARG A O 1
ATOM 1670 N N . LEU A 1 236 ? 27.033 -1.062 -46.468 1.00 98.12 236 LEU A N 1
ATOM 1671 C CA . LEU A 1 236 ? 27.203 -0.355 -45.199 1.00 98.12 236 LEU A CA 1
ATOM 1672 C C . LEU A 1 236 ? 25.959 0.469 -44.859 1.00 98.12 236 LEU A C 1
ATOM 1674 O O . LEU A 1 236 ? 25.421 0.299 -43.768 1.00 98.12 236 LEU A O 1
ATOM 1678 N N . ALA A 1 237 ? 25.440 1.260 -45.802 1.00 98.19 237 ALA A N 1
ATOM 1679 C CA . ALA A 1 237 ? 24.215 2.035 -45.599 1.00 98.19 237 ALA A CA 1
ATOM 1680 C C . ALA A 1 237 ? 23.010 1.138 -45.246 1.00 98.19 237 ALA A C 1
ATOM 1682 O O . ALA A 1 237 ? 22.295 1.400 -44.276 1.00 98.19 237 ALA A O 1
ATOM 1683 N N . ASP A 1 238 ? 22.832 0.019 -45.957 1.00 98.00 238 ASP A N 1
ATOM 1684 C CA . ASP A 1 238 ? 21.765 -0.952 -45.682 1.00 98.00 238 ASP A CA 1
ATOM 1685 C C . ASP A 1 238 ? 21.938 -1.648 -44.319 1.00 98.00 238 ASP A C 1
ATOM 1687 O O . ASP A 1 238 ? 20.964 -2.035 -43.665 1.00 98.00 238 ASP A O 1
ATOM 1691 N N . ALA A 1 239 ? 23.180 -1.881 -43.884 1.00 98.00 239 ALA A N 1
ATOM 1692 C CA . ALA A 1 239 ? 23.468 -2.447 -42.569 1.00 98.00 239 ALA A CA 1
ATOM 1693 C C . ALA A 1 239 ? 23.178 -1.440 -41.447 1.00 98.00 239 ALA A C 1
ATOM 1695 O O . ALA A 1 239 ? 22.556 -1.811 -40.452 1.00 98.00 239 ALA A O 1
ATOM 1696 N N . GLU A 1 240 ? 23.559 -0.174 -41.624 1.00 98.44 240 GLU A N 1
ATOM 1697 C CA . GLU A 1 240 ? 23.274 0.907 -40.678 1.00 98.44 240 GLU A CA 1
ATOM 1698 C C . GLU A 1 240 ? 21.769 1.140 -40.530 1.00 98.44 240 GLU A C 1
ATOM 1700 O O . GLU A 1 240 ? 21.266 1.166 -39.406 1.00 98.44 240 GLU A O 1
ATOM 1705 N N . GLN A 1 241 ? 21.026 1.215 -41.639 1.00 98.44 241 GLN A N 1
ATOM 1706 C CA . GLN A 1 241 ? 19.575 1.403 -41.605 1.00 98.44 241 GLN A CA 1
ATOM 1707 C C . GLN A 1 241 ? 18.869 0.243 -40.888 1.00 98.44 241 GLN A C 1
ATOM 1709 O O . GLN A 1 241 ? 17.995 0.468 -40.047 1.00 98.44 241 GLN A O 1
ATOM 1714 N N . ARG A 1 242 ? 19.271 -1.007 -41.163 1.00 98.38 242 ARG A N 1
ATOM 1715 C CA . ARG A 1 242 ? 18.731 -2.184 -40.460 1.00 98.38 242 ARG A CA 1
ATOM 1716 C C . ARG A 1 242 ? 19.095 -2.185 -38.979 1.00 98.38 242 ARG A C 1
ATOM 1718 O O . ARG A 1 242 ? 18.237 -2.491 -38.155 1.00 98.38 242 ARG A O 1
ATOM 1725 N N . GLY A 1 243 ? 20.329 -1.823 -38.635 1.00 98.44 243 GLY A N 1
ATOM 1726 C CA . GLY A 1 243 ? 20.779 -1.720 -37.249 1.00 98.44 243 GLY A CA 1
ATOM 1727 C C . GLY A 1 243 ? 19.995 -0.670 -36.462 1.00 98.44 243 GLY A C 1
ATOM 1728 O O . GLY A 1 243 ? 19.548 -0.945 -35.351 1.00 98.44 243 GLY A O 1
ATOM 1729 N N . GLN A 1 244 ? 19.755 0.501 -37.059 1.00 98.31 244 GLN A N 1
ATOM 1730 C CA . GLN A 1 244 ? 18.947 1.560 -36.453 1.00 98.31 244 GLN A CA 1
ATOM 1731 C C . GLN A 1 244 ? 17.492 1.123 -36.253 1.00 98.31 244 GLN A C 1
ATOM 1733 O O . GLN A 1 244 ? 16.961 1.291 -35.156 1.00 98.31 244 GLN A O 1
ATOM 1738 N N . ALA A 1 245 ? 16.864 0.517 -37.266 1.00 98.38 245 ALA A N 1
ATOM 1739 C CA . ALA A 1 245 ? 15.488 0.032 -37.165 1.00 98.38 245 ALA A CA 1
ATOM 1740 C C . ALA A 1 245 ? 15.334 -1.044 -36.073 1.00 98.38 245 ALA A C 1
ATOM 1742 O O . ALA A 1 245 ? 14.457 -0.937 -35.218 1.00 98.38 245 ALA A O 1
ATOM 1743 N N . GLN A 1 246 ? 16.236 -2.031 -36.039 1.00 98.31 246 GLN A N 1
ATOM 1744 C CA . GLN A 1 246 ? 16.236 -3.073 -35.005 1.00 98.31 246 GLN A CA 1
ATOM 1745 C C . GLN A 1 246 ? 16.513 -2.506 -33.608 1.00 98.31 246 GLN A C 1
ATOM 1747 O O . GLN A 1 246 ? 15.908 -2.945 -32.632 1.00 98.31 246 GLN A O 1
ATOM 1752 N N . GLY A 1 247 ? 17.418 -1.530 -33.496 1.00 98.44 247 GLY A N 1
ATOM 1753 C CA . GLY A 1 247 ? 17.709 -0.853 -32.235 1.00 98.44 247 GLY A CA 1
ATOM 1754 C C . GLY A 1 247 ? 16.499 -0.092 -31.693 1.00 98.44 247 GLY A C 1
ATOM 1755 O O . GLY A 1 247 ? 16.188 -0.206 -30.510 1.00 98.44 247 GLY A O 1
ATOM 1756 N N . GLN A 1 248 ? 15.780 0.628 -32.559 1.00 98.25 248 GLN A N 1
ATOM 1757 C CA . GLN A 1 248 ? 14.553 1.337 -32.188 1.00 98.25 248 GLN A CA 1
ATOM 1758 C C . GLN A 1 248 ? 13.448 0.372 -31.748 1.00 98.25 248 GLN A C 1
ATOM 1760 O O . GLN A 1 248 ? 12.811 0.606 -30.723 1.00 98.25 248 GLN A O 1
ATOM 1765 N N . GLU A 1 249 ? 13.242 -0.727 -32.476 1.00 98.44 249 GLU A N 1
ATOM 1766 C CA . GLU A 1 249 ? 12.240 -1.736 -32.120 1.00 98.44 249 GLU A CA 1
ATOM 1767 C C . GLU A 1 249 ? 12.541 -2.383 -30.760 1.00 98.44 249 GLU A C 1
ATOM 1769 O O . GLU A 1 249 ? 11.660 -2.441 -29.898 1.00 98.44 249 GLU A O 1
ATOM 1774 N N . ARG A 1 250 ? 13.800 -2.778 -30.519 1.00 98.31 250 ARG A N 1
ATOM 1775 C CA . ARG A 1 250 ? 14.240 -3.327 -29.225 1.00 98.31 250 ARG A CA 1
ATOM 1776 C C . ARG A 1 250 ? 14.067 -2.325 -28.090 1.00 98.31 250 ARG A C 1
ATOM 1778 O O . ARG A 1 250 ? 13.495 -2.676 -27.065 1.00 98.31 250 ARG A O 1
ATOM 1785 N N . ALA A 1 251 ? 14.483 -1.075 -28.286 1.00 98.25 251 ALA A N 1
ATOM 1786 C CA . ALA A 1 251 ? 14.332 -0.032 -27.275 1.00 98.25 251 ALA A CA 1
ATOM 1787 C C . ALA A 1 251 ? 12.856 0.226 -26.929 1.00 98.25 251 ALA A C 1
ATOM 1789 O O . ALA A 1 251 ? 12.512 0.392 -25.759 1.00 98.25 251 ALA A O 1
ATOM 1790 N N . LEU A 1 252 ? 11.961 0.222 -27.925 1.00 98.38 252 LEU A N 1
ATOM 1791 C CA . LEU A 1 252 ? 10.521 0.358 -27.696 1.00 98.38 252 LEU A CA 1
ATOM 1792 C C . LEU A 1 252 ? 9.941 -0.841 -26.940 1.00 98.38 252 LEU A C 1
ATOM 1794 O O . LEU A 1 252 ? 9.076 -0.652 -26.084 1.00 98.38 252 LEU A O 1
ATOM 1798 N N . GLN A 1 253 ? 10.389 -2.059 -27.244 1.00 98.56 253 GLN A N 1
ATOM 1799 C CA . GLN A 1 253 ? 9.956 -3.255 -26.529 1.00 98.56 253 GLN A CA 1
ATOM 1800 C C . GLN A 1 253 ? 10.433 -3.238 -25.070 1.00 98.56 253 GLN A C 1
ATOM 1802 O O . GLN A 1 253 ? 9.614 -3.382 -24.163 1.00 98.56 253 GLN A O 1
ATOM 1807 N N . GLU A 1 254 ? 11.717 -2.969 -24.832 1.00 98.25 254 GLU A N 1
ATOM 1808 C CA . GLU A 1 254 ? 12.293 -2.860 -23.488 1.00 98.25 254 GLU A CA 1
ATOM 1809 C C . GLU A 1 254 ? 11.610 -1.757 -22.666 1.00 98.25 254 GLU A C 1
ATOM 1811 O O . GLU A 1 254 ? 11.280 -1.965 -21.497 1.00 98.25 254 GLU A O 1
ATOM 1816 N N . ALA A 1 255 ? 11.318 -0.604 -23.279 1.00 98.19 255 ALA A N 1
ATOM 1817 C CA . ALA A 1 255 ? 10.596 0.482 -22.622 1.00 98.19 255 ALA A CA 1
ATOM 1818 C C . ALA A 1 255 ? 9.165 0.080 -22.227 1.00 98.19 255 ALA A C 1
ATOM 1820 O O . ALA A 1 255 ? 8.714 0.420 -21.131 1.00 98.19 255 ALA A O 1
ATOM 1821 N N . LYS A 1 256 ? 8.451 -0.664 -23.084 1.00 98.38 256 LYS A N 1
ATOM 1822 C CA . LYS A 1 256 ? 7.106 -1.179 -22.774 1.00 98.38 256 LYS A CA 1
ATOM 1823 C C . LYS A 1 256 ? 7.139 -2.180 -21.624 1.00 98.38 256 LYS A C 1
ATOM 1825 O O . LYS A 1 256 ? 6.340 -2.058 -20.700 1.00 98.38 256 LYS A O 1
ATOM 1830 N N . GLU A 1 257 ? 8.070 -3.129 -21.650 1.00 98.56 257 GLU A N 1
ATOM 1831 C CA . GLU A 1 257 ? 8.230 -4.119 -20.581 1.00 98.56 257 GLU A CA 1
ATOM 1832 C C . GLU A 1 257 ? 8.612 -3.455 -19.250 1.00 98.56 257 GLU A C 1
ATOM 1834 O O . GLU A 1 257 ? 8.076 -3.804 -18.197 1.00 98.56 257 GLU A O 1
ATOM 1839 N N . ALA A 1 258 ? 9.500 -2.455 -19.281 1.00 98.12 258 ALA A N 1
ATOM 1840 C CA . ALA A 1 258 ? 9.866 -1.679 -18.100 1.00 98.12 258 ALA A CA 1
ATOM 1841 C C . ALA A 1 258 ? 8.676 -0.880 -17.543 1.00 98.12 258 ALA A C 1
ATOM 1843 O O . ALA A 1 258 ? 8.461 -0.868 -16.330 1.00 98.12 258 ALA A O 1
ATOM 1844 N N . ALA A 1 259 ? 7.875 -0.254 -18.412 1.00 98.25 259 ALA A N 1
ATOM 1845 C CA . ALA A 1 259 ? 6.677 0.479 -18.012 1.00 98.25 259 ALA A CA 1
ATOM 1846 C C . ALA A 1 259 ? 5.619 -0.441 -17.381 1.00 98.25 259 ALA A C 1
ATOM 1848 O O . ALA A 1 259 ? 5.064 -0.101 -16.337 1.00 98.25 259 ALA A O 1
ATOM 1849 N N . GLN A 1 260 ? 5.387 -1.624 -17.960 1.00 98.44 260 GLN A N 1
ATOM 1850 C CA . GLN A 1 260 ? 4.468 -2.625 -17.407 1.00 98.44 260 GLN A CA 1
ATOM 1851 C C . GLN A 1 260 ? 4.918 -3.095 -16.021 1.00 98.44 260 GLN A C 1
ATOM 1853 O O . GLN A 1 260 ? 4.143 -3.028 -15.069 1.00 98.44 260 GLN A O 1
ATOM 1858 N N . LYS A 1 261 ? 6.198 -3.457 -15.861 1.00 98.25 261 LYS A N 1
ATOM 1859 C CA . LYS A 1 261 ? 6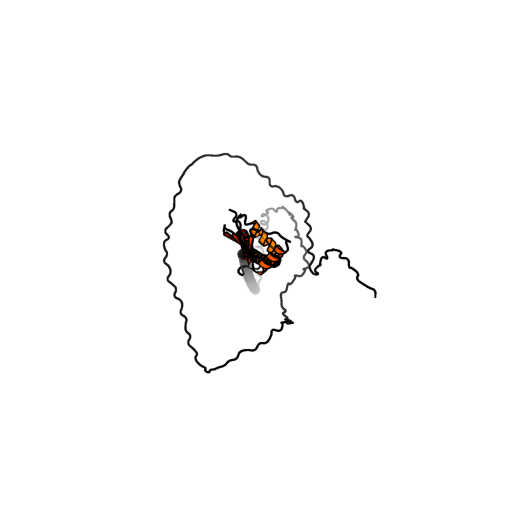.760 -3.847 -14.556 1.00 98.25 261 LYS A CA 1
ATOM 1860 C C . LYS A 1 261 ? 6.647 -2.730 -13.517 1.00 98.25 261 LYS A C 1
ATOM 1862 O O . LYS A 1 261 ? 6.342 -2.992 -12.354 1.00 98.25 261 LYS A O 1
ATOM 1867 N N . ALA A 1 262 ? 6.877 -1.478 -13.917 1.00 97.94 262 ALA A N 1
ATOM 1868 C CA . ALA A 1 262 ? 6.720 -0.330 -13.029 1.00 97.94 262 ALA A CA 1
ATOM 1869 C C . ALA A 1 262 ? 5.255 -0.129 -12.602 1.00 97.94 262 ALA A C 1
ATOM 1871 O O . ALA A 1 262 ? 4.996 0.152 -11.430 1.00 97.94 262 ALA A O 1
ATOM 1872 N N . GLN A 1 263 ? 4.304 -0.310 -13.522 1.00 98.31 263 GLN A N 1
ATOM 1873 C CA . GLN A 1 263 ? 2.872 -0.226 -13.236 1.00 98.31 263 GLN A CA 1
ATOM 1874 C C . GLN A 1 263 ? 2.416 -1.336 -12.280 1.00 98.31 263 GLN A C 1
ATOM 1876 O O . GLN A 1 263 ? 1.719 -1.051 -11.308 1.00 98.31 263 GLN A O 1
ATOM 1881 N N . GLU A 1 264 ? 2.846 -2.577 -12.504 1.00 98.38 264 GLU A N 1
ATOM 1882 C CA . GLU A 1 264 ? 2.558 -3.709 -11.615 1.00 98.38 264 GLU A CA 1
ATOM 1883 C C . GLU A 1 264 ? 3.122 -3.477 -10.208 1.00 98.38 264 GLU A C 1
ATOM 1885 O O . GLU A 1 264 ? 2.411 -3.639 -9.216 1.00 98.38 264 GLU A O 1
ATOM 1890 N N . ALA A 1 265 ? 4.373 -3.016 -10.105 1.00 98.06 265 ALA A N 1
ATOM 1891 C CA . ALA A 1 265 ? 4.990 -2.690 -8.822 1.00 98.06 265 ALA A CA 1
ATOM 1892 C C . ALA A 1 265 ? 4.263 -1.542 -8.097 1.00 98.06 265 ALA A C 1
ATOM 1894 O O . ALA A 1 265 ? 4.120 -1.572 -6.872 1.00 98.06 265 ALA A O 1
ATOM 1895 N N . ALA A 1 266 ? 3.785 -0.531 -8.829 1.00 97.94 266 ALA A N 1
ATOM 1896 C CA . ALA A 1 266 ? 2.987 0.551 -8.260 1.00 97.94 266 ALA A CA 1
ATOM 1897 C C . ALA A 1 266 ? 1.627 0.049 -7.748 1.00 97.94 266 ALA A C 1
ATOM 1899 O O . ALA A 1 266 ? 1.244 0.382 -6.627 1.00 97.94 266 ALA A O 1
ATOM 1900 N N . ALA A 1 267 ? 0.936 -0.799 -8.516 1.00 97.94 267 ALA A N 1
ATOM 1901 C CA . ALA A 1 267 ? -0.332 -1.401 -8.111 1.00 97.94 267 ALA A CA 1
ATOM 1902 C C . ALA A 1 267 ? -0.180 -2.269 -6.850 1.00 97.94 267 ALA A C 1
ATOM 1904 O O . ALA A 1 267 ? -0.981 -2.160 -5.924 1.00 97.94 267 ALA A O 1
ATOM 1905 N N . GLN A 1 268 ? 0.891 -3.066 -6.763 1.00 98.19 268 GLN A N 1
ATOM 1906 C CA . GLN A 1 268 ? 1.202 -3.860 -5.569 1.00 98.19 268 GLN A CA 1
ATOM 1907 C C . GLN A 1 268 ? 1.454 -2.983 -4.336 1.00 98.19 268 GLN A C 1
ATOM 1909 O O . GLN A 1 268 ? 0.992 -3.306 -3.244 1.00 98.19 268 GLN A O 1
ATOM 1914 N N . ARG A 1 269 ? 2.159 -1.854 -4.496 1.00 98.25 269 ARG A N 1
ATOM 1915 C CA . ARG A 1 269 ? 2.392 -0.900 -3.398 1.00 98.25 269 ARG A CA 1
ATOM 1916 C C . ARG A 1 269 ? 1.102 -0.242 -2.922 1.00 98.25 269 ARG A C 1
ATOM 1918 O O . ARG A 1 269 ? 0.925 -0.110 -1.717 1.00 98.25 269 ARG A O 1
ATOM 1925 N N . LEU A 1 270 ? 0.216 0.147 -3.839 1.00 98.31 270 LEU A N 1
ATOM 1926 C CA . LEU A 1 270 ? -1.090 0.710 -3.485 1.00 98.31 270 LEU A CA 1
ATOM 1927 C C . LEU A 1 270 ? -1.941 -0.310 -2.723 1.00 98.31 270 LEU A C 1
ATOM 1929 O O . LEU A 1 270 ? -2.397 -0.009 -1.627 1.00 98.31 270 LEU A O 1
ATOM 1933 N N . ALA A 1 271 ? -2.032 -1.547 -3.218 1.00 97.88 271 ALA A N 1
ATOM 1934 C CA . ALA A 1 271 ? -2.756 -2.614 -2.528 1.00 97.88 271 ALA A CA 1
ATOM 1935 C C . ALA A 1 271 ? -2.194 -2.900 -1.120 1.00 97.88 271 ALA A C 1
ATOM 1937 O O . ALA A 1 271 ? -2.950 -3.149 -0.182 1.00 97.88 271 ALA A O 1
ATOM 1938 N N . ALA A 1 272 ? -0.869 -2.838 -0.947 1.00 98.12 272 ALA A N 1
ATOM 1939 C CA . ALA A 1 272 ? -0.239 -2.991 0.362 1.00 98.12 272 ALA A CA 1
ATOM 1940 C C . ALA A 1 272 ? -0.575 -1.833 1.321 1.00 98.12 272 ALA A C 1
ATOM 1942 O O . ALA A 1 272 ? -0.760 -2.068 2.516 1.00 98.12 272 ALA A O 1
ATOM 1943 N N . LEU A 1 273 ? -0.673 -0.598 0.816 1.00 98.44 273 LEU A N 1
ATOM 1944 C CA . LEU A 1 273 ? -1.097 0.558 1.609 1.00 98.44 273 LEU A CA 1
ATOM 1945 C C . LEU A 1 273 ? -2.567 0.447 2.023 1.00 98.44 273 LEU A C 1
ATOM 1947 O O . LEU A 1 273 ? -2.871 0.657 3.194 1.00 98.44 273 LEU A O 1
ATOM 1951 N N . ASP A 1 274 ? -3.452 0.044 1.111 1.00 98.00 274 ASP A N 1
ATOM 1952 C CA . ASP A 1 274 ? -4.874 -0.159 1.412 1.00 98.00 274 ASP A CA 1
ATOM 1953 C C . ASP A 1 274 ? -5.066 -1.236 2.490 1.00 98.00 274 ASP A C 1
ATOM 1955 O O . ASP A 1 274 ? -5.812 -1.046 3.454 1.00 98.00 274 ASP A O 1
ATOM 1959 N N . ALA A 1 275 ? -4.323 -2.342 2.388 1.00 97.94 275 ALA A N 1
ATOM 1960 C CA . ALA A 1 275 ? -4.325 -3.391 3.403 1.00 97.94 275 ALA A CA 1
ATOM 1961 C C . ALA A 1 275 ? -3.809 -2.891 4.765 1.00 97.94 275 ALA A C 1
ATOM 1963 O O . ALA A 1 275 ? -4.359 -3.255 5.806 1.00 97.94 275 ALA A O 1
ATOM 1964 N N . ALA A 1 276 ? -2.776 -2.041 4.777 1.00 98.19 276 ALA A N 1
ATOM 1965 C CA . ALA A 1 276 ? -2.245 -1.456 6.006 1.00 98.19 276 ALA A CA 1
ATOM 1966 C C . ALA A 1 276 ? -3.243 -0.494 6.672 1.00 98.19 276 ALA A C 1
ATOM 1968 O O . ALA A 1 276 ? -3.377 -0.516 7.896 1.00 98.19 276 ALA A O 1
ATOM 1969 N N . ILE A 1 277 ? -3.969 0.308 5.885 1.00 98.19 277 ILE A N 1
ATOM 1970 C CA . ILE A 1 277 ? -5.028 1.198 6.385 1.00 98.19 277 ILE A CA 1
ATOM 1971 C C . ILE A 1 277 ? -6.159 0.371 7.007 1.00 98.19 277 ILE A C 1
ATOM 1973 O O . ILE A 1 277 ? -6.523 0.606 8.158 1.00 98.19 277 ILE A O 1
ATOM 1977 N N . ALA A 1 278 ? -6.644 -0.658 6.306 1.00 97.81 278 ALA A N 1
ATOM 1978 C CA . ALA A 1 278 ? -7.689 -1.538 6.827 1.00 97.81 278 ALA A CA 1
ATOM 1979 C C . ALA A 1 278 ? -7.263 -2.251 8.126 1.00 97.81 278 ALA A C 1
ATOM 1981 O O . ALA A 1 278 ? -8.040 -2.339 9.080 1.00 97.81 278 ALA A O 1
ATOM 1982 N N . ALA A 1 279 ? -6.014 -2.723 8.197 1.00 97.50 279 ALA A N 1
ATOM 1983 C CA . ALA A 1 279 ? -5.463 -3.335 9.404 1.00 97.50 279 ALA A CA 1
ATOM 1984 C C . ALA A 1 279 ? -5.358 -2.337 10.569 1.00 97.50 279 ALA A C 1
ATOM 1986 O O . ALA A 1 279 ? -5.647 -2.694 11.713 1.00 97.50 279 ALA A O 1
ATOM 1987 N N . PHE A 1 280 ? -4.976 -1.087 10.291 1.00 98.25 280 PHE A N 1
ATOM 1988 C CA . PHE A 1 280 ? -4.921 -0.029 11.296 1.00 98.25 280 PHE A CA 1
ATOM 1989 C C . PHE A 1 280 ? -6.309 0.300 11.853 1.00 98.25 280 PHE A C 1
ATOM 1991 O O . PHE A 1 280 ? -6.466 0.383 13.070 1.00 98.25 280 PHE A O 1
ATOM 1998 N N . ASP A 1 281 ? -7.326 0.425 10.999 1.00 96.81 281 ASP A N 1
ATOM 1999 C CA . ASP A 1 281 ? -8.699 0.685 11.443 1.00 96.81 281 ASP A CA 1
ATOM 2000 C C . ASP A 1 281 ? -9.268 -0.467 12.276 1.00 96.81 281 ASP A C 1
ATOM 2002 O O . ASP A 1 281 ? -9.873 -0.236 13.329 1.00 96.81 281 ASP A O 1
ATOM 2006 N N . ALA A 1 282 ? -9.000 -1.711 11.871 1.00 95.88 282 ALA A N 1
ATOM 2007 C CA . ALA A 1 282 ? -9.363 -2.887 12.652 1.00 95.88 282 ALA A CA 1
ATOM 2008 C C . ALA A 1 282 ? -8.688 -2.866 14.035 1.00 95.88 282 ALA A C 1
ATOM 2010 O O . ALA A 1 282 ? -9.372 -2.981 15.054 1.00 95.88 282 ALA A O 1
ATOM 2011 N N . ALA A 1 283 ? -7.373 -2.627 14.093 1.00 96.94 283 ALA A N 1
ATOM 2012 C CA . ALA A 1 283 ? -6.627 -2.543 15.349 1.00 96.94 283 ALA A CA 1
ATOM 2013 C C . ALA A 1 283 ? -7.112 -1.391 16.244 1.00 96.94 283 ALA A C 1
ATOM 2015 O O . ALA A 1 283 ? -7.246 -1.560 17.455 1.00 96.94 283 ALA A O 1
ATOM 2016 N N . ARG A 1 284 ? -7.430 -0.233 15.655 1.00 97.00 284 ARG A N 1
ATOM 2017 C CA . ARG A 1 284 ? -7.983 0.924 16.368 1.00 97.00 284 ARG A CA 1
ATOM 2018 C C . ARG A 1 284 ? -9.338 0.600 16.991 1.00 97.00 284 ARG A C 1
ATOM 2020 O O . ARG A 1 284 ? -9.558 0.929 18.153 1.00 97.00 284 ARG A O 1
ATOM 2027 N N . SER A 1 285 ? -10.234 -0.040 16.239 1.00 92.38 285 SER A N 1
ATOM 2028 C CA . SER A 1 285 ? -11.563 -0.416 16.739 1.00 92.38 285 SER A CA 1
ATOM 2029 C C . SER A 1 285 ? -11.488 -1.472 17.849 1.00 92.38 285 SER A C 1
ATOM 2031 O O . SER A 1 285 ? -12.160 -1.333 18.870 1.00 92.38 285 SER A O 1
ATOM 2033 N N . ALA A 1 286 ? -10.603 -2.465 17.705 1.00 92.88 286 ALA A N 1
ATOM 2034 C CA . ALA A 1 286 ? -10.349 -3.473 18.728 1.00 92.88 286 ALA A CA 1
ATOM 2035 C C . ALA A 1 286 ? -9.763 -2.851 20.006 1.00 92.88 286 ALA A C 1
ATOM 2037 O O . ALA A 1 286 ? -10.258 -3.112 21.101 1.00 92.88 286 ALA A O 1
ATOM 2038 N N . GLY A 1 287 ? -8.764 -1.973 19.868 1.00 95.06 287 GLY A N 1
ATOM 2039 C CA . GLY A 1 287 ? -8.149 -1.281 21.001 1.00 95.06 287 GLY A CA 1
ATOM 2040 C C . GLY A 1 287 ? -9.128 -0.369 21.744 1.00 95.06 287 GLY A C 1
ATOM 2041 O O . GLY A 1 287 ? -9.128 -0.342 22.972 1.00 95.06 287 GLY A O 1
ATOM 2042 N N . ALA A 1 288 ? -10.012 0.331 21.025 1.00 92.50 288 ALA A N 1
ATOM 2043 C CA . ALA A 1 288 ? -11.074 1.123 21.644 1.00 92.50 288 ALA A CA 1
ATOM 2044 C C . ALA A 1 288 ? -12.047 0.239 22.445 1.00 92.50 288 ALA A C 1
ATOM 2046 O O . ALA A 1 288 ? -12.371 0.561 23.587 1.00 92.50 288 ALA A O 1
ATOM 2047 N N . ALA A 1 289 ? -12.455 -0.906 21.888 1.00 90.19 289 ALA A N 1
ATOM 2048 C CA . ALA A 1 289 ? -13.338 -1.844 22.574 1.00 90.19 289 ALA A CA 1
ATOM 2049 C C . ALA A 1 289 ? -12.706 -2.414 23.858 1.00 90.19 289 ALA A C 1
ATOM 2051 O O . ALA A 1 289 ? -13.397 -2.521 24.872 1.00 90.19 289 ALA A O 1
ATOM 2052 N N . GLU A 1 290 ? -11.412 -2.745 23.837 1.00 93.62 290 GLU A N 1
ATOM 2053 C CA . GLU A 1 290 ? -10.670 -3.233 25.008 1.00 93.62 290 GLU A CA 1
ATOM 2054 C C . GLU A 1 290 ? -10.519 -2.149 26.089 1.00 93.62 290 GLU A C 1
ATOM 2056 O O . GLU A 1 290 ? -10.726 -2.407 27.277 1.00 93.62 290 GLU A O 1
ATOM 2061 N N . GLN A 1 291 ? -10.220 -0.909 25.688 1.00 95.69 291 GLN A N 1
ATOM 2062 C CA . GLN A 1 291 ? -10.135 0.226 26.608 1.00 95.69 291 GLN A CA 1
ATOM 2063 C C . GLN A 1 291 ? -11.473 0.510 27.294 1.00 95.69 291 GLN A C 1
ATOM 2065 O O . GLN A 1 291 ? -11.500 0.755 28.500 1.00 95.69 291 GLN A O 1
ATOM 2070 N N . GLU A 1 292 ? -12.584 0.446 26.560 1.00 93.06 292 GLU A N 1
ATOM 2071 C CA . GLU A 1 292 ? -13.920 0.577 27.142 1.00 93.06 292 GLU A CA 1
ATOM 2072 C C . GLU A 1 292 ? -14.202 -0.509 28.188 1.00 93.06 292 GLU A C 1
ATOM 2074 O O . GLU A 1 292 ? -14.721 -0.197 29.261 1.00 93.06 292 GLU A O 1
ATOM 2079 N N . ASP A 1 293 ? -13.818 -1.762 27.924 1.00 90.12 293 ASP A N 1
ATOM 2080 C CA . ASP A 1 293 ? -13.970 -2.859 28.887 1.00 90.12 293 ASP A CA 1
ATOM 2081 C C . ASP A 1 293 ? -13.169 -2.624 30.164 1.00 90.12 293 ASP A C 1
ATOM 2083 O O . ASP A 1 293 ? -13.688 -2.768 31.277 1.00 90.12 293 ASP A O 1
ATOM 2087 N N . MET A 1 294 ? -11.917 -2.200 30.010 1.00 95.94 294 MET A N 1
ATOM 2088 C CA . MET A 1 294 ? -11.060 -1.857 31.136 1.00 95.94 294 MET A CA 1
ATOM 2089 C C . MET A 1 294 ? -11.639 -0.689 31.949 1.00 95.94 294 MET A C 1
ATOM 2091 O O . MET A 1 294 ? -11.625 -0.733 33.182 1.00 95.94 294 MET A O 1
ATOM 2095 N N . LEU A 1 295 ? -12.186 0.339 31.291 1.00 94.06 295 LEU A N 1
ATOM 2096 C CA . LEU A 1 295 ? -12.821 1.477 31.958 1.00 94.06 295 LEU A CA 1
ATOM 2097 C C . LEU A 1 295 ? -14.080 1.060 32.723 1.00 94.06 295 LEU A C 1
ATOM 2099 O O . LEU A 1 295 ? -14.227 1.442 33.883 1.00 94.06 295 LEU A O 1
ATOM 2103 N N . VAL A 1 296 ? -14.957 0.244 32.130 1.00 93.62 296 VAL A N 1
ATOM 2104 C CA . VAL A 1 296 ? -16.159 -0.270 32.810 1.00 93.62 296 VAL A CA 1
ATOM 2105 C C . VAL A 1 296 ? -15.775 -1.106 34.030 1.00 93.62 296 VAL A C 1
ATOM 2107 O O . VAL A 1 296 ? -16.340 -0.907 35.106 1.00 93.62 296 VAL A O 1
ATOM 2110 N N . ALA A 1 297 ? -14.788 -1.998 33.900 1.00 93.44 297 ALA A N 1
ATOM 2111 C CA . ALA A 1 297 ? -14.292 -2.799 35.017 1.00 93.44 297 ALA A CA 1
ATOM 2112 C C . ALA A 1 297 ? -13.698 -1.922 36.134 1.00 93.44 297 ALA A C 1
ATOM 2114 O O . ALA A 1 297 ? -13.977 -2.147 37.314 1.00 93.44 297 ALA A O 1
ATOM 2115 N N . THR A 1 298 ? -12.935 -0.889 35.765 1.00 96.38 298 THR A N 1
ATOM 2116 C CA . THR A 1 298 ? -12.322 0.054 36.711 1.00 96.38 298 THR A CA 1
ATOM 2117 C C . THR A 1 298 ? -13.382 0.872 37.449 1.00 96.38 298 THR A C 1
ATOM 2119 O O . THR A 1 298 ? -13.369 0.921 38.678 1.00 96.38 298 THR A O 1
ATOM 2122 N N . ILE A 1 299 ? -14.337 1.468 36.726 1.00 95.56 299 ILE A N 1
ATOM 2123 C CA . ILE A 1 299 ? -15.434 2.255 37.310 1.00 95.56 299 ILE A CA 1
ATOM 2124 C C . ILE A 1 299 ? -16.280 1.379 38.231 1.00 95.56 299 ILE A C 1
ATOM 2126 O O . ILE A 1 299 ? -16.584 1.791 39.347 1.00 95.56 299 ILE A O 1
ATOM 2130 N N . HIS A 1 300 ? -16.613 0.157 37.811 1.00 94.81 300 HIS A N 1
ATOM 2131 C CA . HIS A 1 300 ? -17.336 -0.793 38.652 1.00 94.81 300 HIS A CA 1
ATOM 2132 C C . HIS A 1 300 ? -16.579 -1.084 39.954 1.00 94.81 300 HIS A C 1
ATOM 2134 O O . HIS A 1 300 ? -17.167 -1.006 41.027 1.00 94.81 300 HIS A O 1
ATOM 2140 N N . GLY A 1 301 ? -15.269 -1.346 39.889 1.00 95.00 301 GLY A N 1
ATOM 2141 C CA . GLY A 1 301 ? -14.446 -1.562 41.083 1.00 95.00 301 GLY A CA 1
ATOM 2142 C C . GLY A 1 301 ? -14.423 -0.358 42.032 1.00 95.00 301 GLY A C 1
ATOM 2143 O O . GLY A 1 301 ? -14.559 -0.526 43.245 1.00 95.00 301 GLY A O 1
ATOM 2144 N N . VAL A 1 302 ? -14.311 0.860 41.492 1.00 96.94 302 VAL A N 1
ATOM 2145 C CA . VAL A 1 302 ? -14.371 2.101 42.283 1.00 96.94 302 VAL A CA 1
ATOM 2146 C C . VAL A 1 302 ? -15.745 2.274 42.933 1.00 96.94 302 VAL A C 1
ATOM 2148 O O . VAL A 1 302 ? -15.815 2.574 44.123 1.00 96.94 302 VAL A O 1
ATOM 2151 N N . LEU A 1 303 ? -16.832 2.033 42.194 1.00 93.75 303 LEU A N 1
ATOM 2152 C CA . LEU A 1 303 ? -18.197 2.126 42.714 1.00 93.75 303 LEU A CA 1
ATOM 2153 C C . LEU A 1 303 ? -18.467 1.095 43.810 1.00 93.75 303 LEU A C 1
ATOM 2155 O O . LEU A 1 303 ? -19.009 1.467 44.845 1.00 93.75 303 LEU A O 1
ATOM 2159 N N . CYS A 1 304 ? -18.046 -0.161 43.633 1.00 92.50 304 CYS A N 1
ATOM 2160 C CA . CYS A 1 304 ? -18.146 -1.188 44.673 1.00 92.50 304 CYS A CA 1
ATOM 2161 C C . CYS A 1 304 ? -17.449 -0.748 45.963 1.00 92.50 304 CYS A C 1
ATOM 2163 O O . CYS A 1 304 ? -17.996 -0.929 47.045 1.00 92.50 304 CYS A O 1
ATOM 2165 N N . ARG A 1 305 ? -16.263 -0.137 45.852 1.00 94.88 305 ARG A N 1
ATOM 2166 C CA . ARG A 1 305 ? -15.520 0.364 47.011 1.00 94.88 305 ARG A CA 1
ATOM 2167 C C . ARG A 1 305 ? -16.234 1.537 47.684 1.00 94.88 305 ARG A C 1
ATOM 2169 O O . ARG A 1 305 ? -16.477 1.488 48.881 1.00 94.88 305 ARG A O 1
ATOM 2176 N N . MET A 1 306 ? -16.609 2.562 46.918 1.00 94.06 306 MET A N 1
ATOM 2177 C CA . MET A 1 306 ? -17.279 3.753 47.456 1.00 94.06 306 MET A CA 1
ATOM 2178 C C . MET A 1 306 ? -18.631 3.422 48.095 1.00 94.06 306 MET A C 1
ATOM 2180 O O . MET A 1 306 ? -18.952 3.929 49.168 1.00 94.06 306 MET A O 1
ATOM 2184 N N . LEU A 1 307 ? -19.429 2.580 47.434 1.00 91.69 307 LEU A N 1
ATOM 2185 C CA . LEU A 1 307 ? -20.744 2.185 47.927 1.00 91.69 307 LEU A CA 1
ATOM 2186 C C . LEU A 1 307 ? -20.639 1.187 49.075 1.00 91.69 307 LEU A C 1
ATOM 2188 O O . LEU A 1 307 ? -21.439 1.284 49.993 1.00 91.69 307 LEU A O 1
ATOM 2192 N N . GLY A 1 308 ? -19.645 0.295 49.080 1.00 91.19 308 GLY A N 1
ATOM 2193 C CA . GLY A 1 308 ? -19.369 -0.576 50.224 1.00 91.19 308 GLY A CA 1
ATOM 2194 C C . GLY A 1 308 ? -19.024 0.223 51.482 1.00 91.19 308 GLY A C 1
ATOM 2195 O O . GLY A 1 308 ? -19.642 0.017 52.525 1.00 91.19 308 GLY A O 1
ATOM 2196 N N . ASP A 1 309 ? -18.117 1.199 51.363 1.00 92.12 309 ASP A N 1
ATOM 2197 C CA . ASP A 1 309 ? -17.723 2.071 52.478 1.00 92.12 309 ASP A CA 1
ATOM 2198 C C . ASP A 1 309 ? -18.913 2.916 52.980 1.00 92.12 309 ASP A C 1
ATOM 2200 O O . ASP A 1 309 ? -19.130 3.051 54.184 1.00 92.12 309 ASP A O 1
ATOM 2204 N N . SER A 1 310 ? -19.729 3.455 52.064 1.00 92.69 310 SER A N 1
ATOM 2205 C CA . SER A 1 310 ? -20.913 4.248 52.421 1.00 92.69 310 SER A CA 1
ATOM 2206 C C . SER A 1 310 ? -22.049 3.402 53.000 1.00 92.69 310 SER A C 1
ATOM 2208 O O . SER A 1 310 ? -22.745 3.874 53.899 1.00 92.69 310 SER A O 1
ATOM 2210 N N . ALA A 1 311 ? -22.276 2.189 52.496 1.00 90.94 311 ALA A N 1
ATOM 2211 C CA . ALA A 1 311 ? -23.362 1.318 52.942 1.00 90.94 311 ALA A CA 1
ATOM 2212 C C . ALA A 1 311 ? -23.075 0.688 54.312 1.00 90.94 311 ALA A C 1
ATOM 2214 O O . ALA A 1 311 ? -24.008 0.438 55.065 1.00 90.94 311 ALA A O 1
ATOM 2215 N N . ALA A 1 312 ? -21.797 0.510 54.663 1.00 90.19 312 ALA A N 1
ATOM 2216 C CA . ALA A 1 312 ? -21.373 0.094 55.999 1.00 90.19 312 ALA A CA 1
ATOM 2217 C C . ALA A 1 312 ? -21.467 1.217 57.056 1.00 90.19 312 ALA A C 1
ATOM 2219 O O . ALA A 1 312 ? -21.262 0.967 58.245 1.00 90.19 312 ALA A O 1
ATOM 2220 N N . SER A 1 313 ? -21.752 2.463 56.654 1.00 94.56 313 SER A N 1
ATOM 2221 C CA . SER A 1 313 ? -21.913 3.578 57.594 1.00 94.56 313 SER A CA 1
ATOM 2222 C C . SER A 1 313 ? -23.307 3.573 58.255 1.00 94.56 313 SER A C 1
ATOM 2224 O O . SER A 1 313 ? -24.289 3.225 57.592 1.00 94.56 313 SER A O 1
ATOM 2226 N N . PRO A 1 314 ? -23.446 4.012 59.525 1.00 94.12 314 PRO A N 1
ATOM 2227 C CA . PRO A 1 314 ? -24.746 4.069 60.210 1.00 94.12 314 PRO A CA 1
ATOM 2228 C C . PRO A 1 314 ? -25.797 4.900 59.458 1.00 94.12 314 PRO A C 1
ATOM 2230 O O . PRO A 1 314 ? -26.956 4.498 59.337 1.00 94.12 314 PRO A O 1
ATOM 2233 N N . ASP A 1 315 ? -25.377 6.032 58.887 1.00 95.12 315 ASP A N 1
ATOM 2234 C CA . ASP A 1 315 ? -26.239 6.899 58.079 1.00 95.12 315 ASP A CA 1
ATOM 2235 C C . ASP A 1 315 ? -26.680 6.210 56.780 1.00 95.12 315 ASP A C 1
ATOM 2237 O O . ASP A 1 315 ? -27.830 6.354 56.360 1.00 95.12 315 ASP A O 1
ATOM 2241 N N . GLY A 1 316 ? -25.790 5.421 56.168 1.00 94.56 316 GLY A N 1
ATOM 2242 C CA . GLY A 1 316 ? -26.085 4.612 54.987 1.00 94.56 316 GLY A CA 1
ATOM 2243 C C . GLY A 1 316 ? -27.149 3.550 55.259 1.00 94.56 316 GLY A C 1
ATOM 2244 O O . GLY A 1 316 ? -28.134 3.473 54.522 1.00 94.56 316 GLY A O 1
ATOM 2245 N N . VAL A 1 317 ? -27.007 2.795 56.354 1.00 95.56 317 VAL A N 1
ATOM 2246 C CA . VAL A 1 317 ? -27.989 1.782 56.782 1.00 95.56 317 VAL A CA 1
ATOM 2247 C C . VAL A 1 317 ? -29.362 2.418 57.019 1.00 95.56 317 VAL A C 1
ATOM 2249 O O . VAL A 1 317 ? -30.381 1.913 56.538 1.00 95.56 317 VAL A O 1
ATOM 2252 N N . LEU A 1 318 ? -29.409 3.561 57.709 1.00 95.81 318 LEU A N 1
ATOM 2253 C CA . LEU A 1 318 ? -30.657 4.284 57.950 1.00 95.81 318 LEU A CA 1
ATOM 2254 C C . LEU A 1 318 ? -31.288 4.807 56.651 1.00 95.81 318 LEU A C 1
ATOM 2256 O O . LEU A 1 318 ? -32.504 4.694 56.468 1.00 95.81 318 LEU A O 1
ATOM 2260 N N . ALA A 1 319 ? -30.489 5.393 55.756 1.00 95.25 319 ALA A N 1
ATOM 2261 C CA . ALA A 1 319 ? -30.965 5.901 54.474 1.00 95.25 319 ALA A CA 1
ATOM 2262 C C . ALA A 1 319 ? -31.545 4.775 53.604 1.00 95.25 319 ALA A C 1
ATOM 2264 O O . ALA A 1 319 ? -32.618 4.945 53.021 1.00 95.25 319 ALA A O 1
ATOM 2265 N N . GLN A 1 320 ? -30.890 3.611 53.580 1.00 94.69 320 GLN A N 1
ATOM 2266 C CA . GLN A 1 320 ? -31.362 2.431 52.860 1.00 94.69 320 GLN A CA 1
ATOM 2267 C C . GLN A 1 320 ? -32.669 1.891 53.449 1.00 94.69 320 GLN A C 1
ATOM 2269 O O . GLN A 1 320 ? -33.622 1.645 52.708 1.00 94.69 320 GLN A O 1
ATOM 2274 N N . ALA A 1 321 ? -32.759 1.774 54.778 1.00 95.62 321 ALA A N 1
ATOM 2275 C CA . ALA A 1 321 ? -33.981 1.351 55.460 1.00 95.62 321 ALA A CA 1
ATOM 2276 C C . ALA A 1 321 ? -35.158 2.292 55.154 1.00 95.62 321 ALA A C 1
ATOM 2278 O O . ALA A 1 321 ? -36.255 1.838 54.837 1.00 95.62 321 ALA A O 1
ATOM 2279 N N . ARG A 1 322 ? -34.930 3.611 55.184 1.00 95.50 322 ARG A N 1
ATOM 2280 C CA . ARG A 1 322 ? -35.951 4.614 54.840 1.00 95.50 322 ARG A CA 1
ATOM 2281 C C . ARG A 1 322 ? -36.394 4.529 53.387 1.00 95.50 322 ARG A C 1
ATOM 2283 O O . ARG A 1 322 ? -37.590 4.617 53.128 1.00 95.50 322 ARG A O 1
ATOM 2290 N N . ARG A 1 323 ? -35.454 4.359 52.454 1.00 95.12 323 ARG A N 1
ATOM 2291 C CA . ARG A 1 323 ? -35.757 4.190 51.027 1.00 95.12 323 ARG A CA 1
ATOM 2292 C C . ARG A 1 323 ? -36.645 2.967 50.802 1.00 95.12 323 ARG A C 1
ATOM 2294 O O . ARG A 1 323 ? -37.695 3.108 50.190 1.00 95.12 323 ARG A O 1
ATOM 2301 N N . LEU A 1 324 ? -36.259 1.812 51.350 1.00 94.88 324 LEU A N 1
ATOM 2302 C CA . LEU A 1 324 ? -37.027 0.567 51.255 1.00 94.88 324 LEU A CA 1
ATOM 2303 C C . LEU A 1 324 ? -38.463 0.743 51.761 1.00 94.88 324 LEU A C 1
ATOM 2305 O O . LEU A 1 324 ? -39.419 0.392 51.075 1.00 94.88 324 LEU A O 1
ATOM 2309 N N . VAL A 1 325 ? -38.618 1.335 52.948 1.00 95.00 325 VAL A N 1
ATOM 2310 C CA . VAL A 1 325 ? -39.935 1.596 53.548 1.00 95.00 325 VAL A CA 1
ATOM 2311 C C . VAL A 1 325 ? -40.743 2.600 52.721 1.00 95.00 325 VAL A C 1
ATOM 2313 O O . VAL A 1 325 ? -41.952 2.451 52.600 1.00 95.00 325 VAL A O 1
ATOM 2316 N N . GLY A 1 326 ? -40.092 3.602 52.126 1.00 93.31 326 GLY A N 1
ATOM 2317 C CA . GLY A 1 326 ? -40.742 4.588 51.263 1.00 93.31 326 GLY A CA 1
ATOM 2318 C C . GLY A 1 326 ? -41.233 4.018 49.930 1.00 93.31 326 GLY A C 1
ATOM 2319 O O . GLY A 1 326 ? -42.288 4.434 49.457 1.00 93.31 326 GLY A O 1
ATOM 2320 N N . GLU A 1 327 ? -40.502 3.067 49.340 1.00 93.19 327 GLU A N 1
ATOM 2321 C CA . GLU A 1 327 ? -40.891 2.373 48.101 1.00 93.19 327 GLU A CA 1
ATOM 2322 C C . GLU A 1 327 ? -42.062 1.398 48.332 1.00 93.19 327 GLU A C 1
ATOM 2324 O O . GLU A 1 327 ? -42.898 1.195 47.448 1.00 93.19 327 GLU A O 1
ATOM 2329 N N . ALA A 1 328 ? -42.188 0.848 49.542 1.00 91.38 328 ALA A N 1
ATOM 2330 C CA . ALA A 1 328 ? -43.351 0.071 49.948 1.00 91.38 328 ALA A CA 1
ATOM 2331 C C . ALA A 1 328 ? -44.500 0.984 50.404 1.00 91.38 328 ALA A C 1
ATOM 2333 O O . ALA A 1 328 ? -44.718 1.211 51.591 1.00 91.38 328 ALA A O 1
ATOM 2334 N N . HIS A 1 329 ? -45.308 1.459 49.457 1.00 83.00 329 HIS A N 1
ATOM 2335 C CA . HIS A 1 329 ? -46.538 2.222 49.732 1.00 83.00 329 HIS A CA 1
ATOM 2336 C C . HIS A 1 329 ? -47.675 1.400 50.376 1.00 83.00 329 HIS A C 1
ATOM 2338 O O . HIS A 1 329 ? -48.846 1.768 50.266 1.00 83.00 329 HIS A O 1
ATOM 2344 N N . ASP A 1 330 ? -47.370 0.272 51.017 1.00 81.25 330 ASP A N 1
ATOM 2345 C CA . ASP A 1 330 ? -48.393 -0.596 51.578 1.00 81.25 330 ASP A CA 1
ATOM 2346 C C . ASP A 1 330 ? -48.907 -0.082 52.931 1.00 81.25 330 ASP A C 1
ATOM 2348 O O . ASP A 1 330 ? -48.198 0.559 53.714 1.00 81.25 330 ASP A O 1
ATOM 2352 N N . SER A 1 331 ? -50.182 -0.351 53.200 1.00 71.69 331 SER A N 1
ATOM 2353 C CA . SER A 1 331 ? -50.833 0.008 54.466 1.00 71.69 331 SER A CA 1
ATOM 2354 C C . SER A 1 331 ? -50.550 -1.006 55.580 1.00 71.69 331 SER A C 1
ATOM 2356 O O . SER A 1 331 ? -50.669 -0.667 56.759 1.00 71.69 331 SER A O 1
ATOM 2358 N N . ALA A 1 332 ? -50.126 -2.211 55.197 1.00 83.75 332 ALA A N 1
ATOM 2359 C CA . ALA A 1 332 ? -49.908 -3.353 56.068 1.00 83.75 332 ALA A CA 1
ATOM 2360 C C . ALA A 1 332 ? -48.586 -3.310 56.859 1.00 83.75 332 ALA A C 1
ATOM 2362 O O . ALA A 1 332 ? -47.750 -2.416 56.711 1.00 83.75 332 ALA A O 1
ATOM 2363 N N . GLN A 1 333 ? -48.417 -4.304 57.733 1.00 93.12 333 GLN A N 1
ATOM 2364 C CA . GLN A 1 333 ? -47.221 -4.502 58.543 1.00 93.12 333 GLN A CA 1
ATOM 2365 C C . GLN A 1 333 ? -46.036 -4.899 57.652 1.00 93.12 333 GLN A C 1
ATOM 2367 O O . GLN A 1 333 ? -46.107 -5.877 56.911 1.00 93.12 333 GLN A O 1
ATOM 2372 N N . LEU A 1 334 ? -44.935 -4.153 57.741 1.00 96.75 334 LEU A N 1
ATOM 2373 C CA . LEU A 1 334 ? -43.736 -4.377 56.935 1.00 96.75 334 LEU A CA 1
ATOM 2374 C C . LEU A 1 334 ? -42.678 -5.115 57.761 1.00 96.75 334 LEU A C 1
ATOM 2376 O O . LEU A 1 334 ? -42.512 -4.851 58.959 1.00 96.75 334 LEU A O 1
ATOM 2380 N N . ARG A 1 335 ? -41.931 -6.033 57.141 1.00 97.38 335 ARG A N 1
ATOM 2381 C CA . ARG A 1 335 ? -40.823 -6.740 57.799 1.00 97.38 335 ARG A CA 1
ATOM 2382 C C . ARG A 1 335 ? -39.524 -6.490 57.046 1.00 97.38 335 ARG A C 1
ATOM 2384 O O . ARG A 1 335 ? -39.324 -6.984 55.944 1.00 97.38 335 ARG A O 1
ATOM 2391 N N . LEU A 1 336 ? -38.643 -5.704 57.656 1.00 97.31 336 LEU A N 1
ATOM 2392 C CA . LEU A 1 336 ? -37.343 -5.343 57.110 1.00 97.31 336 LEU A CA 1
ATOM 2393 C C . LEU A 1 336 ? -36.277 -6.304 57.651 1.00 97.31 336 LEU A C 1
ATOM 2395 O O . LEU A 1 336 ? -35.963 -6.289 58.843 1.00 97.31 336 LEU A O 1
ATOM 2399 N N . ARG A 1 337 ? -35.727 -7.138 56.770 1.00 98.19 337 ARG A N 1
ATOM 2400 C CA . ARG A 1 337 ? -34.631 -8.072 57.045 1.00 98.19 337 ARG A CA 1
ATOM 2401 C C . ARG A 1 337 ? -33.306 -7.423 56.664 1.00 98.19 337 ARG A C 1
ATOM 2403 O O . ARG A 1 337 ? -33.098 -7.080 55.503 1.00 98.19 337 ARG A O 1
ATOM 2410 N N . LEU A 1 338 ? -32.424 -7.260 57.642 1.00 97.88 338 LEU A N 1
ATOM 2411 C CA . LEU A 1 338 ? -31.086 -6.679 57.488 1.00 97.88 338 LEU A CA 1
ATOM 2412 C C . LEU A 1 338 ? -30.041 -7.649 58.032 1.00 97.88 338 LEU A C 1
ATOM 2414 O O . LEU A 1 338 ? -30.378 -8.544 58.808 1.00 97.88 338 LEU A O 1
ATOM 2418 N N . HIS A 1 339 ? -28.768 -7.430 57.711 1.00 97.88 339 HIS A N 1
ATOM 2419 C CA . HIS A 1 339 ? -27.688 -8.129 58.401 1.00 97.88 339 HIS A CA 1
ATOM 2420 C C . HIS A 1 339 ? -27.787 -7.886 59.926 1.00 97.88 339 HIS A C 1
ATOM 2422 O O . HIS A 1 339 ? -28.129 -6.774 60.341 1.00 97.88 339 HIS A O 1
ATOM 2428 N N . PRO A 1 340 ? -27.504 -8.876 60.798 1.00 97.88 340 PRO A N 1
ATOM 2429 C CA . PRO A 1 340 ? -27.627 -8.720 62.251 1.00 97.88 340 PRO A CA 1
ATOM 2430 C C . PRO A 1 340 ? -26.883 -7.501 62.817 1.00 97.88 340 PRO A C 1
ATOM 2432 O O . PRO A 1 340 ? -27.437 -6.810 63.666 1.00 97.88 340 PRO A O 1
ATOM 2435 N N . GLN A 1 341 ? -25.687 -7.187 62.305 1.00 97.12 341 GLN A N 1
ATOM 2436 C CA . GLN A 1 341 ? -24.926 -6.004 62.741 1.00 97.12 341 GLN A CA 1
ATOM 2437 C C . GLN A 1 341 ? -25.631 -4.690 62.363 1.00 97.12 341 GLN A C 1
ATOM 2439 O O . GLN A 1 341 ? -25.738 -3.786 63.188 1.00 97.12 341 GLN A O 1
ATOM 2444 N N . ASP A 1 342 ? -26.189 -4.608 61.154 1.00 97.12 342 ASP A N 1
ATOM 2445 C CA . ASP A 1 342 ? -26.916 -3.425 60.681 1.00 97.12 342 ASP A CA 1
ATOM 2446 C C . ASP A 1 342 ? -28.252 -3.263 61.416 1.00 97.12 342 ASP A C 1
ATOM 2448 O O . ASP A 1 342 ? -28.663 -2.151 61.748 1.00 97.12 342 ASP A O 1
ATOM 2452 N N . ALA A 1 343 ? -28.919 -4.377 61.733 1.00 97.44 343 ALA A N 1
ATOM 2453 C CA . ALA A 1 343 ? -30.139 -4.387 62.531 1.00 97.44 343 ALA A CA 1
ATOM 2454 C C . ALA A 1 343 ? -29.896 -3.872 63.960 1.00 97.44 343 ALA A C 1
ATOM 2456 O O . ALA A 1 343 ? -30.727 -3.138 64.498 1.00 97.44 343 ALA A O 1
ATOM 2457 N N . GLU A 1 344 ? -28.774 -4.242 64.582 1.00 97.06 344 GLU A N 1
ATOM 2458 C CA . GLU A 1 344 ? -28.371 -3.733 65.898 1.00 97.06 344 GLU A CA 1
ATOM 2459 C C . GLU A 1 344 ? -28.035 -2.239 65.853 1.00 97.06 344 GLU A C 1
ATOM 2461 O O . GLU A 1 344 ? -28.558 -1.480 66.674 1.00 97.06 344 GLU A O 1
ATOM 2466 N N . LEU A 1 345 ? -27.252 -1.804 64.856 1.00 95.94 345 LEU A N 1
ATOM 2467 C CA . LEU A 1 345 ? -26.938 -0.389 64.625 1.00 95.94 345 LEU A CA 1
ATOM 2468 C C . LEU A 1 345 ? -28.216 0.446 64.459 1.00 95.94 345 LEU A C 1
ATOM 2470 O O . LEU A 1 345 ? -28.398 1.453 65.148 1.00 95.94 345 LEU A O 1
ATOM 2474 N N . LEU A 1 346 ? -29.143 -0.009 63.612 1.00 96.38 346 LEU A N 1
ATOM 2475 C CA . LEU A 1 346 ? -30.392 0.697 63.336 1.00 96.38 346 LEU A CA 1
ATOM 2476 C C . LEU A 1 346 ? -31.299 0.776 64.574 1.00 96.38 346 LEU A C 1
ATOM 2478 O O . LEU A 1 346 ? -31.863 1.834 64.855 1.00 96.38 346 LEU A O 1
ATOM 2482 N N . ARG A 1 347 ? -31.415 -0.304 65.361 1.00 96.19 347 ARG A N 1
ATOM 2483 C CA . ARG A 1 347 ? -32.171 -0.289 66.630 1.00 96.19 347 ARG A CA 1
ATOM 2484 C C . ARG A 1 347 ? -31.564 0.680 67.642 1.00 96.19 347 ARG A C 1
ATOM 2486 O O . ARG A 1 347 ? -32.316 1.393 68.302 1.00 96.19 347 ARG A O 1
ATOM 2493 N N . GLY A 1 348 ? -30.235 0.734 67.741 1.00 95.31 348 GLY A N 1
ATOM 2494 C CA . GLY A 1 348 ? -29.534 1.687 68.603 1.00 95.31 348 GLY A CA 1
ATOM 2495 C C . GLY A 1 348 ? -29.835 3.140 68.227 1.00 95.31 348 GLY A C 1
ATOM 2496 O O . GLY A 1 348 ? -30.179 3.945 69.093 1.00 95.31 348 GLY A O 1
ATOM 2497 N N . MET A 1 349 ? -29.798 3.460 66.930 1.00 94.75 349 MET A N 1
ATOM 2498 C CA . MET A 1 349 ? -30.125 4.799 66.420 1.00 94.75 349 MET A CA 1
ATOM 2499 C C . MET A 1 349 ? -31.590 5.189 66.664 1.00 94.75 349 MET A C 1
ATOM 2501 O O . MET A 1 349 ? -31.871 6.336 67.016 1.00 94.75 349 MET A O 1
ATOM 2505 N N . LEU A 1 350 ? -32.525 4.244 66.508 1.00 93.62 350 LEU A N 1
ATOM 2506 C CA . LEU A 1 350 ? -33.951 4.471 66.772 1.00 93.62 350 LEU A CA 1
ATOM 2507 C C . LEU A 1 350 ? -34.235 4.663 68.267 1.00 93.62 350 LEU A C 1
ATOM 2509 O O . LEU A 1 350 ? -35.003 5.550 68.634 1.00 93.62 350 LEU A O 1
ATOM 2513 N N . ALA A 1 351 ? -33.583 3.885 69.137 1.00 93.88 351 ALA A N 1
ATOM 2514 C CA . ALA A 1 351 ? -33.714 4.018 70.588 1.00 93.88 351 ALA A CA 1
ATOM 2515 C C . ALA A 1 351 ? -33.170 5.360 71.105 1.00 93.88 351 ALA A C 1
ATOM 2517 O O . ALA A 1 351 ? -33.726 5.929 72.042 1.00 93.88 351 ALA A O 1
ATOM 2518 N N . ALA A 1 352 ? -32.127 5.898 70.465 1.00 93.38 352 ALA A N 1
ATOM 2519 C CA . ALA A 1 352 ? -31.592 7.223 70.770 1.00 93.38 352 ALA A CA 1
ATOM 2520 C C . ALA A 1 352 ? -32.535 8.376 70.362 1.00 93.38 352 ALA A C 1
ATOM 2522 O O . ALA A 1 352 ? -32.263 9.530 70.687 1.00 93.38 352 ALA A O 1
ATOM 2523 N N . GLY A 1 353 ? -33.626 8.097 69.635 1.00 89.75 353 GLY A N 1
ATOM 2524 C CA . GLY A 1 353 ? -34.619 9.093 69.220 1.00 89.75 353 GLY A CA 1
ATOM 2525 C C . GLY A 1 353 ? -34.128 10.090 68.164 1.00 89.75 353 GLY A C 1
ATOM 2526 O O . GLY A 1 353 ? -34.877 10.986 67.782 1.00 89.75 353 GLY A O 1
ATOM 2527 N N . ALA A 1 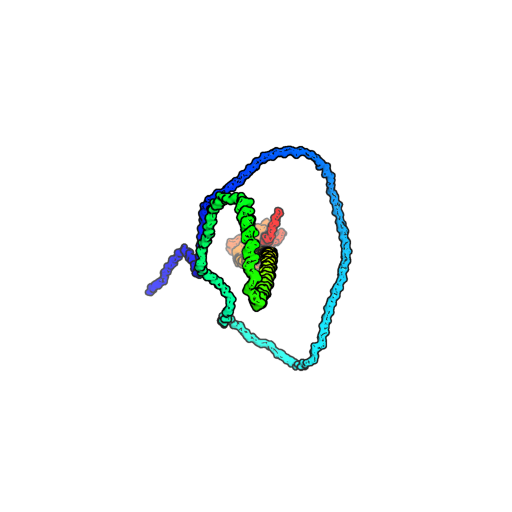354 ? -32.898 9.938 67.659 1.00 81.62 354 ALA A N 1
ATOM 2528 C CA . ALA A 1 354 ? -32.317 10.822 66.647 1.00 81.62 354 ALA A CA 1
ATOM 2529 C C . ALA A 1 354 ? -33.067 10.750 65.305 1.00 81.62 354 ALA A C 1
ATOM 2531 O O . ALA A 1 354 ? -33.054 11.693 64.511 1.00 81.62 354 ALA A O 1
ATOM 2532 N N . HIS A 1 355 ? -33.742 9.628 65.046 1.00 90.69 355 HIS A N 1
ATOM 2533 C CA . HIS A 1 355 ? -34.405 9.350 63.783 1.00 90.69 355 HIS A CA 1
ATOM 2534 C C . HIS A 1 355 ? -35.725 8.612 63.996 1.00 90.69 355 HIS A C 1
ATOM 2536 O O . HIS A 1 355 ? -35.827 7.732 64.844 1.00 90.69 355 HIS A O 1
ATOM 2542 N N . GLN A 1 356 ? -36.727 8.949 63.183 1.00 89.81 356 GLN A N 1
ATOM 2543 C CA . GLN A 1 356 ? -37.981 8.205 63.094 1.00 89.81 356 GLN A CA 1
ATOM 2544 C C . GLN A 1 356 ? -37.957 7.305 61.852 1.00 89.81 356 GLN A C 1
ATOM 2546 O O . GLN A 1 356 ? -37.545 7.736 60.766 1.00 89.81 356 GLN A O 1
ATOM 2551 N N . LEU A 1 357 ? -38.371 6.054 62.048 1.00 92.38 357 LEU A N 1
ATOM 2552 C CA . LEU A 1 357 ? -38.752 5.089 61.019 1.00 92.38 357 LEU A CA 1
ATOM 2553 C C . LEU A 1 357 ? -40.242 4.784 61.228 1.00 92.38 357 LEU A C 1
ATOM 2555 O O . LEU A 1 357 ? -40.752 4.962 62.335 1.00 92.38 357 LEU A O 1
ATOM 2559 N N . ASP A 1 358 ? -40.948 4.374 60.177 1.00 92.31 358 ASP A N 1
ATOM 2560 C CA . ASP A 1 358 ? -42.384 4.102 60.258 1.00 92.31 358 ASP A CA 1
ATOM 2561 C C . ASP A 1 358 ? -42.678 3.028 61.331 1.00 92.31 358 ASP A C 1
ATOM 2563 O O . ASP A 1 358 ? -42.062 1.957 61.299 1.00 92.31 358 ASP A O 1
ATOM 2567 N N . PRO A 1 359 ? -43.599 3.276 62.285 1.00 91.62 359 PRO A N 1
ATOM 2568 C CA . PRO A 1 359 ? -43.903 2.339 63.371 1.00 91.62 359 PRO A CA 1
ATOM 2569 C C . PRO A 1 359 ? -44.450 0.990 62.885 1.00 91.62 359 PRO A C 1
ATOM 2571 O O . PRO A 1 359 ? -44.470 0.024 63.646 1.00 91.62 359 PRO A O 1
ATOM 2574 N N . ARG A 1 360 ? -44.890 0.902 61.625 1.00 93.75 360 ARG A N 1
ATOM 2575 C CA . ARG A 1 360 ? -45.378 -0.336 61.003 1.00 93.75 360 ARG A CA 1
ATOM 2576 C C . ARG A 1 360 ? -44.255 -1.306 60.623 1.00 93.75 360 ARG A C 1
ATOM 2578 O O . ARG A 1 360 ? -44.545 -2.443 60.250 1.00 93.75 360 ARG A O 1
ATOM 2585 N N . VAL A 1 361 ? -42.992 -0.879 60.694 1.00 96.38 361 VAL A N 1
ATOM 2586 C CA . VAL A 1 361 ? -41.828 -1.653 60.242 1.00 96.38 361 VAL A CA 1
ATOM 2587 C C . VAL A 1 361 ? -41.235 -2.463 61.392 1.00 96.38 361 VAL A C 1
ATOM 2589 O O . VAL A 1 361 ? -40.772 -1.923 62.393 1.00 96.38 361 VAL A O 1
ATOM 2592 N N . SER A 1 362 ? -41.190 -3.781 61.217 1.00 96.50 362 SER A N 1
ATOM 2593 C CA . SER A 1 362 ? -40.501 -4.709 62.115 1.00 96.50 362 SER A CA 1
ATOM 2594 C C . SER A 1 362 ? -39.100 -5.028 61.585 1.00 96.50 362 SER A C 1
ATOM 2596 O O . SER A 1 362 ? -38.952 -5.473 60.450 1.00 96.50 362 SER A O 1
ATOM 2598 N N . ILE A 1 363 ? -38.060 -4.792 62.393 1.00 97.81 363 ILE A N 1
ATOM 2599 C CA . ILE A 1 363 ? -36.657 -5.023 62.003 1.00 97.81 363 ILE A CA 1
ATOM 2600 C C . ILE A 1 363 ? -36.223 -6.419 62.460 1.00 97.81 363 ILE A C 1
ATOM 2602 O O . ILE A 1 363 ? -36.178 -6.691 63.666 1.00 97.81 363 ILE A O 1
ATOM 2606 N N . GLN A 1 364 ? -35.841 -7.280 61.518 1.00 98.00 364 GLN A N 1
ATOM 2607 C CA . GLN A 1 364 ? -35.331 -8.629 61.766 1.00 98.00 364 GLN A CA 1
ATOM 2608 C C . GLN A 1 364 ? -33.880 -8.762 61.281 1.00 98.00 364 GLN A C 1
ATOM 2610 O O . GLN A 1 364 ? -33.536 -8.298 60.199 1.00 98.00 364 GLN A O 1
ATOM 2615 N N . GLY A 1 365 ? -33.029 -9.396 62.092 1.00 97.81 365 GLY A N 1
ATOM 2616 C CA . GLY A 1 365 ? -31.665 -9.741 61.690 1.00 97.81 365 GLY A CA 1
ATOM 2617 C C . GLY A 1 365 ? -31.653 -11.047 60.898 1.00 97.81 365 GLY A C 1
ATOM 2618 O O . GLY A 1 365 ? -32.275 -12.022 61.318 1.00 97.81 365 GLY A O 1
ATOM 2619 N N . ASP A 1 366 ? -30.946 -11.066 59.777 1.00 98.06 366 ASP A N 1
ATOM 2620 C CA . ASP A 1 366 ? -30.824 -12.200 58.873 1.00 98.06 366 ASP A CA 1
ATOM 2621 C C . ASP A 1 366 ? -29.399 -12.277 58.311 1.00 98.06 366 ASP A C 1
ATOM 2623 O O . ASP A 1 366 ? -28.946 -11.392 57.589 1.00 98.06 366 ASP A O 1
ATOM 2627 N N . ALA A 1 367 ? -28.684 -13.352 58.646 1.00 96.31 367 ALA A N 1
ATOM 2628 C CA . ALA A 1 367 ? -27.298 -13.561 58.229 1.00 96.31 367 ALA A CA 1
ATOM 2629 C C . ALA A 1 367 ? -27.143 -13.902 56.733 1.00 96.31 367 ALA A C 1
ATOM 2631 O O . ALA A 1 367 ? -26.023 -13.926 56.231 1.00 96.31 367 ALA A O 1
ATOM 2632 N N . SER A 1 368 ? -28.238 -14.175 56.014 1.00 95.62 368 SER A N 1
ATOM 2633 C CA . SER A 1 368 ? -28.201 -14.372 54.558 1.00 95.62 368 SER A CA 1
ATOM 2634 C C . SER A 1 368 ? -28.083 -13.059 53.771 1.00 95.62 368 SER A C 1
ATOM 2636 O O . SER A 1 368 ? -27.782 -13.082 52.575 1.00 95.62 368 SER A O 1
ATOM 2638 N N . VAL A 1 369 ? -28.299 -11.916 54.429 1.00 95.94 369 VAL A N 1
ATOM 2639 C CA . VAL A 1 369 ? -28.200 -10.577 53.838 1.00 95.94 369 VAL A CA 1
ATOM 2640 C C . VAL A 1 369 ? -26.807 -10.017 54.105 1.00 95.94 369 VAL A C 1
ATOM 2642 O O . VAL A 1 369 ? -26.384 -9.953 55.254 1.00 95.94 369 VAL A O 1
ATOM 2645 N N . GLY A 1 370 ? -26.088 -9.613 53.055 1.00 93.81 370 GLY A N 1
ATOM 2646 C CA . GLY A 1 370 ? -24.796 -8.935 53.197 1.00 93.81 370 GLY A CA 1
ATOM 2647 C C . GLY A 1 370 ? -24.921 -7.565 53.876 1.00 93.81 370 GLY A C 1
ATOM 2648 O O . GLY A 1 370 ? -25.998 -6.966 53.893 1.00 93.81 370 GLY A O 1
ATOM 2649 N N . LEU A 1 371 ? -23.809 -7.064 54.419 1.00 93.25 371 LEU A N 1
ATOM 2650 C CA . LEU A 1 371 ? -23.738 -5.747 55.062 1.00 93.25 371 LEU A CA 1
ATOM 2651 C C . LEU A 1 371 ? -24.184 -4.621 54.117 1.00 93.25 371 LEU A C 1
ATOM 2653 O O . LEU A 1 371 ? -23.854 -4.625 52.930 1.00 93.25 371 LEU A O 1
ATOM 2657 N N . GLY A 1 372 ? -24.931 -3.656 54.653 1.00 90.69 372 GLY A N 1
ATOM 2658 C CA . GLY A 1 372 ? -25.446 -2.499 53.918 1.00 90.69 372 GLY A CA 1
ATOM 2659 C C . GLY A 1 372 ? -26.616 -2.804 52.971 1.00 90.69 372 GLY A C 1
ATOM 2660 O O . GLY A 1 372 ? -27.121 -1.900 52.304 1.00 90.69 372 GLY A O 1
ATOM 2661 N N . GLY A 1 373 ? -27.057 -4.064 52.893 1.00 94.25 373 GLY A N 1
ATOM 2662 C CA . GLY A 1 373 ? -28.215 -4.503 52.116 1.00 94.25 373 GLY A CA 1
ATOM 2663 C C . GLY A 1 373 ? -29.440 -4.800 52.983 1.00 94.25 373 GLY A C 1
ATOM 2664 O O . GLY A 1 373 ? -29.348 -4.966 54.198 1.00 94.25 373 GLY A O 1
ATOM 2665 N N . GLY A 1 374 ? -30.604 -4.915 52.342 1.00 95.75 374 GLY A N 1
ATOM 2666 C CA . GLY A 1 374 ? -31.840 -5.293 53.025 1.00 95.75 374 GLY A CA 1
ATOM 2667 C C . GLY A 1 374 ? -32.854 -5.962 52.109 1.00 95.75 374 GLY A C 1
ATOM 2668 O O . GLY A 1 374 ? -32.878 -5.705 50.906 1.00 95.75 374 GLY A O 1
ATOM 2669 N N . LEU A 1 375 ? -33.701 -6.808 52.692 1.00 97.19 375 LEU A N 1
ATOM 2670 C CA . LEU A 1 375 ? -34.913 -7.316 52.056 1.00 97.19 375 LEU A CA 1
ATOM 2671 C C . LEU A 1 375 ? -36.120 -6.787 52.817 1.00 97.19 375 LEU A C 1
ATOM 2673 O O . LEU A 1 375 ? -36.160 -6.835 54.046 1.00 97.19 375 LEU A O 1
ATOM 2677 N N . LEU A 1 376 ? -37.113 -6.299 52.088 1.00 96.88 376 LEU A N 1
ATOM 2678 C CA . LEU A 1 376 ? -38.366 -5.851 52.667 1.00 96.88 376 LEU A CA 1
ATOM 2679 C C . LEU A 1 376 ? -39.476 -6.813 52.262 1.00 96.88 376 LEU A C 1
ATOM 2681 O O . LEU A 1 376 ? -39.874 -6.863 51.102 1.00 96.88 376 LEU A O 1
ATOM 2685 N N . ASP A 1 377 ? -39.978 -7.564 53.232 1.00 96.75 377 ASP A N 1
ATOM 2686 C CA . ASP A 1 377 ? -41.132 -8.431 53.053 1.00 96.75 377 ASP A CA 1
ATOM 2687 C C . ASP A 1 377 ? -42.412 -7.614 53.303 1.00 96.75 377 ASP A C 1
ATOM 2689 O O . ASP A 1 377 ? -42.601 -7.021 54.373 1.00 96.75 377 ASP A O 1
ATOM 2693 N N . SER A 1 378 ? -43.285 -7.580 52.296 1.00 96.00 378 SER A N 1
ATOM 2694 C CA . SER A 1 378 ? -44.624 -6.980 52.333 1.00 96.00 378 SER A CA 1
ATOM 2695 C C . SER A 1 378 ? -45.678 -8.021 51.948 1.00 96.00 378 SER A C 1
ATOM 2697 O O . SER A 1 378 ? -45.347 -9.069 51.391 1.00 96.00 378 SER A O 1
ATOM 2699 N N . GLU A 1 379 ? -46.960 -7.736 52.183 1.00 93.69 379 GLU A N 1
ATOM 2700 C CA . GLU A 1 379 ? -48.052 -8.633 51.767 1.00 93.69 379 GLU A CA 1
ATOM 2701 C C . GLU A 1 379 ? -48.095 -8.847 50.245 1.00 93.69 379 GLU A C 1
ATOM 2703 O O . GLU A 1 379 ? -48.510 -9.903 49.771 1.00 93.69 379 GLU A O 1
ATOM 2708 N N . ARG A 1 380 ? -47.625 -7.860 49.472 1.00 91.69 380 ARG A N 1
ATOM 2709 C CA . ARG A 1 380 ? -47.582 -7.902 48.002 1.00 91.69 380 ARG A CA 1
ATOM 2710 C C . ARG A 1 380 ? -46.359 -8.626 47.443 1.00 91.69 380 ARG A C 1
ATOM 2712 O O . ARG A 1 380 ? -46.324 -8.904 46.246 1.00 91.69 380 ARG A O 1
ATOM 2719 N N . GLY A 1 381 ? -45.366 -8.918 48.278 1.00 93.94 381 GLY A N 1
ATOM 2720 C CA . GLY A 1 381 ? -44.134 -9.588 47.878 1.00 93.94 381 GLY A CA 1
ATOM 2721 C C . GLY A 1 381 ? -42.897 -9.065 48.600 1.00 93.94 381 GLY A C 1
ATOM 2722 O O . GLY A 1 381 ? -42.968 -8.181 49.458 1.00 93.94 381 GLY A O 1
ATOM 2723 N N . THR A 1 382 ? -41.750 -9.624 48.225 1.00 95.56 382 THR A N 1
ATOM 2724 C CA . THR A 1 382 ? -40.440 -9.262 48.771 1.00 95.56 382 THR A CA 1
ATOM 2725 C C . THR A 1 382 ? -39.724 -8.304 47.828 1.00 95.56 382 THR A C 1
ATOM 2727 O O . THR A 1 382 ? -39.505 -8.619 46.658 1.00 95.56 382 THR A O 1
ATOM 2730 N N . LEU A 1 383 ? -39.329 -7.145 48.345 1.00 95.38 383 LEU A N 1
ATOM 2731 C CA . LEU A 1 383 ? -38.469 -6.191 47.658 1.00 95.38 383 LEU A CA 1
ATOM 2732 C C . LEU A 1 383 ? -37.012 -6.457 48.061 1.00 95.38 383 LEU A C 1
ATOM 2734 O O . LEU A 1 383 ? -36.639 -6.295 49.224 1.00 95.38 383 LEU A O 1
ATOM 2738 N N . ASP A 1 384 ? -36.196 -6.892 47.100 1.00 95.94 384 ASP A N 1
ATOM 2739 C CA . ASP A 1 384 ? -34.769 -7.165 47.298 1.00 95.94 384 ASP A CA 1
ATOM 2740 C C . ASP A 1 384 ? -33.943 -5.912 46.983 1.00 95.94 384 ASP A C 1
ATOM 2742 O O . ASP A 1 384 ? -33.828 -5.501 45.828 1.00 95.94 384 ASP A O 1
ATOM 2746 N N . ALA A 1 385 ? -33.358 -5.308 48.017 1.00 94.69 385 ALA A N 1
ATOM 2747 C CA . ALA A 1 385 ? -32.425 -4.195 47.889 1.00 94.69 385 ALA A CA 1
ATOM 2748 C C . ALA A 1 385 ? -31.048 -4.553 48.459 1.00 94.69 385 ALA A C 1
ATOM 2750 O O . ALA A 1 385 ? -30.378 -3.722 49.083 1.00 94.69 385 ALA A O 1
ATOM 2751 N N . ARG A 1 386 ? -30.610 -5.802 48.256 1.00 95.31 386 ARG A N 1
ATOM 2752 C CA . ARG A 1 386 ? -29.215 -6.185 48.480 1.00 95.31 386 ARG A CA 1
ATOM 2753 C C . ARG A 1 386 ? -28.303 -5.387 47.552 1.00 95.31 386 ARG A C 1
ATOM 2755 O O . ARG A 1 386 ? -28.515 -5.343 46.338 1.00 95.31 386 ARG A O 1
ATOM 2762 N N . LEU A 1 387 ? -27.258 -4.798 48.131 1.00 92.50 387 LEU A N 1
ATOM 2763 C CA . LEU A 1 387 ? -26.290 -3.970 47.412 1.00 92.50 387 LEU A CA 1
ATOM 2764 C C . LEU A 1 387 ? -25.641 -4.727 46.240 1.00 92.50 387 LEU A C 1
ATOM 2766 O O . LEU A 1 387 ? -25.490 -4.166 45.157 1.00 92.50 387 LEU A O 1
ATOM 2770 N N . ASP A 1 388 ? -25.349 -6.018 46.417 1.00 93.00 388 ASP A N 1
ATOM 2771 C CA . ASP A 1 388 ? -24.764 -6.871 45.374 1.00 93.00 388 ASP A CA 1
ATOM 2772 C C . ASP A 1 388 ? -25.647 -6.959 44.122 1.00 93.00 388 ASP A C 1
ATOM 2774 O O . ASP A 1 388 ? -25.151 -6.863 42.998 1.00 93.00 388 ASP A O 1
ATOM 2778 N N . ILE A 1 389 ? -26.967 -7.087 44.306 1.00 94.25 389 ILE A N 1
ATOM 2779 C CA . ILE A 1 389 ? -27.929 -7.167 43.200 1.00 94.25 389 ILE A CA 1
ATOM 2780 C C . ILE A 1 389 ? -27.998 -5.827 42.466 1.00 94.25 389 ILE A C 1
ATOM 2782 O O . ILE A 1 389 ? -27.978 -5.803 41.235 1.00 94.25 389 ILE A O 1
ATOM 2786 N N . GLN A 1 390 ? -28.006 -4.710 43.198 1.00 93.50 390 GLN A N 1
ATOM 2787 C CA . GLN A 1 390 ? -28.024 -3.369 42.605 1.00 93.50 390 GLN A CA 1
ATOM 2788 C C . GLN A 1 390 ? -26.747 -3.081 41.799 1.00 93.50 390 GLN A C 1
ATOM 2790 O O . GLN A 1 390 ? -26.816 -2.594 40.669 1.00 93.50 390 GLN A O 1
ATOM 2795 N N . LEU A 1 391 ? -25.576 -3.439 42.335 1.00 94.00 391 LEU A N 1
ATOM 2796 C CA . LEU A 1 391 ? -24.291 -3.301 41.642 1.00 94.00 391 LEU A CA 1
ATOM 2797 C C . LEU A 1 391 ? -24.211 -4.207 40.407 1.00 94.00 391 LEU A C 1
ATOM 2799 O O . LEU A 1 391 ? -23.748 -3.777 39.346 1.00 94.00 391 LEU A O 1
ATOM 2803 N N . GLN A 1 392 ? -24.720 -5.437 40.504 1.00 93.44 392 GLN A N 1
ATOM 2804 C CA . GLN A 1 392 ? -24.789 -6.356 39.372 1.00 93.44 392 GLN A CA 1
ATOM 2805 C C . GLN A 1 392 ? -25.705 -5.824 38.261 1.00 93.44 392 GLN A C 1
ATOM 2807 O O . GLN A 1 392 ? -25.331 -5.876 37.088 1.00 93.44 392 GLN A O 1
ATOM 2812 N N . GLN A 1 393 ? -26.870 -5.274 38.609 1.00 94.25 393 GLN A N 1
ATOM 2813 C CA . GLN A 1 393 ? -27.782 -4.646 37.649 1.00 94.25 393 GLN A CA 1
ATOM 2814 C C . GLN A 1 393 ? -27.154 -3.413 36.990 1.00 94.25 393 GLN A C 1
ATOM 2816 O O . GLN A 1 393 ? -27.266 -3.239 35.773 1.00 94.25 393 GLN A O 1
ATOM 2821 N N . LEU A 1 394 ? -26.431 -2.586 37.753 1.00 93.94 394 LEU A N 1
ATOM 2822 C CA . LEU A 1 394 ? -25.691 -1.450 37.207 1.00 93.94 394 LEU A CA 1
ATOM 2823 C C . LEU A 1 394 ? -24.629 -1.913 36.203 1.00 93.94 394 LEU A C 1
ATOM 2825 O O . LEU A 1 394 ? -24.562 -1.388 35.092 1.00 93.94 394 LEU A O 1
ATOM 2829 N N . ARG A 1 395 ? -23.843 -2.940 36.550 1.00 93.19 395 ARG A N 1
ATOM 2830 C CA . ARG A 1 395 ? -22.854 -3.539 35.642 1.00 93.19 395 ARG A CA 1
ATOM 2831 C C . ARG A 1 395 ? -23.505 -4.046 34.358 1.00 93.19 395 ARG A C 1
ATOM 2833 O O . ARG A 1 395 ? -23.004 -3.762 33.273 1.00 93.19 395 ARG A O 1
ATOM 2840 N N . GLN A 1 396 ? -24.611 -4.780 34.469 1.00 94.31 396 GLN A N 1
ATOM 2841 C CA . GLN A 1 396 ? -25.353 -5.279 33.309 1.00 94.31 396 GLN A CA 1
ATOM 2842 C C . GLN A 1 396 ? -25.875 -4.134 32.436 1.00 94.31 396 GLN A C 1
ATOM 2844 O O . GLN A 1 396 ? -25.765 -4.203 31.216 1.00 94.31 396 GLN A O 1
ATOM 2849 N N . THR A 1 397 ? -26.361 -3.053 33.046 1.00 95.44 397 THR A N 1
ATOM 2850 C CA . THR A 1 397 ? -26.837 -1.863 32.327 1.00 95.44 397 THR A CA 1
ATOM 2851 C C . THR A 1 397 ? -25.700 -1.167 31.576 1.00 95.44 397 THR A C 1
ATOM 2853 O O . THR A 1 397 ? -25.857 -0.837 30.402 1.00 95.44 397 THR A O 1
ATOM 2856 N N . LEU A 1 398 ? -24.529 -0.998 32.202 1.00 93.06 398 LEU A N 1
ATOM 2857 C CA . LEU A 1 398 ? -23.347 -0.422 31.547 1.00 93.06 398 LEU A CA 1
ATOM 2858 C C . LEU A 1 398 ? -22.880 -1.279 30.360 1.00 93.06 398 LEU A C 1
ATOM 2860 O O . LEU A 1 398 ? -22.593 -0.744 29.289 1.00 93.06 398 LEU A O 1
ATOM 2864 N N . LEU A 1 399 ? -22.868 -2.607 30.520 1.00 91.56 399 LEU A N 1
ATOM 2865 C CA . LEU A 1 399 ? -22.543 -3.537 29.435 1.00 91.56 399 LEU A CA 1
ATOM 2866 C C . LEU A 1 399 ? -23.581 -3.494 28.304 1.00 91.56 399 LEU A C 1
ATOM 2868 O O . LEU A 1 399 ? -23.204 -3.511 27.135 1.00 91.56 399 LEU A O 1
ATOM 2872 N N . ALA A 1 400 ? -24.872 -3.386 28.621 1.00 93.38 400 ALA A N 1
ATOM 2873 C CA . ALA A 1 400 ? -25.934 -3.284 27.622 1.00 93.38 400 ALA A CA 1
ATOM 2874 C C . ALA A 1 400 ? -25.847 -1.978 26.811 1.00 93.38 400 ALA A C 1
ATOM 2876 O O . ALA A 1 400 ? -25.981 -1.997 25.587 1.00 93.38 400 ALA A O 1
ATOM 2877 N N . VAL A 1 401 ? -25.568 -0.843 27.467 1.00 92.69 401 VAL A N 1
ATOM 2878 C CA . VAL A 1 401 ? -25.347 0.447 26.785 1.00 92.69 401 VAL A CA 1
ATOM 2879 C C . VAL A 1 401 ? -24.141 0.368 25.849 1.00 92.69 401 VAL A C 1
ATOM 2881 O O . VAL A 1 401 ? -24.210 0.867 24.725 1.00 92.69 401 VAL A O 1
ATOM 2884 N N . ARG A 1 402 ? -23.062 -0.301 26.271 1.00 89.50 402 ARG A N 1
ATOM 2885 C CA . ARG A 1 402 ? -21.897 -0.553 25.416 1.00 89.50 402 ARG A CA 1
ATOM 2886 C C . ARG A 1 402 ? -22.261 -1.404 24.203 1.00 89.50 402 ARG A C 1
ATOM 2888 O O . ARG A 1 402 ? -21.951 -1.011 23.086 1.00 89.50 402 ARG A O 1
ATOM 2895 N N . GLN A 1 403 ? -22.947 -2.531 24.396 1.00 90.94 403 GLN A N 1
ATOM 2896 C CA . GLN A 1 403 ? -23.359 -3.403 23.289 1.00 90.94 403 GLN A CA 1
ATOM 2897 C C . GLN A 1 403 ? -24.223 -2.658 22.267 1.00 90.94 403 GLN A C 1
ATOM 2899 O O . GLN A 1 403 ? -24.023 -2.825 21.068 1.00 90.94 403 GLN A O 1
ATOM 2904 N N . ARG A 1 404 ? -25.124 -1.781 22.728 1.00 92.06 404 ARG A N 1
ATOM 2905 C CA . ARG A 1 404 ? -25.936 -0.935 21.845 1.00 92.06 404 ARG A CA 1
ATOM 2906 C C . ARG A 1 404 ? -25.096 0.071 21.046 1.00 92.06 404 ARG A C 1
ATOM 2908 O O . ARG A 1 404 ? -25.453 0.360 19.916 1.00 92.06 404 ARG A O 1
ATOM 2915 N N . ARG A 1 405 ? -23.996 0.592 21.602 1.00 87.62 405 ARG A N 1
ATOM 2916 C CA . ARG A 1 405 ? -23.057 1.479 20.882 1.00 87.62 405 ARG A CA 1
ATOM 2917 C C . ARG A 1 405 ? -22.120 0.730 19.937 1.00 87.62 405 ARG A C 1
ATOM 2919 O O . ARG A 1 405 ? -21.703 1.289 18.932 1.00 87.62 405 ARG A O 1
ATOM 2926 N N . ALA A 1 406 ? -21.764 -0.505 20.285 1.00 86.06 406 ALA A N 1
ATOM 2927 C CA . ALA A 1 406 ? -20.903 -1.356 19.473 1.00 86.06 406 ALA A CA 1
ATOM 2928 C C . ALA A 1 406 ? -21.626 -1.908 18.240 1.00 86.06 406 ALA A C 1
ATOM 2930 O O . ALA A 1 406 ? -20.969 -2.271 17.269 1.00 86.06 406 ALA A O 1
ATOM 2931 N N . GLN A 1 407 ? -22.959 -1.978 18.268 1.00 88.81 407 GLN A N 1
ATOM 2932 C CA . GLN A 1 407 ? -23.750 -2.220 17.071 1.00 88.81 407 GLN A CA 1
ATOM 2933 C C . GLN A 1 407 ? -23.641 -0.971 16.190 1.00 88.81 407 GLN A C 1
ATOM 2935 O O . GLN A 1 407 ? -24.168 0.072 16.581 1.00 88.81 407 GLN A O 1
ATOM 2940 N N . PRO A 1 408 ? -22.928 -1.029 15.047 1.00 76.31 408 PRO A N 1
ATOM 2941 C CA . PRO A 1 408 ? -22.952 0.082 14.112 1.00 76.31 408 PRO A CA 1
ATOM 2942 C C . PRO A 1 408 ? -24.417 0.305 13.739 1.00 76.31 408 PRO A C 1
ATOM 2944 O O . PRO A 1 408 ? -25.104 -0.662 13.404 1.00 76.31 408 PRO A O 1
ATOM 2947 N N . GLU A 1 409 ? -24.910 1.542 13.846 1.00 70.19 409 GLU A N 1
ATOM 2948 C CA . GLU A 1 409 ? -26.175 1.903 13.209 1.00 70.19 409 GLU A CA 1
ATOM 2949 C C . GLU A 1 409 ? -26.011 1.549 11.732 1.00 70.19 409 GLU A C 1
ATOM 2951 O O . GLU A 1 409 ? -25.287 2.216 10.991 1.00 70.19 409 GLU A O 1
ATOM 2956 N N . VAL A 1 410 ? -26.603 0.424 11.334 1.00 70.31 410 VAL A N 1
ATOM 2957 C CA . VAL A 1 410 ? -26.762 0.067 9.935 1.00 70.31 410 VAL A CA 1
ATOM 2958 C C . VAL A 1 410 ? -27.711 1.129 9.410 1.00 70.31 410 VAL A C 1
ATOM 2960 O O . VAL A 1 410 ? -28.908 1.076 9.669 1.00 70.31 410 VAL A O 1
ATOM 2963 N N . ALA A 1 411 ? -27.139 2.176 8.821 1.00 62.62 411 ALA A N 1
ATOM 2964 C CA . ALA A 1 411 ? -27.900 3.208 8.152 1.00 62.62 411 ALA A CA 1
ATOM 2965 C C . ALA A 1 411 ? -28.613 2.537 6.970 1.00 62.62 411 ALA A C 1
ATOM 2967 O O . ALA A 1 411 ? -27.951 2.165 5.998 1.00 62.62 411 ALA A O 1
ATOM 2968 N N . ASP A 1 412 ? -29.917 2.302 7.137 1.00 58.47 412 ASP A N 1
ATOM 2969 C CA . ASP A 1 412 ? -30.842 1.824 6.100 1.00 58.47 412 ASP A CA 1
ATOM 2970 C C . ASP A 1 412 ? -30.906 2.779 4.897 1.00 58.47 412 ASP A C 1
ATOM 2972 O O . ASP A 1 412 ? -30.870 4.020 5.106 1.00 58.47 412 ASP A O 1
#

pLDDT: mean 72.98, std 24.58, range [31.94, 98.56]

Secondary structure (DSSP, 8-state):
-----PPP-----------TT----PPPPPPPP----PPPPPPPP----------------PPP-PPP----PPPPPPPPPPP-----------------------PPPP-----------------PPP----------------------------SSSSSTTTSSSSSSSSSSS--S---HHHHHHHHHHHHHHHHHHHHHHHHHHHHHHHHHHHHHHHHHHHHHHHHHHHHHHHHHHHHHHHHHHHHHHHHHHHHHHHHHHHHHHHHHHHHHHHHHHHHHHHHHHHHHHHHHHHHHHHHHHHHHHHHTSHHHHHHHHHHHHHH---SS-EEEEE-HHHHHHHHHHHHTTS----TTEEEEE-TTSPTT-EEEEETTEEEEE-HHHHHHHHHHHHHHHHHHHHS-----

Foldseek 3Di:
DDDDDDDDDDDDDPPDDDDPDDDDPDDDDPDDDDDDDDDDDDDDDDDDDDDDDDDDDDDDDDDDDDDDDDDDDDDDDDDDDDDDDDDDDDDDDDDDDDDDDDDDDDDDDDDDDDDDDDDDDDDDDPDDDDDDDDDDPDDPDDDDDDDDDDDDDDDDPDDPPPPVVPPPPPPVPPPPPPPPDDDPVNVVVVVVVVVVVVVVVVVVVVVVVVVVVVVVVVVVVVVVVVVVVVVVVVVVVVVVVVVVVVVVVVVVVVVVVVVVVVVVVVVVVVVVVVVVVVVVVVVVLVVVLVVLVVVLVVVLVVCCVVLVVQLLDLVLLVVQLQVVVVVPPDPAQKEKEAAPVSLVSPVVCVVVVVDDDPPSYHYHHDNVADGSWIWMQDPVGIDGGRVVVVSVVVSVVSVVVVVVVSPPPPPD

Radius of gyration: 64.83 Å; chains: 1; bounding box: 130×90×183 Å